Protein AF-A0A9E6AS45-F1 (afdb_monomer)

Structure (mmCIF, N/CA/C/O backbone):
data_AF-A0A9E6AS45-F1
#
_entry.id   AF-A0A9E6AS45-F1
#
loop_
_atom_site.group_PDB
_atom_site.id
_atom_site.type_symbol
_atom_site.label_atom_id
_atom_site.label_alt_id
_atom_site.label_comp_id
_atom_site.label_asym_id
_atom_site.label_entity_id
_atom_site.label_seq_id
_atom_site.pdbx_PDB_ins_code
_atom_site.Cartn_x
_atom_site.Cartn_y
_atom_site.Cartn_z
_atom_site.occupancy
_atom_site.B_iso_or_equiv
_atom_site.auth_seq_id
_atom_site.auth_comp_id
_atom_site.auth_asym_id
_atom_site.auth_atom_id
_atom_site.pdbx_PDB_model_num
ATOM 1 N N . MET A 1 1 ? -19.851 13.109 9.789 1.00 48.72 1 MET A N 1
ATOM 2 C CA . MET A 1 1 ? -19.069 13.085 8.533 1.00 48.72 1 MET A CA 1
ATOM 3 C C . MET A 1 1 ? -19.059 11.638 8.075 1.00 48.72 1 MET A C 1
ATOM 5 O O . MET A 1 1 ? -18.846 10.791 8.933 1.00 48.72 1 MET A O 1
ATOM 9 N N . LYS A 1 2 ? -19.376 11.349 6.810 1.00 77.31 2 LYS A N 1
ATOM 10 C CA . LYS A 1 2 ? -19.410 9.970 6.305 1.00 77.31 2 LYS A CA 1
ATOM 11 C C . LYS A 1 2 ? -17.983 9.406 6.263 1.00 77.31 2 LYS A C 1
ATOM 13 O O . LYS A 1 2 ? -17.058 10.110 5.844 1.00 77.31 2 LYS A O 1
ATOM 18 N N . ASP A 1 3 ? -17.799 8.195 6.778 1.00 92.94 3 ASP A N 1
ATOM 19 C CA . ASP A 1 3 ? -16.496 7.527 6.809 1.00 92.94 3 ASP A CA 1
ATOM 20 C C . ASP A 1 3 ? -16.103 7.032 5.410 1.00 92.94 3 ASP A C 1
ATOM 22 O O . ASP A 1 3 ? -16.958 6.721 4.581 1.00 92.94 3 ASP A O 1
ATOM 26 N N . VAL A 1 4 ? -14.796 6.957 5.152 1.00 98.06 4 VAL A N 1
ATOM 27 C CA . VAL A 1 4 ? -14.238 6.366 3.929 1.00 98.06 4 VAL A CA 1
ATOM 28 C C . VAL A 1 4 ? -13.688 4.988 4.275 1.00 98.06 4 VAL A C 1
ATOM 30 O O . VAL A 1 4 ? -12.819 4.863 5.141 1.00 98.06 4 VAL A O 1
ATOM 33 N N . ALA A 1 5 ? -14.207 3.965 3.608 1.00 98.50 5 ALA A N 1
ATOM 34 C CA . ALA A 1 5 ? -13.779 2.585 3.737 1.00 98.50 5 ALA A CA 1
ATOM 35 C C . ALA A 1 5 ? -12.612 2.296 2.789 1.00 98.50 5 ALA A C 1
ATOM 37 O O . ALA A 1 5 ? -12.636 2.677 1.618 1.00 98.50 5 ALA A O 1
ATOM 38 N N . ILE A 1 6 ? -11.612 1.578 3.294 1.00 98.88 6 ILE A N 1
ATOM 39 C CA . ILE A 1 6 ? -10.616 0.903 2.466 1.00 98.88 6 ILE A CA 1
ATOM 40 C C . ILE A 1 6 ? -11.159 -0.496 2.200 1.00 98.88 6 ILE A C 1
ATOM 42 O O . ILE A 1 6 ? -11.261 -1.302 3.128 1.00 98.88 6 ILE A O 1
ATOM 46 N N . VAL A 1 7 ? -11.542 -0.765 0.955 1.00 98.44 7 VAL A N 1
ATOM 47 C CA . VAL A 1 7 ? -12.254 -1.996 0.589 1.00 98.44 7 VAL A CA 1
ATOM 48 C C . VAL A 1 7 ? -11.358 -3.051 -0.044 1.00 98.44 7 VAL A C 1
ATOM 50 O O . VAL A 1 7 ? -11.648 -4.233 0.055 1.00 98.44 7 VAL A O 1
ATOM 53 N N . GLY A 1 8 ? -10.231 -2.659 -0.634 1.00 98.38 8 GLY A N 1
ATOM 54 C CA . GLY A 1 8 ? -9.257 -3.592 -1.197 1.00 98.38 8 GLY A CA 1
ATOM 55 C C . GLY A 1 8 ? -7.836 -3.089 -1.046 1.00 98.38 8 GLY A C 1
ATOM 56 O O . GLY A 1 8 ? -7.609 -1.886 -0.902 1.00 98.38 8 GLY A O 1
ATOM 57 N N . MET A 1 9 ? -6.882 -4.013 -1.085 1.00 98.69 9 MET A N 1
ATOM 58 C CA . MET A 1 9 ? -5.457 -3.710 -1.115 1.00 98.69 9 MET A CA 1
ATOM 59 C C . MET A 1 9 ? -4.669 -4.752 -1.910 1.00 98.69 9 MET A C 1
ATOM 61 O O . MET A 1 9 ? -5.003 -5.937 -1.905 1.00 98.69 9 MET A O 1
ATOM 65 N N . ALA A 1 10 ? -3.569 -4.315 -2.507 1.00 98.69 10 ALA A N 1
ATOM 66 C CA . ALA A 1 10 ? -2.517 -5.170 -3.035 1.00 98.69 10 ALA A CA 1
ATOM 67 C C . ALA A 1 10 ? -1.155 -4.519 -2.806 1.00 98.69 10 ALA A C 1
ATOM 69 O O . ALA A 1 10 ? -1.044 -3.298 -2.655 1.00 98.69 10 ALA A O 1
ATOM 70 N N . CYS A 1 11 ? -0.113 -5.342 -2.769 1.00 97.94 11 CYS A N 1
ATOM 71 C CA . CYS A 1 11 ? 1.249 -4.854 -2.675 1.00 97.94 11 CYS A CA 1
ATOM 72 C C . CYS A 1 11 ? 2.241 -5.821 -3.302 1.00 97.94 11 CYS A C 1
ATOM 74 O O . CYS A 1 11 ? 2.100 -7.029 -3.150 1.00 97.94 11 CYS A O 1
ATOM 76 N N . ARG A 1 12 ? 3.284 -5.253 -3.901 1.00 97.62 12 ARG A N 1
ATOM 77 C CA . ARG A 1 12 ? 4.494 -5.935 -4.350 1.00 97.62 12 ARG A CA 1
ATOM 78 C C . ARG A 1 12 ? 5.680 -5.196 -3.748 1.00 97.62 12 ARG A C 1
ATOM 80 O O . ARG A 1 12 ? 6.003 -4.092 -4.177 1.00 97.62 12 ARG A O 1
ATOM 87 N N . PHE A 1 13 ? 6.257 -5.771 -2.706 1.00 97.75 13 PHE A N 1
ATOM 88 C CA . PHE A 1 13 ? 7.390 -5.259 -1.942 1.00 97.75 13 PHE A CA 1
ATOM 89 C C . PHE A 1 13 ? 8.548 -6.270 -2.001 1.00 97.75 13 PHE A C 1
ATOM 91 O O . PHE A 1 13 ? 8.343 -7.417 -2.405 1.00 97.75 13 PHE A O 1
ATOM 98 N N . PRO A 1 14 ? 9.768 -5.889 -1.596 1.00 96.69 14 PRO A N 1
ATOM 99 C CA . PRO A 1 14 ? 10.891 -6.815 -1.573 1.00 96.69 14 PRO A CA 1
ATOM 100 C C . PRO A 1 14 ? 10.586 -8.014 -0.678 1.00 96.69 14 PRO A C 1
ATOM 102 O O . PRO A 1 14 ? 10.074 -7.850 0.434 1.00 96.69 14 PRO A O 1
ATOM 105 N N . GLY A 1 15 ? 10.862 -9.217 -1.184 1.00 94.69 15 GLY A N 1
ATOM 106 C CA . GLY A 1 15 ? 10.562 -10.480 -0.503 1.00 94.69 15 GLY A CA 1
ATOM 107 C C . GLY A 1 15 ? 9.071 -10.769 -0.281 1.00 94.69 15 GLY A C 1
ATOM 108 O O . GLY A 1 15 ? 8.746 -11.693 0.463 1.00 94.69 15 GLY A O 1
ATOM 109 N N . ALA A 1 16 ? 8.159 -9.985 -0.868 1.00 95.50 16 ALA A N 1
ATOM 110 C CA . ALA A 1 16 ? 6.720 -10.152 -0.691 1.00 95.50 16 ALA A CA 1
ATOM 111 C C . ALA A 1 16 ? 5.906 -9.591 -1.867 1.00 95.50 16 ALA A C 1
ATOM 113 O O . ALA A 1 16 ? 5.661 -8.390 -1.971 1.00 95.50 16 ALA A O 1
ATOM 114 N N . THR A 1 17 ? 5.388 -10.472 -2.713 1.00 94.19 17 THR A N 1
ATOM 115 C CA . THR A 1 17 ? 4.548 -10.126 -3.870 1.00 94.19 17 THR A CA 1
ATOM 116 C C . THR A 1 17 ? 3.059 -10.017 -3.540 1.00 94.19 17 THR A C 1
ATOM 118 O O . THR A 1 17 ? 2.271 -9.626 -4.397 1.00 94.19 17 THR A O 1
ATOM 121 N N . THR A 1 18 ? 2.660 -10.354 -2.307 1.00 96.38 18 THR A N 1
ATOM 122 C CA . THR A 1 18 ? 1.270 -10.262 -1.835 1.00 96.38 18 THR A CA 1
ATOM 123 C C . THR A 1 18 ? 1.171 -9.719 -0.402 1.00 96.38 18 THR A C 1
ATOM 125 O O . THR A 1 18 ? 2.123 -9.840 0.377 1.00 96.38 18 THR A O 1
ATOM 128 N N . PRO A 1 19 ? 0.001 -9.196 0.030 1.00 97.94 19 PRO A N 1
ATOM 129 C CA . PRO A 1 19 ? -0.198 -8.775 1.420 1.00 97.94 19 PRO A CA 1
ATOM 130 C C . PRO A 1 19 ? 0.016 -9.896 2.451 1.00 97.94 19 PRO A C 1
ATOM 132 O O . PRO A 1 19 ? 0.450 -9.630 3.571 1.00 97.94 19 PRO A O 1
ATOM 135 N N . SER A 1 20 ? -0.272 -11.149 2.087 1.00 96.75 20 SER A N 1
ATOM 136 C CA . SER A 1 20 ? -0.054 -12.313 2.957 1.00 96.75 20 SER A CA 1
ATOM 137 C C . SER A 1 20 ? 1.434 -12.614 3.145 1.00 96.75 20 SER A C 1
ATOM 139 O O . SER A 1 20 ? 1.873 -12.830 4.273 1.00 96.75 20 SER A O 1
ATOM 141 N N . GLU A 1 21 ? 2.221 -12.577 2.068 1.00 97.56 21 GLU A N 1
ATOM 142 C CA . GLU A 1 21 ? 3.683 -12.723 2.134 1.00 97.56 21 GLU A CA 1
ATOM 143 C C . GLU A 1 21 ? 4.315 -11.573 2.918 1.00 97.56 21 GLU A C 1
ATOM 145 O O . GLU A 1 21 ? 5.156 -11.802 3.786 1.00 97.56 21 GLU A O 1
ATOM 150 N N . TYR A 1 22 ? 3.836 -10.344 2.705 1.00 98.31 22 TYR A N 1
ATOM 151 C CA . TYR A 1 22 ? 4.312 -9.181 3.448 1.00 98.31 22 TYR A CA 1
ATOM 152 C C . TYR A 1 22 ? 4.015 -9.310 4.944 1.00 98.31 22 TYR A C 1
ATOM 154 O O . TYR A 1 22 ? 4.867 -9.005 5.778 1.00 98.31 22 TYR A O 1
ATOM 162 N N . TRP A 1 23 ? 2.839 -9.828 5.311 1.00 98.25 23 TRP A N 1
ATOM 163 C CA . TRP A 1 23 ? 2.538 -10.146 6.705 1.00 98.25 23 TRP A CA 1
ATOM 164 C C . TRP A 1 23 ? 3.494 -11.193 7.288 1.00 98.25 23 TRP A C 1
ATOM 166 O O . TRP A 1 23 ? 3.965 -11.016 8.414 1.00 98.25 23 TRP A O 1
ATOM 176 N N . SER A 1 24 ? 3.788 -12.267 6.548 1.00 97.44 24 SER A N 1
ATOM 177 C CA . SER A 1 24 ? 4.745 -13.292 6.981 1.00 97.44 24 SER A CA 1
ATOM 178 C C . SER A 1 24 ? 6.139 -12.700 7.202 1.00 97.44 24 SER A C 1
ATOM 180 O O . SER A 1 24 ? 6.721 -12.933 8.264 1.00 97.44 24 SER A O 1
ATOM 182 N N . LEU A 1 25 ? 6.624 -11.864 6.275 1.00 97.31 25 LEU A N 1
ATOM 183 C CA . LEU A 1 25 ? 7.891 -11.141 6.418 1.00 97.31 25 LEU A CA 1
ATOM 184 C C . LEU A 1 25 ? 7.885 -10.271 7.681 1.00 97.31 25 LEU A C 1
ATOM 186 O O . LEU A 1 25 ? 8.735 -10.436 8.551 1.00 97.31 25 LEU A O 1
ATOM 190 N N . LEU A 1 26 ? 6.881 -9.410 7.857 1.00 97.31 26 LEU A N 1
ATOM 191 C CA . LEU A 1 26 ? 6.775 -8.550 9.040 1.00 97.31 26 LEU A CA 1
ATOM 192 C C . LEU A 1 26 ? 6.736 -9.353 10.349 1.00 97.31 26 LEU A C 1
ATOM 194 O O . LEU A 1 26 ? 7.348 -8.966 11.344 1.00 97.31 26 LEU A O 1
ATOM 198 N N . ASN A 1 27 ? 5.988 -10.458 10.378 1.00 94.19 27 ASN A N 1
ATOM 199 C CA . ASN A 1 27 ? 5.803 -11.255 11.585 1.00 94.19 27 ASN A CA 1
ATOM 200 C C . ASN A 1 27 ? 7.036 -12.097 11.952 1.00 94.19 27 ASN A C 1
ATOM 202 O O . ASN A 1 27 ? 7.198 -12.406 13.135 1.00 94.19 27 ASN A O 1
ATOM 206 N N . SER A 1 28 ? 7.884 -12.445 10.978 1.00 92.94 28 SER A N 1
ATOM 207 C CA . SER A 1 28 ? 9.179 -13.095 11.226 1.00 92.94 28 SER A CA 1
ATOM 208 C C . SER A 1 28 ? 10.160 -12.170 11.959 1.00 92.94 28 SER A C 1
ATOM 210 O O . SER A 1 28 ? 10.922 -12.625 12.808 1.00 92.94 28 SER A O 1
ATOM 212 N N . GLY A 1 29 ? 10.068 -10.857 11.711 1.00 89.06 29 GLY A N 1
ATOM 213 C CA . GLY A 1 29 ? 11.045 -9.870 12.175 1.00 89.06 29 GLY A CA 1
ATOM 214 C C . GLY A 1 29 ? 12.266 -9.735 11.258 1.00 89.06 29 GLY A C 1
ATOM 215 O O . GLY A 1 29 ? 13.163 -8.955 11.582 1.00 89.06 29 GLY A O 1
ATOM 216 N N . ASP A 1 30 ? 12.282 -10.453 10.132 1.00 91.12 30 ASP A N 1
ATOM 217 C CA . ASP A 1 30 ? 13.333 -10.389 9.123 1.00 91.12 30 ASP A CA 1
ATOM 218 C C . ASP A 1 30 ? 13.206 -9.142 8.228 1.00 91.12 30 ASP A C 1
ATOM 220 O O . ASP A 1 30 ? 12.278 -8.324 8.335 1.00 91.12 30 ASP A O 1
ATOM 224 N N . ASN A 1 31 ? 14.187 -8.991 7.339 1.00 94.81 31 ASN A N 1
ATOM 225 C CA . ASN A 1 31 ? 14.217 -7.969 6.304 1.00 94.81 31 ASN A CA 1
ATOM 226 C C . ASN A 1 31 ? 14.499 -8.585 4.931 1.00 94.81 31 ASN A C 1
ATOM 228 O O . ASN A 1 31 ? 15.067 -9.668 4.832 1.00 94.81 31 ASN A O 1
ATOM 232 N N . ALA A 1 32 ? 14.103 -7.866 3.887 1.00 95.75 32 ALA A N 1
ATOM 233 C CA . ALA A 1 32 ? 14.267 -8.265 2.494 1.00 95.75 32 ALA A CA 1
ATOM 234 C C . ALA A 1 32 ? 15.389 -7.471 1.797 1.00 95.75 32 ALA A C 1
ATOM 236 O O . ALA A 1 32 ? 15.272 -7.111 0.626 1.00 95.75 32 ALA A O 1
ATOM 237 N N . PHE A 1 33 ? 16.459 -7.138 2.529 1.00 94.94 33 PHE A N 1
ATOM 238 C CA . PHE A 1 33 ? 17.606 -6.417 1.975 1.00 94.94 33 PHE A CA 1
ATOM 239 C C . PHE A 1 33 ? 18.602 -7.395 1.373 1.00 94.94 33 PHE A C 1
ATOM 241 O O . PHE A 1 33 ? 19.160 -8.243 2.073 1.00 94.94 33 PHE A O 1
ATOM 248 N N . ILE A 1 34 ? 18.862 -7.229 0.084 1.00 92.94 34 ILE A N 1
ATOM 249 C CA . ILE A 1 34 ? 19.828 -8.030 -0.661 1.00 92.94 34 ILE A CA 1
ATOM 250 C C . ILE A 1 34 ? 20.890 -7.122 -1.267 1.00 92.94 34 ILE A C 1
ATOM 252 O O . ILE A 1 34 ? 20.682 -5.912 -1.404 1.00 92.94 34 ILE A O 1
ATOM 256 N N . ASP A 1 35 ? 22.031 -7.705 -1.620 1.00 89.75 35 ASP A N 1
ATOM 257 C CA . ASP A 1 35 ? 23.026 -7.001 -2.422 1.00 89.75 35 ASP A CA 1
ATOM 258 C C . ASP A 1 35 ? 22.431 -6.665 -3.795 1.00 89.75 35 ASP A C 1
ATOM 260 O O . ASP A 1 35 ? 21.562 -7.388 -4.292 1.00 89.75 35 ASP A O 1
ATOM 264 N N . VAL A 1 36 ? 22.877 -5.566 -4.409 1.00 86.25 36 VAL A N 1
ATOM 265 C CA . VAL A 1 36 ? 22.360 -5.172 -5.728 1.00 86.25 36 VAL A CA 1
ATOM 266 C C . VAL A 1 36 ? 22.527 -6.315 -6.736 1.00 86.25 36 VAL A C 1
ATOM 268 O O . VAL A 1 36 ? 23.652 -6.772 -6.963 1.00 86.25 36 VAL A O 1
ATOM 271 N N . PRO A 1 37 ? 21.434 -6.765 -7.375 1.00 84.56 37 PRO A N 1
ATOM 272 C CA . PRO A 1 37 ? 21.512 -7.818 -8.372 1.00 84.56 37 PRO A CA 1
ATOM 273 C C . PRO A 1 37 ? 22.337 -7.391 -9.593 1.00 84.56 37 PRO A C 1
ATOM 275 O O . PRO A 1 37 ? 22.183 -6.280 -10.102 1.00 84.56 37 PRO A O 1
ATOM 278 N N . LYS A 1 38 ? 23.155 -8.308 -10.128 1.00 80.62 38 LYS A N 1
ATOM 279 C CA . LYS A 1 38 ? 24.006 -8.056 -11.310 1.00 80.62 38 LYS A CA 1
ATOM 280 C C . LYS A 1 38 ? 23.226 -7.605 -12.548 1.00 80.62 38 LYS A C 1
ATOM 282 O O . LYS A 1 38 ? 23.760 -6.875 -13.371 1.00 80.62 38 LYS A O 1
ATOM 287 N N . ASN A 1 39 ? 21.969 -8.032 -12.684 1.00 78.56 39 ASN A N 1
ATOM 288 C CA . ASN A 1 39 ? 21.098 -7.627 -13.788 1.00 78.56 39 ASN A CA 1
ATOM 289 C C . ASN A 1 39 ? 20.532 -6.200 -13.636 1.00 78.56 39 ASN A C 1
ATOM 291 O O . ASN A 1 39 ? 19.827 -5.743 -14.532 1.00 78.56 39 ASN A O 1
ATOM 295 N N . ARG A 1 40 ? 20.810 -5.487 -12.532 1.00 81.75 40 ARG A N 1
ATOM 296 C CA . ARG A 1 40 ? 20.481 -4.059 -12.383 1.00 81.75 40 ARG A CA 1
ATOM 297 C C . ARG A 1 40 ? 21.643 -3.181 -12.828 1.00 81.75 40 ARG A C 1
ATOM 299 O O . ARG A 1 40 ? 21.471 -2.357 -13.724 1.00 81.75 40 ARG A O 1
ATOM 306 N N . TRP A 1 41 ? 22.800 -3.371 -12.204 1.00 77.50 41 TRP A N 1
ATOM 307 C CA . TRP A 1 41 ? 24.086 -2.810 -12.612 1.00 77.50 41 TRP A CA 1
ATOM 308 C C . TRP A 1 41 ? 25.223 -3.581 -11.933 1.00 77.50 41 TRP A C 1
ATOM 310 O O . TRP A 1 41 ? 25.047 -4.108 -10.832 1.00 77.50 41 TRP A O 1
ATOM 320 N N . ASP A 1 42 ? 26.393 -3.639 -12.574 1.00 73.19 42 ASP A N 1
ATOM 321 C CA . ASP A 1 42 ? 27.585 -4.220 -11.959 1.00 73.19 42 ASP A CA 1
ATOM 322 C C . ASP A 1 42 ? 28.345 -3.143 -11.181 1.00 73.19 42 ASP A C 1
ATOM 324 O O . ASP A 1 42 ? 28.875 -2.186 -11.746 1.00 73.19 42 ASP A O 1
ATOM 328 N N . TRP A 1 43 ? 28.424 -3.309 -9.860 1.00 66.31 43 TRP A N 1
ATOM 329 C CA . TRP A 1 43 ? 29.223 -2.435 -9.007 1.00 66.31 43 TRP A CA 1
ATOM 330 C C . TRP A 1 43 ? 30.688 -2.364 -9.447 1.00 66.31 43 TRP A C 1
ATOM 332 O O . TRP A 1 43 ? 31.289 -1.294 -9.350 1.00 66.31 43 TRP A O 1
ATOM 342 N N . ASN A 1 44 ? 31.257 -3.459 -9.964 1.00 63.06 44 ASN A N 1
ATOM 343 C CA . ASN A 1 44 ? 32.659 -3.508 -10.381 1.00 63.06 44 ASN A CA 1
ATOM 344 C C . ASN A 1 44 ? 32.953 -2.537 -11.532 1.00 63.06 44 ASN A C 1
ATOM 346 O O . ASN A 1 44 ? 34.031 -1.952 -11.563 1.00 63.06 44 ASN A O 1
ATOM 350 N N . GLU A 1 45 ? 32.002 -2.300 -12.437 1.00 59.81 45 GLU A N 1
ATOM 351 C CA . GLU A 1 45 ? 32.183 -1.368 -13.560 1.00 59.81 45 GLU A CA 1
ATOM 352 C C . GLU A 1 45 ? 32.345 0.083 -13.085 1.00 59.81 45 GLU A C 1
ATOM 354 O O . GLU A 1 45 ? 33.119 0.846 -13.665 1.00 59.81 45 GLU A O 1
ATOM 359 N N . PHE A 1 46 ? 31.707 0.449 -11.970 1.00 56.31 46 PHE A N 1
ATOM 360 C CA . PHE A 1 46 ? 31.889 1.761 -11.350 1.00 56.31 46 PHE A CA 1
ATOM 361 C C . PHE A 1 46 ? 33.227 1.870 -10.611 1.00 56.31 46 PHE A C 1
ATOM 363 O O . PHE A 1 46 ? 33.811 2.950 -10.591 1.00 56.31 46 PHE A O 1
ATOM 370 N N . PHE A 1 47 ? 33.762 0.768 -10.064 1.00 49.38 47 PHE A N 1
ATOM 371 C CA . PHE A 1 47 ? 35.061 0.738 -9.372 1.00 49.38 47 PHE A CA 1
ATOM 372 C C . PHE A 1 47 ? 36.270 1.044 -10.272 1.00 49.38 47 PHE A C 1
ATOM 374 O O . PHE A 1 47 ? 37.288 1.505 -9.752 1.00 49.38 47 PHE A O 1
ATOM 381 N N . PHE A 1 48 ? 36.179 0.845 -11.594 1.00 43.59 48 PHE A N 1
ATOM 382 C CA . PHE A 1 48 ? 37.335 0.933 -12.503 1.00 43.59 48 PHE A CA 1
ATOM 383 C C . PHE A 1 48 ? 37.382 2.166 -13.431 1.00 43.59 48 PHE A C 1
ATOM 385 O O . PHE A 1 48 ? 38.368 2.337 -14.147 1.00 43.59 48 PHE A O 1
ATOM 392 N N . GLY A 1 49 ? 36.391 3.067 -13.409 1.00 41.81 49 GLY A N 1
ATOM 393 C CA . GLY A 1 49 ? 36.315 4.211 -14.333 1.00 41.81 49 GLY A CA 1
ATOM 394 C C . GLY A 1 49 ? 36.411 5.586 -13.665 1.00 41.81 49 GLY A C 1
ATOM 395 O O . GLY A 1 49 ? 35.383 6.193 -13.413 1.00 41.81 49 GLY A O 1
ATOM 396 N N . HIS A 1 50 ? 37.624 6.101 -13.417 1.00 44.38 50 HIS A N 1
ATOM 397 C CA . HIS A 1 50 ? 37.999 7.505 -13.090 1.00 44.38 50 HIS A CA 1
ATOM 398 C C . HIS A 1 50 ? 37.249 8.301 -11.985 1.00 44.38 50 HIS A C 1
ATOM 400 O O . HIS A 1 50 ? 37.722 9.366 -11.590 1.00 44.38 50 HIS A O 1
ATOM 406 N N . LEU A 1 51 ? 36.158 7.797 -11.418 1.00 47.06 51 LEU A N 1
ATOM 407 C CA . LEU A 1 51 ? 35.536 8.232 -10.172 1.00 47.06 51 LEU A CA 1
ATOM 408 C C . LEU A 1 51 ? 35.912 7.166 -9.151 1.00 47.06 51 LEU A C 1
ATOM 410 O O . LEU A 1 51 ? 35.485 6.040 -9.316 1.00 47.06 51 LEU A O 1
ATOM 414 N N . ASN A 1 52 ? 36.745 7.455 -8.151 1.00 42.88 52 ASN A N 1
ATOM 415 C CA . ASN A 1 52 ? 37.127 6.457 -7.144 1.00 42.88 52 ASN A CA 1
ATOM 416 C C . ASN A 1 52 ? 35.926 6.168 -6.209 1.00 42.88 52 ASN A C 1
ATOM 418 O O . ASN A 1 52 ? 35.702 6.961 -5.289 1.00 42.88 52 ASN A O 1
ATOM 422 N N . PRO A 1 53 ? 35.140 5.083 -6.386 1.00 48.22 53 PRO A N 1
ATOM 423 C CA . PRO A 1 53 ? 33.891 4.888 -5.651 1.00 48.22 53 PRO A CA 1
ATOM 424 C C . PRO A 1 53 ? 34.116 4.196 -4.312 1.00 48.22 53 PRO A C 1
ATOM 426 O O . PRO A 1 53 ? 33.214 4.206 -3.480 1.00 48.22 53 PRO A O 1
ATOM 429 N N . ALA A 1 54 ? 35.326 3.680 -4.057 1.00 44.34 54 ALA A N 1
ATOM 430 C CA . ALA A 1 54 ? 35.715 3.133 -2.759 1.00 44.34 54 ALA A CA 1
ATOM 431 C C . ALA A 1 54 ? 35.584 4.167 -1.623 1.00 44.34 54 ALA A C 1
ATOM 433 O O . ALA A 1 54 ? 35.502 3.787 -0.461 1.00 44.34 54 ALA A O 1
ATOM 434 N N . ASN A 1 55 ? 35.525 5.462 -1.964 1.00 46.75 55 ASN A N 1
ATOM 435 C CA . ASN A 1 55 ? 35.268 6.558 -1.031 1.00 46.75 55 ASN A CA 1
ATOM 436 C C . ASN A 1 55 ? 33.871 7.197 -1.175 1.00 46.75 55 ASN A C 1
ATOM 438 O O . ASN A 1 55 ? 33.568 8.111 -0.412 1.00 46.75 55 ASN A O 1
ATOM 442 N N . ILE A 1 56 ? 33.044 6.782 -2.148 1.00 52.66 56 ILE A N 1
ATOM 443 C CA . ILE A 1 56 ? 31.764 7.445 -2.472 1.00 52.66 56 ILE A CA 1
ATOM 444 C C . ILE A 1 56 ? 30.551 6.550 -2.186 1.00 52.66 56 ILE A C 1
ATOM 446 O O . ILE A 1 56 ? 29.498 7.106 -1.919 1.00 52.66 56 ILE A O 1
ATOM 450 N N . LEU A 1 57 ? 30.658 5.213 -2.223 1.00 57.88 57 LEU A N 1
ATOM 451 C CA . LEU A 1 57 ? 29.492 4.314 -2.159 1.00 57.88 57 LEU A CA 1
ATOM 452 C C . LEU A 1 57 ? 29.680 3.227 -1.090 1.00 57.88 57 LEU A C 1
ATOM 454 O O . LEU A 1 57 ? 30.179 2.143 -1.385 1.00 57.88 57 LEU A O 1
ATOM 458 N N . ASN A 1 58 ? 29.273 3.505 0.156 1.00 58.91 58 ASN A N 1
ATOM 459 C CA . ASN A 1 58 ? 29.262 2.507 1.236 1.00 58.91 58 ASN A CA 1
ATOM 460 C C . ASN A 1 58 ? 27.966 1.678 1.287 1.00 58.91 58 ASN A C 1
ATOM 462 O O . ASN A 1 58 ? 27.858 0.765 2.106 1.00 58.91 58 ASN A O 1
ATOM 466 N N . PHE A 1 59 ? 26.979 1.948 0.427 1.00 66.38 59 PHE A N 1
ATOM 467 C CA . PHE A 1 59 ? 25.749 1.160 0.360 1.00 66.38 59 PHE A CA 1
ATOM 468 C C . PHE A 1 59 ? 25.862 0.056 -0.706 1.00 66.38 59 PHE A C 1
ATOM 470 O O . PHE A 1 59 ? 26.021 0.318 -1.893 1.00 66.38 59 PHE A O 1
ATOM 477 N N . GLN A 1 60 ? 25.763 -1.207 -0.287 1.00 73.00 60 GLN A N 1
ATOM 478 C CA . GLN A 1 60 ? 25.731 -2.364 -1.203 1.00 73.00 60 GLN A CA 1
ATOM 479 C C . GLN A 1 60 ? 24.363 -3.048 -1.246 1.00 73.00 60 GLN A C 1
ATOM 481 O O . GLN A 1 60 ? 24.097 -3.835 -2.154 1.00 73.00 60 GLN A O 1
ATOM 486 N N . LYS A 1 61 ? 23.484 -2.718 -0.290 1.00 88.94 61 LYS A N 1
ATOM 487 C CA . LYS A 1 61 ? 22.187 -3.366 -0.100 1.00 88.94 61 LYS A CA 1
ATOM 488 C C . LYS A 1 61 ? 21.024 -2.439 -0.399 1.00 88.94 61 LYS A C 1
ATOM 490 O O . LYS A 1 61 ? 21.037 -1.270 -0.014 1.00 88.94 61 LYS A O 1
ATOM 495 N N . ALA A 1 62 ? 19.998 -3.001 -1.020 1.00 93.19 62 ALA A N 1
ATOM 496 C CA . ALA A 1 62 ? 18.705 -2.370 -1.238 1.00 93.19 62 ALA A CA 1
ATOM 497 C C . ALA A 1 62 ? 17.584 -3.416 -1.148 1.00 93.19 62 ALA A C 1
ATOM 499 O O . ALA A 1 62 ? 17.825 -4.624 -1.143 1.00 93.19 62 ALA A O 1
ATOM 500 N N . GLY A 1 63 ? 16.347 -2.946 -1.015 1.00 95.38 63 GLY A N 1
ATOM 501 C CA . GLY A 1 63 ? 15.169 -3.790 -1.172 1.00 95.38 63 GLY A CA 1
ATOM 502 C C . GLY A 1 63 ? 14.771 -3.842 -2.643 1.00 95.38 63 GLY A C 1
ATOM 503 O O . GLY A 1 63 ? 14.284 -2.847 -3.169 1.00 95.38 63 GLY A O 1
ATOM 504 N N . PHE A 1 64 ? 14.965 -4.977 -3.308 1.00 94.44 64 PHE A N 1
ATOM 505 C CA . PHE A 1 64 ? 14.566 -5.150 -4.707 1.00 94.44 64 PHE A CA 1
ATOM 506 C C . PHE A 1 64 ? 13.322 -6.019 -4.822 1.00 94.44 64 PHE A C 1
ATOM 508 O O . PHE A 1 64 ? 13.131 -6.957 -4.047 1.00 94.44 64 PHE A O 1
ATOM 515 N N . ILE A 1 65 ? 12.481 -5.710 -5.806 1.00 92.62 65 ILE A N 1
ATOM 516 C CA . ILE A 1 65 ? 11.436 -6.630 -6.241 1.00 92.62 65 ILE A CA 1
ATOM 517 C C . ILE A 1 65 ? 12.080 -7.653 -7.178 1.00 92.62 65 ILE A C 1
ATOM 519 O O . ILE A 1 65 ? 12.777 -7.292 -8.136 1.00 92.62 65 ILE A O 1
ATOM 523 N N . ASP A 1 66 ? 11.823 -8.929 -6.904 1.00 84.44 66 ASP A N 1
ATOM 524 C CA . ASP A 1 66 ? 12.204 -10.016 -7.796 1.00 84.44 66 ASP A CA 1
ATOM 525 C C . ASP A 1 66 ? 11.461 -9.881 -9.127 1.00 84.44 66 ASP A C 1
ATOM 527 O O . ASP A 1 66 ? 10.262 -9.602 -9.149 1.00 84.44 66 ASP A O 1
ATOM 531 N N . GLN A 1 67 ? 12.171 -10.108 -10.236 1.00 80.81 67 GLN A N 1
ATOM 532 C CA . GLN A 1 67 ? 11.570 -10.174 -11.574 1.00 80.81 67 GLN A CA 1
ATOM 533 C C . GLN A 1 67 ? 10.789 -8.899 -11.965 1.00 80.81 67 GLN A C 1
ATOM 535 O O . GLN A 1 67 ? 9.708 -8.965 -12.544 1.00 80.81 67 GLN A O 1
ATOM 540 N N . LEU A 1 68 ? 11.335 -7.718 -11.640 1.00 84.75 68 LEU A N 1
ATOM 541 C CA . LEU A 1 68 ? 10.733 -6.404 -11.932 1.00 84.75 68 LEU A CA 1
ATOM 542 C C . LEU A 1 68 ? 10.363 -6.197 -13.418 1.00 84.75 68 LEU A C 1
ATOM 544 O O . LEU A 1 68 ? 9.481 -5.403 -13.744 1.00 84.75 68 LEU A O 1
ATOM 548 N N . ASP A 1 69 ? 11.059 -6.882 -14.317 1.00 80.19 69 ASP A N 1
ATOM 549 C CA . ASP A 1 69 ? 10.871 -6.857 -15.763 1.00 80.19 69 ASP A CA 1
ATOM 550 C C . ASP A 1 69 ? 9.670 -7.685 -16.253 1.00 80.19 69 ASP A C 1
ATOM 552 O O . ASP A 1 69 ? 9.138 -7.388 -17.330 1.00 80.19 69 ASP A O 1
ATOM 556 N N . GLN A 1 70 ? 9.199 -8.659 -15.464 1.00 84.56 70 GLN A N 1
ATOM 557 C CA . GLN A 1 70 ? 8.105 -9.552 -15.845 1.00 84.56 70 GLN A CA 1
ATOM 558 C C . GLN A 1 70 ? 6.740 -8.860 -15.855 1.00 84.56 70 GLN A C 1
ATOM 560 O O . GLN A 1 70 ? 6.356 -8.146 -14.925 1.00 84.56 70 GLN A O 1
ATOM 565 N N . PHE A 1 71 ? 5.977 -9.112 -16.921 1.00 90.38 71 PHE A N 1
ATOM 566 C CA . PHE A 1 71 ? 4.654 -8.534 -17.121 1.00 90.38 71 PHE A CA 1
ATOM 567 C C . PHE A 1 71 ? 3.837 -9.330 -18.140 1.00 90.38 71 PHE A C 1
ATOM 569 O O . PHE A 1 71 ? 4.304 -9.601 -19.244 1.00 90.38 71 PHE A O 1
ATOM 576 N N . ASP A 1 72 ? 2.594 -9.655 -17.789 1.00 89.38 72 ASP A N 1
ATOM 577 C CA . ASP A 1 72 ? 1.650 -10.324 -18.688 1.00 89.38 72 ASP A CA 1
ATOM 578 C C . ASP A 1 72 ? 1.020 -9.304 -19.653 1.00 89.38 72 ASP A C 1
ATOM 580 O O . ASP A 1 72 ? -0.085 -8.792 -19.452 1.00 89.38 72 ASP A O 1
ATOM 584 N N . HIS A 1 73 ? 1.766 -8.946 -20.698 1.00 89.69 73 HIS A N 1
ATOM 585 C CA . HIS A 1 73 ? 1.339 -7.938 -21.668 1.00 89.69 73 HIS A CA 1
ATOM 586 C C . HIS A 1 73 ? 0.030 -8.322 -22.378 1.00 89.69 73 HIS A C 1
ATOM 588 O O . HIS A 1 73 ? -0.835 -7.463 -22.575 1.00 89.69 73 HIS A O 1
ATOM 594 N N . ALA A 1 74 ? -0.166 -9.608 -22.690 1.00 85.94 74 ALA A N 1
ATOM 595 C CA . ALA A 1 74 ? -1.382 -10.118 -23.316 1.00 85.94 74 ALA A CA 1
ATOM 596 C C . ALA A 1 74 ? -2.599 -9.948 -22.392 1.00 85.94 74 ALA A C 1
ATOM 598 O O . ALA A 1 74 ? -3.683 -9.553 -22.839 1.00 85.94 74 ALA A O 1
ATOM 599 N N . PHE A 1 75 ? -2.430 -10.156 -21.083 1.00 87.31 75 PHE A N 1
ATOM 600 C CA . PHE A 1 75 ? -3.478 -9.869 -20.111 1.00 87.31 75 PHE A CA 1
ATOM 601 C C . PHE A 1 75 ? -3.867 -8.391 -20.087 1.00 87.31 75 PHE A C 1
ATOM 603 O O . PHE A 1 75 ? -5.059 -8.076 -20.026 1.00 87.31 75 PHE A O 1
ATOM 610 N N . PHE A 1 76 ? -2.907 -7.481 -20.209 1.00 91.00 76 PHE A N 1
ATOM 611 C CA . PHE A 1 76 ? -3.178 -6.042 -20.244 1.00 91.00 76 PHE A CA 1
ATOM 612 C C . PHE A 1 76 ? -3.470 -5.492 -21.650 1.00 91.00 76 PHE A C 1
ATOM 614 O O . PHE A 1 76 ? -3.499 -4.276 -21.835 1.00 91.00 76 PHE A O 1
ATOM 621 N N . ASN A 1 77 ? -3.754 -6.371 -22.623 1.00 89.06 77 ASN A N 1
ATOM 622 C CA . ASN A 1 77 ? -4.042 -6.028 -24.020 1.00 89.06 77 ASN A CA 1
ATOM 623 C C . ASN A 1 77 ? -2.971 -5.097 -24.626 1.00 89.06 77 ASN A C 1
ATOM 625 O O . ASN A 1 77 ? -3.293 -4.102 -25.278 1.00 89.06 77 ASN A O 1
ATOM 629 N N . MET A 1 78 ? -1.700 -5.403 -24.366 1.00 88.00 78 MET A N 1
ATOM 630 C CA . MET A 1 78 ? -0.549 -4.616 -24.794 1.00 88.00 78 MET A CA 1
ATOM 631 C C . MET A 1 78 ? 0.331 -5.422 -25.749 1.00 88.00 78 MET A C 1
ATOM 633 O O . MET A 1 78 ? 0.605 -6.600 -25.514 1.00 88.00 78 MET A O 1
ATOM 637 N N . ASP A 1 79 ? 0.782 -4.766 -26.818 1.00 88.06 79 ASP A N 1
ATOM 638 C CA . ASP A 1 79 ? 1.770 -5.323 -27.741 1.00 88.06 79 ASP A CA 1
ATOM 639 C C . ASP A 1 79 ? 3.082 -5.626 -27.003 1.00 88.06 79 ASP A C 1
ATOM 641 O O . ASP A 1 79 ? 3.519 -4.839 -26.158 1.00 88.06 79 ASP A O 1
ATOM 645 N N . HIS A 1 80 ? 3.715 -6.755 -27.330 1.00 85.44 80 HIS A N 1
ATOM 646 C CA . HIS A 1 80 ? 4.946 -7.199 -26.676 1.00 85.44 80 HIS A CA 1
ATOM 647 C C . HIS A 1 80 ? 6.057 -6.137 -26.746 1.00 85.44 80 HIS A C 1
ATOM 649 O O . HIS A 1 80 ? 6.668 -5.807 -25.731 1.00 85.44 80 HIS A O 1
ATOM 655 N N . LYS A 1 81 ? 6.266 -5.508 -27.913 1.00 84.12 81 LYS A N 1
ATOM 656 C CA . LYS A 1 81 ? 7.345 -4.524 -28.129 1.00 84.12 81 LYS A CA 1
ATOM 657 C C . LYS A 1 81 ? 7.096 -3.197 -27.419 1.00 84.12 81 LYS A C 1
ATOM 659 O O . LYS A 1 81 ? 8.046 -2.452 -27.152 1.00 84.12 81 LYS A O 1
ATOM 664 N N . ASP A 1 82 ? 5.832 -2.861 -27.176 1.00 85.25 82 ASP A N 1
ATOM 665 C CA . ASP A 1 82 ? 5.463 -1.713 -26.347 1.00 85.25 82 ASP A CA 1
ATOM 666 C C . ASP A 1 82 ? 5.645 -2.058 -24.856 1.00 85.25 82 ASP A C 1
ATOM 668 O O . ASP A 1 82 ? 6.180 -1.251 -24.096 1.00 85.25 82 ASP A O 1
ATOM 672 N N . ALA A 1 83 ? 5.286 -3.278 -24.440 1.00 88.31 83 ALA A N 1
ATOM 673 C CA . ALA A 1 83 ? 5.445 -3.745 -23.064 1.00 88.31 83 ALA A CA 1
ATOM 674 C C . ALA A 1 83 ? 6.915 -3.873 -22.631 1.00 88.31 83 ALA A C 1
ATOM 676 O O . ALA A 1 83 ? 7.251 -3.505 -21.505 1.00 88.31 83 ALA A O 1
ATOM 677 N N . GLU A 1 84 ? 7.812 -4.337 -23.503 1.00 86.62 84 GLU A N 1
ATOM 678 C CA . GLU A 1 84 ? 9.258 -4.397 -23.232 1.00 86.62 84 GLU A CA 1
ATOM 679 C C . GLU A 1 84 ? 9.838 -3.026 -22.878 1.00 86.62 84 GLU A C 1
ATOM 681 O O . GLU A 1 84 ? 10.669 -2.906 -21.980 1.00 86.62 84 GLU A O 1
ATOM 686 N N . ARG A 1 85 ? 9.357 -1.980 -23.553 1.00 86.62 85 ARG A N 1
ATOM 687 C CA . ARG A 1 85 ? 9.823 -0.603 -23.373 1.00 86.62 85 ARG A CA 1
ATOM 688 C C . ARG A 1 85 ? 9.093 0.141 -22.272 1.00 86.62 85 ARG A C 1
ATOM 690 O O . ARG A 1 85 ? 9.380 1.313 -22.072 1.00 86.62 85 ARG A O 1
ATOM 697 N N . LEU A 1 86 ? 8.116 -0.467 -21.613 1.00 90.50 86 LEU A N 1
ATOM 698 C CA . LEU A 1 86 ? 7.318 0.225 -20.617 1.00 90.50 86 LEU A CA 1
ATOM 699 C C . LEU A 1 86 ? 8.099 0.384 -19.312 1.00 90.50 86 LEU A C 1
ATOM 701 O O . LEU A 1 86 ? 8.673 -0.589 -18.821 1.00 90.50 86 LEU A O 1
ATOM 705 N N . ASP A 1 87 ? 8.041 1.577 -18.710 1.00 92.94 87 ASP A N 1
ATOM 706 C CA . ASP A 1 87 ? 8.558 1.802 -17.359 1.00 92.94 87 ASP A CA 1
ATOM 707 C C . ASP A 1 87 ? 7.996 0.725 -16.408 1.00 92.94 87 ASP A C 1
ATOM 709 O O . ASP A 1 87 ? 6.767 0.606 -16.281 1.00 92.94 87 ASP A O 1
ATOM 713 N N . PRO A 1 88 ? 8.856 -0.056 -15.723 1.00 94.06 88 PRO A N 1
ATOM 714 C CA . PRO A 1 88 ? 8.418 -1.069 -14.771 1.00 94.06 88 PRO A CA 1
ATOM 715 C C . PRO A 1 88 ? 7.466 -0.555 -13.689 1.00 94.06 88 PRO A C 1
ATOM 717 O O . PRO A 1 88 ? 6.614 -1.304 -13.211 1.00 94.06 88 PRO A O 1
ATOM 720 N N . GLN A 1 89 ? 7.525 0.733 -13.346 1.00 96.62 89 GLN A N 1
ATOM 721 C CA . GLN A 1 89 ? 6.573 1.354 -12.427 1.00 96.62 89 GLN A CA 1
ATOM 722 C C . GLN A 1 89 ? 5.129 1.303 -12.956 1.00 96.62 89 GLN A C 1
ATOM 724 O O . GLN A 1 89 ? 4.197 1.061 -12.188 1.00 96.62 89 GLN A O 1
ATOM 729 N N . GLN A 1 90 ? 4.927 1.472 -14.268 1.00 96.94 90 GLN A N 1
ATOM 730 C CA . GLN A 1 90 ? 3.606 1.352 -14.894 1.00 96.94 90 GLN A CA 1
ATOM 731 C C . GLN A 1 90 ? 3.121 -0.106 -14.894 1.00 96.94 90 GLN A C 1
ATOM 733 O O . GLN A 1 90 ? 1.948 -0.358 -14.614 1.00 96.94 90 GLN A O 1
ATOM 738 N N . LYS A 1 91 ? 4.023 -1.067 -15.149 1.00 95.88 91 LYS A N 1
ATOM 739 C CA . LYS A 1 91 ? 3.731 -2.514 -15.097 1.00 95.88 91 LYS A CA 1
ATOM 740 C C . LYS A 1 91 ? 3.256 -2.928 -13.703 1.00 95.88 91 LYS A C 1
ATOM 742 O O . LYS A 1 91 ? 2.186 -3.519 -13.556 1.00 95.88 91 LYS A O 1
ATOM 747 N N . LEU A 1 92 ? 4.023 -2.558 -12.674 1.00 96.75 92 LEU A N 1
ATOM 748 C CA . LEU A 1 92 ? 3.700 -2.837 -11.274 1.00 96.75 92 LEU A CA 1
ATOM 749 C C . LEU A 1 92 ? 2.357 -2.229 -10.862 1.00 96.75 92 LEU A C 1
ATOM 751 O O . LEU A 1 92 ? 1.552 -2.909 -10.229 1.00 96.75 92 LEU A O 1
ATOM 755 N N . ALA A 1 93 ? 2.104 -0.972 -11.234 1.00 98.12 93 ALA A N 1
ATOM 756 C CA . ALA A 1 93 ? 0.865 -0.283 -10.892 1.00 98.12 93 ALA A CA 1
ATOM 757 C C . ALA A 1 93 ? -0.369 -0.940 -11.532 1.00 98.12 93 ALA A C 1
ATOM 759 O O . ALA A 1 93 ? -1.393 -1.084 -10.862 1.00 98.12 93 ALA A O 1
ATOM 760 N N . LEU A 1 94 ? -0.274 -1.390 -12.790 1.00 97.75 94 LEU A N 1
ATOM 761 C CA . LEU A 1 94 ? -1.341 -2.138 -13.465 1.00 97.75 94 LEU A CA 1
ATOM 762 C C . LEU A 1 94 ? -1.645 -3.465 -12.760 1.00 97.75 94 LEU A C 1
ATOM 764 O O . LEU A 1 94 ? -2.804 -3.733 -12.437 1.00 97.75 94 LEU A O 1
ATOM 768 N N . MET A 1 95 ? -0.610 -4.261 -12.472 1.00 96.81 95 MET A N 1
ATOM 769 C CA . MET A 1 95 ? -0.759 -5.548 -11.781 1.00 96.81 95 MET A CA 1
ATOM 770 C C . MET A 1 95 ? -1.347 -5.372 -10.378 1.00 96.81 95 MET A C 1
ATOM 772 O O . MET A 1 95 ? -2.369 -5.978 -10.058 1.00 96.81 95 MET A O 1
ATOM 776 N N . ALA A 1 96 ? -0.770 -4.477 -9.572 1.00 98.12 96 ALA A N 1
ATOM 777 C CA . ALA A 1 96 ? -1.244 -4.214 -8.216 1.00 98.12 96 ALA A CA 1
ATOM 778 C C . ALA A 1 96 ? -2.671 -3.643 -8.205 1.00 98.12 96 ALA A C 1
ATOM 780 O O . ALA A 1 96 ? -3.454 -3.951 -7.311 1.00 98.12 96 ALA A O 1
ATOM 781 N N . THR A 1 97 ? -3.053 -2.844 -9.204 1.00 98.69 97 THR A N 1
ATOM 782 C CA . THR A 1 97 ? -4.433 -2.354 -9.312 1.00 98.69 97 THR A CA 1
ATOM 783 C C . THR A 1 97 ? -5.416 -3.486 -9.569 1.00 98.69 97 THR A C 1
ATOM 785 O O . THR A 1 97 ? -6.445 -3.558 -8.896 1.00 98.69 97 THR A O 1
ATOM 788 N N . TRP A 1 98 ? -5.104 -4.382 -10.509 1.00 97.88 98 TRP A N 1
ATOM 789 C CA . TRP A 1 98 ? -5.955 -5.537 -10.782 1.00 97.88 98 TRP A CA 1
ATOM 790 C C . TRP A 1 98 ? -6.136 -6.400 -9.526 1.00 97.88 98 TRP A C 1
ATOM 792 O O . TRP A 1 98 ? -7.259 -6.700 -9.122 1.00 97.88 98 TRP A O 1
ATOM 802 N N . GLU A 1 99 ? -5.031 -6.714 -8.851 1.00 97.75 99 GLU A N 1
ATOM 803 C CA . GLU A 1 99 ? -5.018 -7.485 -7.605 1.00 97.75 99 GLU A CA 1
ATOM 804 C C . GLU A 1 99 ? -5.810 -6.793 -6.482 1.00 97.75 99 GLU A C 1
ATOM 806 O O . GLU A 1 99 ? -6.534 -7.455 -5.735 1.00 97.75 99 GLU A O 1
ATOM 811 N N . ALA A 1 100 ? -5.724 -5.463 -6.366 1.00 98.62 100 ALA A N 1
ATOM 812 C CA . ALA A 1 100 ? -6.448 -4.700 -5.351 1.00 98.62 100 ALA A CA 1
ATOM 813 C C . ALA A 1 100 ? -7.964 -4.697 -5.603 1.00 98.62 100 ALA A C 1
ATOM 815 O O . ALA A 1 100 ? -8.740 -4.779 -4.649 1.00 98.62 100 ALA A O 1
ATOM 816 N N . LEU A 1 101 ? -8.396 -4.650 -6.868 1.00 98.31 101 LEU A N 1
ATOM 817 C CA . LEU A 1 101 ? -9.808 -4.769 -7.249 1.00 98.31 101 LEU A CA 1
ATOM 818 C C . LEU A 1 101 ? -10.351 -6.175 -6.966 1.00 98.31 101 LEU A C 1
ATOM 820 O O . LEU A 1 101 ? -11.428 -6.315 -6.380 1.00 98.31 101 LEU A O 1
ATOM 824 N N . GLU A 1 102 ? -9.585 -7.221 -7.284 1.00 95.75 102 GLU A N 1
ATOM 825 C CA . GLU A 1 102 ? -9.949 -8.590 -6.909 1.00 95.75 102 GLU A CA 1
ATOM 826 C C . GLU A 1 102 ? -10.020 -8.765 -5.387 1.00 95.75 102 GLU A C 1
ATOM 828 O O . GLU A 1 102 ? -10.941 -9.413 -4.872 1.00 95.75 102 GLU A O 1
ATOM 833 N N . ASN A 1 103 ? -9.084 -8.163 -4.649 1.00 96.19 103 ASN A N 1
ATOM 834 C CA . ASN A 1 103 ? -9.100 -8.146 -3.191 1.00 96.19 103 ASN A CA 1
ATOM 835 C C . ASN A 1 103 ? -10.336 -7.418 -2.633 1.00 96.19 103 ASN A C 1
ATOM 837 O O . ASN A 1 103 ? -10.926 -7.901 -1.669 1.00 96.19 103 ASN A O 1
ATOM 841 N N . ALA A 1 104 ? -10.778 -6.336 -3.284 1.00 95.88 104 ALA A N 1
ATOM 842 C CA . ALA A 1 104 ? -12.013 -5.617 -2.958 1.00 95.88 104 ALA A CA 1
ATOM 843 C C . ALA A 1 104 ? -13.301 -6.382 -3.307 1.00 95.88 104 ALA A C 1
ATOM 845 O O . ALA A 1 104 ? -14.404 -5.910 -3.017 1.00 95.88 104 ALA A O 1
ATOM 846 N N . GLY A 1 105 ? -13.195 -7.527 -3.990 1.00 93.44 105 GLY A N 1
ATOM 847 C CA . GLY A 1 105 ? -14.359 -8.206 -4.551 1.00 93.44 105 GLY A CA 1
ATOM 848 C C . GLY A 1 105 ? -15.094 -7.340 -5.581 1.00 93.44 105 GLY A C 1
ATOM 849 O O . GLY A 1 105 ? -16.312 -7.438 -5.721 1.00 93.44 105 GLY A O 1
ATOM 850 N N . ILE A 1 106 ? -14.380 -6.460 -6.281 1.00 94.88 106 ILE A N 1
ATOM 851 C CA . ILE A 1 106 ? -14.937 -5.642 -7.354 1.00 94.88 106 ILE A CA 1
ATOM 852 C C . ILE A 1 106 ? -14.536 -6.302 -8.665 1.00 94.88 106 ILE A C 1
ATOM 854 O O . ILE A 1 106 ? -13.354 -6.416 -8.974 1.00 94.88 106 ILE A O 1
ATOM 858 N N . ASN A 1 107 ? -15.524 -6.738 -9.448 1.00 91.56 107 ASN A N 1
ATOM 859 C CA . ASN A 1 107 ? -15.269 -7.175 -10.817 1.00 91.56 107 ASN A CA 1
ATOM 860 C C . ASN A 1 107 ? -14.815 -5.947 -11.630 1.00 91.56 107 ASN A C 1
ATOM 862 O O . ASN A 1 107 ? -15.632 -5.036 -11.797 1.00 91.56 107 ASN A O 1
ATOM 866 N N . PRO A 1 108 ? -13.578 -5.912 -12.166 1.00 89.94 108 PRO A N 1
ATOM 867 C CA . PRO A 1 108 ? -13.062 -4.742 -12.876 1.00 89.94 108 PRO A CA 1
ATOM 868 C C . PRO A 1 108 ? -13.940 -4.298 -14.054 1.00 89.94 108 PRO A C 1
ATOM 870 O O . PRO A 1 108 ? -14.037 -3.108 -14.332 1.00 89.94 108 PRO A O 1
ATOM 873 N N . HIS A 1 109 ? -14.666 -5.222 -14.697 1.00 87.12 109 HIS A N 1
ATOM 874 C CA . HIS A 1 109 ? -15.587 -4.887 -15.788 1.00 87.12 109 HIS A CA 1
ATOM 875 C C . HIS A 1 109 ? -16.800 -4.056 -15.347 1.00 87.12 109 HIS A C 1
ATOM 877 O O . HIS A 1 109 ? -17.398 -3.388 -16.185 1.00 87.12 109 HIS A O 1
ATOM 883 N N . LYS A 1 110 ? -17.163 -4.066 -14.056 1.00 91.00 110 LYS A N 1
ATOM 884 C CA . LYS A 1 110 ? -18.240 -3.217 -13.520 1.00 91.00 110 LYS A CA 1
ATOM 885 C C . LYS A 1 110 ? -17.832 -1.750 -13.372 1.00 91.00 110 LYS A C 1
ATOM 887 O O . LYS A 1 110 ? -18.711 -0.907 -13.271 1.00 91.00 110 LYS A O 1
ATOM 892 N N . LEU A 1 111 ? -16.531 -1.453 -13.375 1.00 95.19 111 LEU A N 1
ATOM 893 C CA . LEU A 1 111 ? -16.012 -0.080 -13.352 1.00 95.19 111 LEU A CA 1
ATOM 894 C C . LEU A 1 111 ? -15.910 0.535 -14.756 1.00 95.19 111 LEU A C 1
ATOM 896 O O . LEU A 1 111 ? -15.510 1.682 -14.922 1.00 95.19 111 LEU A O 1
ATOM 900 N N . ASN A 1 112 ? -16.248 -0.228 -15.794 1.00 96.12 112 ASN A N 1
ATOM 901 C CA . ASN A 1 112 ? -16.180 0.256 -17.162 1.00 96.12 112 ASN A CA 1
ATOM 902 C C . ASN A 1 112 ? -17.097 1.478 -17.343 1.00 96.12 112 ASN A C 1
ATOM 904 O O . ASN A 1 112 ? -18.313 1.376 -17.196 1.00 96.12 112 ASN A O 1
ATOM 908 N N . GLY A 1 113 ? -16.505 2.625 -17.677 1.00 96.81 113 GLY A N 1
ATOM 909 C CA . GLY A 1 113 ? -17.219 3.878 -17.902 1.00 96.81 113 GLY A CA 1
ATOM 910 C C . GLY A 1 113 ? -17.578 4.658 -16.634 1.00 96.81 113 GLY A C 1
ATOM 911 O O . GLY A 1 113 ? -18.184 5.718 -16.760 1.00 96.81 113 GLY A O 1
ATOM 912 N N . THR A 1 114 ? -17.215 4.187 -15.437 1.00 97.31 114 THR A N 1
ATOM 913 C CA . THR A 1 114 ? -17.571 4.859 -14.177 1.00 97.31 114 THR A CA 1
ATOM 914 C C . THR A 1 114 ? -16.637 6.024 -13.852 1.00 97.31 114 THR A C 1
ATOM 916 O O . THR A 1 114 ? -15.486 6.080 -14.298 1.00 97.31 114 THR A O 1
ATOM 919 N N . GLU A 1 115 ? -17.100 6.940 -12.998 1.00 95.69 115 GLU A N 1
ATOM 920 C CA . GLU A 1 115 ? -16.318 8.061 -12.451 1.00 95.69 115 GLU A CA 1
ATOM 921 C C . GLU A 1 115 ? -15.364 7.603 -11.330 1.00 95.69 115 GLU A C 1
ATOM 923 O O . GLU A 1 115 ? -15.309 8.153 -10.231 1.00 95.69 115 GLU A O 1
ATOM 928 N N . THR A 1 116 ? -14.603 6.540 -11.589 1.00 98.56 116 THR A N 1
ATOM 929 C CA . THR A 1 116 ? -13.581 6.041 -10.668 1.00 98.56 116 THR A CA 1
ATOM 930 C C . THR A 1 116 ? -12.293 6.834 -10.842 1.00 98.56 116 THR A C 1
ATOM 932 O O . THR A 1 116 ? -11.757 6.900 -11.949 1.00 98.56 116 THR A O 1
ATOM 935 N N . ALA A 1 117 ? -11.779 7.418 -9.757 1.00 98.81 117 ALA A N 1
ATOM 936 C CA . ALA A 1 117 ? -10.493 8.109 -9.790 1.00 98.81 117 ALA A CA 1
ATOM 937 C C . ALA A 1 117 ? -9.314 7.132 -9.736 1.00 98.81 117 ALA A C 1
ATOM 939 O O . ALA A 1 117 ? -9.385 6.103 -9.061 1.00 98.81 117 ALA A O 1
ATOM 940 N N . VAL A 1 118 ? -8.200 7.517 -10.357 1.00 98.94 118 VAL A N 1
ATOM 941 C CA . VAL A 1 118 ? -6.900 6.852 -10.226 1.00 98.94 118 VAL A CA 1
ATOM 942 C C . VAL A 1 118 ? -5.847 7.878 -9.826 1.00 98.94 118 VAL A C 1
ATOM 944 O O . VAL A 1 118 ? -5.542 8.800 -10.581 1.00 98.94 118 VAL A O 1
ATOM 947 N N . ILE A 1 119 ? -5.269 7.716 -8.635 1.00 98.88 119 ILE A N 1
ATOM 948 C CA . ILE A 1 119 ? -4.280 8.657 -8.101 1.00 98.88 119 ILE A CA 1
ATOM 949 C C . ILE 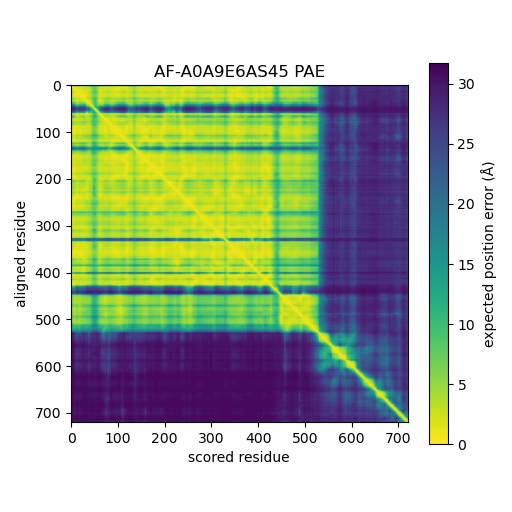A 1 119 ? -3.047 7.896 -7.618 1.00 98.88 119 ILE A C 1
ATOM 951 O O . ILE A 1 119 ? -3.104 7.156 -6.634 1.00 98.88 119 ILE A O 1
ATOM 955 N N . MET A 1 120 ? -1.915 8.096 -8.296 1.00 98.81 120 MET A N 1
ATOM 956 C CA . MET A 1 120 ? -0.679 7.352 -8.026 1.00 98.81 120 MET A CA 1
ATOM 957 C C . MET A 1 120 ? 0.452 8.272 -7.560 1.00 98.81 120 MET A C 1
ATOM 959 O O . MET A 1 120 ? 0.802 9.245 -8.224 1.00 98.81 120 MET A O 1
ATOM 963 N N . GLY A 1 121 ? 1.055 7.953 -6.416 1.00 98.62 121 GLY A N 1
ATOM 964 C CA . GLY A 1 121 ? 2.290 8.587 -5.965 1.00 98.62 121 GLY A CA 1
ATOM 965 C C . GLY A 1 121 ? 3.501 8.063 -6.738 1.00 98.62 121 GLY A C 1
ATOM 966 O O . GLY A 1 121 ? 3.747 6.857 -6.723 1.00 98.62 121 GLY A O 1
ATOM 967 N N . VAL A 1 122 ? 4.267 8.958 -7.363 1.00 97.56 122 VAL A N 1
ATOM 968 C CA . VAL A 1 122 ? 5.491 8.647 -8.124 1.00 97.56 122 VAL A CA 1
ATOM 969 C C . VAL A 1 122 ? 6.516 9.741 -7.831 1.00 97.56 122 VAL A C 1
ATOM 971 O O . VAL A 1 122 ? 6.147 10.912 -7.779 1.00 97.56 122 VAL A O 1
ATOM 974 N N . ALA A 1 123 ? 7.774 9.374 -7.577 1.00 90.81 123 ALA A N 1
ATOM 975 C CA . ALA A 1 123 ? 8.817 10.341 -7.212 1.00 90.81 123 ALA A CA 1
ATOM 976 C C . ALA A 1 123 ? 9.988 10.419 -8.201 1.00 90.81 123 ALA A C 1
ATOM 978 O O . ALA A 1 123 ? 10.638 11.463 -8.257 1.00 90.81 123 ALA A O 1
ATOM 979 N N . HIS A 1 124 ? 10.248 9.346 -8.954 1.00 87.00 124 HIS A N 1
ATOM 980 C CA . HIS A 1 124 ? 11.432 9.215 -9.798 1.00 87.00 124 HIS A CA 1
ATOM 981 C C . HIS A 1 124 ? 11.065 8.802 -11.226 1.00 87.00 124 HIS A C 1
ATOM 983 O O . HIS A 1 124 ? 10.180 7.971 -11.450 1.00 87.00 124 HIS A O 1
ATOM 989 N N . SER A 1 125 ? 11.817 9.342 -12.187 1.00 86.81 125 SER A N 1
ATOM 990 C CA . SER A 1 125 ? 11.643 9.125 -13.626 1.00 86.81 125 SER A CA 1
ATOM 991 C C . SER A 1 125 ? 12.902 8.531 -14.276 1.00 86.81 125 SER A C 1
ATOM 993 O O . SER A 1 125 ? 13.288 8.920 -15.385 1.00 86.81 125 SER A O 1
ATOM 995 N N . ASP A 1 126 ? 13.582 7.616 -13.579 1.00 86.25 126 ASP A N 1
ATOM 996 C CA . ASP A 1 126 ? 14.838 6.991 -14.023 1.00 86.25 126 ASP A CA 1
ATOM 997 C C . ASP A 1 126 ? 14.721 6.376 -15.421 1.00 86.25 126 ASP A C 1
ATOM 999 O O . ASP A 1 126 ? 15.623 6.499 -16.253 1.00 86.25 126 ASP A O 1
ATOM 1003 N N . HIS A 1 127 ? 13.582 5.741 -15.691 1.00 87.19 127 HIS A N 1
ATOM 1004 C CA . HIS A 1 127 ? 13.303 5.089 -16.961 1.00 87.19 127 HIS A CA 1
ATOM 1005 C C . HIS A 1 127 ? 13.319 6.079 -18.136 1.00 87.19 127 HIS A C 1
ATOM 1007 O O . HIS A 1 127 ? 13.973 5.842 -19.152 1.00 87.19 127 HIS A O 1
ATOM 1013 N N . ALA A 1 128 ? 12.670 7.239 -17.973 1.00 85.19 128 ALA A N 1
ATOM 1014 C CA . ALA A 1 128 ? 12.655 8.300 -18.980 1.00 85.19 128 ALA A CA 1
ATOM 1015 C C . ALA A 1 128 ? 14.063 8.819 -19.281 1.00 85.19 128 ALA A C 1
ATOM 1017 O O . ALA A 1 128 ? 14.385 9.142 -20.424 1.00 85.19 128 ALA A O 1
ATOM 1018 N N . ARG A 1 129 ? 14.914 8.894 -18.254 1.00 81.25 129 ARG A N 1
ATOM 1019 C CA . ARG A 1 129 ? 16.306 9.318 -18.397 1.00 81.25 129 ARG A CA 1
ATOM 1020 C C . ARG A 1 129 ? 17.125 8.293 -19.180 1.00 81.25 129 ARG A C 1
ATOM 1022 O O . ARG A 1 129 ? 17.841 8.690 -20.094 1.00 81.25 129 ARG A O 1
ATOM 1029 N N . LYS A 1 130 ? 16.966 6.998 -18.882 1.00 79.75 130 LYS A N 1
ATOM 1030 C CA . LYS A 1 130 ? 17.617 5.910 -19.631 1.00 79.75 130 LYS A CA 1
ATOM 1031 C C . LYS A 1 130 ? 17.225 5.912 -21.109 1.00 79.75 130 LYS A C 1
ATOM 1033 O O . LYS A 1 130 ? 18.107 5.932 -21.960 1.00 79.75 130 LYS A O 1
ATOM 1038 N N . LEU A 1 131 ? 15.926 5.982 -21.417 1.00 76.75 131 LEU A N 1
ATOM 1039 C CA . LEU A 1 131 ? 15.447 5.984 -22.807 1.00 76.75 131 LEU A CA 1
ATOM 1040 C C . LEU A 1 131 ? 15.918 7.202 -23.615 1.00 76.75 131 LEU A C 1
ATOM 1042 O O . LEU A 1 131 ? 16.104 7.107 -24.822 1.00 76.75 131 LEU A O 1
ATOM 1046 N N . LYS A 1 132 ? 16.119 8.363 -22.980 1.00 73.50 132 LYS A N 1
ATOM 1047 C CA . LYS A 1 132 ? 16.584 9.572 -23.683 1.00 73.50 132 LYS A CA 1
ATOM 1048 C C . LYS A 1 132 ? 18.053 9.514 -24.100 1.00 73.50 132 LYS A C 1
ATOM 1050 O O . LYS A 1 132 ? 18.425 10.231 -25.023 1.00 73.50 132 LYS A O 1
ATOM 1055 N N . ILE A 1 133 ? 18.869 8.718 -23.410 1.00 70.31 133 ILE A N 1
ATOM 1056 C CA . ILE A 1 133 ? 20.302 8.566 -23.702 1.00 70.31 133 ILE A CA 1
ATOM 1057 C C . ILE A 1 133 ? 20.514 7.570 -24.856 1.00 70.31 133 ILE A C 1
ATOM 1059 O O . ILE A 1 133 ? 21.463 7.711 -25.625 1.00 70.31 133 ILE A O 1
ATOM 1063 N N . ASP A 1 134 ? 19.593 6.623 -25.036 1.00 68.06 134 ASP A N 1
ATOM 1064 C CA . ASP A 1 134 ? 19.625 5.617 -26.097 1.00 68.06 134 ASP A CA 1
ATOM 1065 C C . ASP A 1 134 ? 18.836 6.074 -27.344 1.00 68.06 134 ASP A C 1
ATOM 1067 O O . ASP A 1 134 ? 17.731 5.624 -27.631 1.00 68.06 134 ASP A O 1
ATOM 1071 N N . TYR A 1 135 ? 19.396 7.024 -28.103 1.00 60.84 135 TYR A N 1
ATOM 1072 C CA . TYR A 1 135 ? 18.760 7.564 -29.319 1.00 60.84 135 TYR A CA 1
ATOM 1073 C C . TYR A 1 135 ? 18.279 6.504 -30.339 1.00 60.84 135 TYR A C 1
ATOM 1075 O O . TYR A 1 135 ? 17.209 6.699 -30.920 1.00 60.84 135 TYR A O 1
ATOM 1083 N N . PRO A 1 136 ? 18.994 5.384 -30.568 1.00 60.22 136 PRO A N 1
ATOM 1084 C CA . PRO A 1 136 ? 18.529 4.306 -31.444 1.00 60.22 136 PRO A CA 1
ATOM 1085 C C . PRO A 1 136 ? 17.221 3.618 -31.021 1.00 60.22 136 PRO A C 1
ATOM 1087 O O . PRO A 1 136 ? 16.557 3.037 -31.878 1.00 60.22 136 PRO A O 1
ATOM 1090 N N . SER A 1 137 ? 16.807 3.684 -29.748 1.00 58.88 137 SER A N 1
ATOM 1091 C CA . SER A 1 137 ? 15.549 3.079 -29.279 1.00 58.88 137 SER A CA 1
ATOM 1092 C C . SER A 1 137 ? 14.334 4.019 -29.345 1.00 58.88 137 SER A C 1
ATOM 1094 O O . SER A 1 137 ? 13.228 3.643 -28.936 1.00 58.88 137 SER A O 1
ATOM 1096 N N . TYR A 1 138 ? 14.486 5.206 -29.951 1.00 67.44 138 TYR A N 1
ATOM 1097 C CA . TYR A 1 138 ? 13.374 6.111 -30.247 1.00 67.44 138 TYR A CA 1
ATOM 1098 C C . TYR A 1 138 ? 12.390 5.489 -31.243 1.00 67.44 138 TYR A C 1
ATOM 1100 O O . TYR A 1 138 ? 12.685 5.288 -32.416 1.00 67.44 138 TYR A O 1
ATOM 1108 N N . ASN A 1 139 ? 11.162 5.267 -30.781 1.00 71.38 139 ASN A N 1
ATOM 1109 C CA . ASN A 1 139 ? 10.051 4.748 -31.583 1.00 71.38 139 ASN A CA 1
ATOM 1110 C C . ASN A 1 139 ? 8.862 5.724 -31.669 1.00 71.38 139 ASN A C 1
ATOM 1112 O O . ASN A 1 139 ? 7.753 5.324 -32.010 1.00 71.38 139 ASN A O 1
ATOM 1116 N N . GLY A 1 140 ? 9.065 6.989 -31.287 1.00 79.19 140 GLY A N 1
ATOM 1117 C CA . GLY A 1 140 ? 8.006 8.004 -31.221 1.00 79.19 140 GLY A CA 1
ATOM 1118 C C . GLY A 1 140 ? 7.058 7.886 -30.017 1.00 79.19 140 GLY A C 1
ATOM 1119 O O . GLY A 1 140 ? 6.276 8.802 -29.793 1.00 79.19 140 GLY A O 1
ATOM 1120 N N . LYS A 1 141 ? 7.161 6.825 -29.199 1.00 82.06 141 LYS A N 1
ATOM 1121 C CA . LYS A 1 141 ? 6.280 6.548 -28.044 1.00 82.06 141 LYS A CA 1
ATOM 1122 C C . LYS A 1 141 ? 6.955 6.697 -26.673 1.00 82.06 141 LYS A C 1
ATOM 1124 O O . LYS A 1 141 ? 6.383 6.329 -25.653 1.00 82.06 141 LYS A O 1
ATOM 1129 N N . ILE A 1 142 ? 8.166 7.259 -26.600 1.00 82.38 142 ILE A N 1
ATOM 1130 C CA . ILE A 1 142 ? 8.922 7.395 -25.333 1.00 82.38 142 ILE A CA 1
ATOM 1131 C C . ILE A 1 142 ? 8.110 8.092 -24.232 1.00 82.38 142 ILE A C 1
ATOM 1133 O O . ILE A 1 142 ? 8.210 7.714 -23.064 1.00 82.38 142 ILE A O 1
ATOM 1137 N N . GLY A 1 143 ? 7.295 9.088 -24.593 1.00 84.69 143 GLY A N 1
ATOM 1138 C CA . GLY A 1 143 ? 6.404 9.754 -23.643 1.00 84.69 143 GLY A CA 1
ATOM 1139 C C . GLY A 1 143 ? 5.455 8.767 -22.959 1.00 84.69 143 GLY A C 1
ATOM 1140 O O . GLY A 1 143 ? 5.434 8.682 -21.735 1.00 84.69 143 GLY A O 1
ATOM 1141 N N . GLU A 1 144 ? 4.749 7.951 -23.742 1.00 87.38 144 GLU A N 1
ATOM 1142 C CA . GLU A 1 144 ? 3.833 6.915 -23.241 1.00 87.38 144 GLU A CA 1
ATOM 1143 C C . GLU A 1 144 ? 4.560 5.866 -22.393 1.00 87.38 144 GLU A C 1
ATOM 1145 O O . GLU A 1 144 ? 4.044 5.376 -21.385 1.00 87.38 144 GLU A O 1
ATOM 1150 N N . HIS A 1 145 ? 5.784 5.536 -22.795 1.00 88.56 145 HIS A N 1
ATOM 1151 C CA . HIS A 1 145 ? 6.592 4.505 -22.162 1.00 88.56 145 HIS A CA 1
ATOM 1152 C C . HIS A 1 145 ? 7.242 4.936 -20.848 1.00 88.56 145 HIS A C 1
ATOM 1154 O O . HIS A 1 145 ? 7.607 4.075 -20.055 1.00 88.56 145 HIS A O 1
ATOM 1160 N N . SER A 1 146 ? 7.397 6.237 -20.588 1.00 87.31 146 SER A N 1
ATOM 1161 C CA . SER A 1 146 ? 8.233 6.698 -19.473 1.00 87.31 146 SER A CA 1
ATOM 1162 C C . SER A 1 146 ? 7.710 7.867 -18.650 1.00 87.31 146 SER A C 1
ATOM 1164 O O . SER A 1 146 ? 8.253 8.125 -17.578 1.00 87.31 146 SER A O 1
ATOM 1166 N N . TYR A 1 147 ? 6.701 8.606 -19.113 1.00 91.94 147 TYR A N 1
ATOM 1167 C CA . TYR A 1 147 ? 6.211 9.746 -18.344 1.00 91.94 147 TYR A CA 1
ATOM 1168 C C . TYR A 1 147 ? 5.382 9.267 -17.158 1.00 91.94 147 TYR A C 1
ATOM 1170 O O . TYR A 1 147 ? 4.504 8.416 -17.295 1.00 91.94 147 TYR A O 1
ATOM 1178 N N . GLU A 1 148 ? 5.633 9.871 -15.998 1.00 94.06 148 GLU A N 1
ATOM 1179 C CA . GLU A 1 148 ? 5.021 9.481 -14.726 1.00 94.06 148 GLU A CA 1
ATOM 1180 C C . GLU A 1 148 ? 3.491 9.473 -14.801 1.00 94.06 148 GLU A C 1
ATOM 1182 O O . GLU A 1 148 ? 2.857 8.569 -14.268 1.00 94.06 148 GLU A O 1
ATOM 1187 N N . CYS A 1 149 ? 2.883 10.418 -15.530 1.00 95.38 149 CYS A N 1
ATOM 1188 C CA . CYS A 1 149 ? 1.428 10.504 -15.676 1.00 95.38 149 CYS A CA 1
ATOM 1189 C C . CYS A 1 149 ? 0.787 9.212 -16.218 1.00 95.38 149 CYS A C 1
ATOM 1191 O O . CYS A 1 149 ? -0.358 8.907 -15.876 1.00 95.38 149 CYS A O 1
ATOM 1193 N N . PHE A 1 150 ? 1.517 8.416 -17.008 1.00 96.69 150 PHE A N 1
ATOM 1194 C CA . PHE A 1 150 ? 1.017 7.146 -17.528 1.00 96.69 150 PHE A CA 1
ATOM 1195 C C . PHE A 1 150 ? 0.910 6.051 -16.465 1.00 96.69 150 PHE A C 1
ATOM 1197 O O . PHE A 1 150 ? 0.144 5.116 -16.673 1.00 96.69 150 PHE A O 1
ATOM 1204 N N . VAL A 1 151 ? 1.552 6.187 -15.299 1.00 98.06 151 VAL A N 1
ATOM 1205 C CA . VAL A 1 151 ? 1.341 5.265 -14.169 1.00 98.06 151 VAL A CA 1
ATOM 1206 C C . VAL A 1 151 ? -0.133 5.255 -13.747 1.00 98.06 151 VAL A C 1
ATOM 1208 O O . VAL A 1 151 ? -0.692 4.185 -13.530 1.00 98.06 151 VAL A O 1
ATOM 1211 N N . ALA A 1 152 ? -0.786 6.422 -13.689 1.00 98.56 152 ALA A N 1
ATOM 1212 C CA . ALA A 1 152 ? -2.222 6.521 -13.416 1.00 98.56 152 ALA A CA 1
ATOM 1213 C C . ALA A 1 152 ? -3.062 6.371 -14.696 1.00 98.56 152 ALA A C 1
ATOM 1215 O O . ALA A 1 152 ? -4.001 5.579 -14.748 1.00 98.56 152 ALA A O 1
ATOM 1216 N N . ASN A 1 153 ? -2.705 7.090 -15.765 1.00 98.38 153 ASN A N 1
ATOM 1217 C CA . ASN A 1 153 ? -3.546 7.168 -16.963 1.00 98.38 153 ASN A CA 1
ATOM 1218 C C . ASN A 1 153 ? -3.677 5.838 -17.700 1.00 98.38 153 ASN A C 1
ATOM 1220 O O . ASN A 1 153 ? -4.714 5.584 -18.309 1.00 98.38 153 ASN A O 1
ATOM 1224 N N . ARG A 1 154 ? -2.667 4.964 -17.630 1.00 97.50 154 ARG A N 1
ATOM 1225 C CA . ARG A 1 154 ? -2.737 3.646 -18.262 1.00 97.50 154 ARG A CA 1
ATOM 1226 C C . ARG A 1 154 ? -3.704 2.710 -17.539 1.00 97.50 154 ARG A C 1
ATOM 1228 O O . ARG A 1 154 ? -4.374 1.929 -18.206 1.00 97.50 154 ARG A O 1
ATOM 1235 N N . ILE A 1 155 ? -3.837 2.830 -16.215 1.00 98.44 155 ILE A N 1
ATOM 1236 C CA . ILE A 1 155 ? -4.872 2.126 -15.440 1.00 98.44 155 ILE A CA 1
ATOM 1237 C C . ILE A 1 155 ? -6.255 2.599 -15.892 1.00 98.44 155 ILE A C 1
ATOM 1239 O O . ILE A 1 155 ? -7.100 1.779 -16.248 1.00 98.44 155 ILE A O 1
ATOM 1243 N N . SER A 1 156 ? -6.465 3.918 -15.928 1.00 98.62 156 SER A N 1
ATOM 1244 C CA . SER A 1 156 ? -7.731 4.519 -16.360 1.00 98.62 156 SER A CA 1
ATOM 1245 C C . SER A 1 156 ? -8.091 4.115 -17.787 1.00 98.62 156 SER A C 1
ATOM 1247 O O . SER A 1 156 ? -9.231 3.748 -18.053 1.00 98.62 156 SER A O 1
ATOM 1249 N N . TYR A 1 157 ? -7.112 4.107 -18.693 1.00 97.88 157 TYR A N 1
ATOM 1250 C CA . TYR A 1 157 ? -7.288 3.649 -20.067 1.00 97.88 157 TYR A CA 1
ATOM 1251 C C . TYR A 1 157 ? -7.678 2.168 -20.129 1.00 97.88 157 TYR A C 1
ATOM 1253 O O . TYR A 1 157 ? -8.687 1.827 -20.741 1.00 97.88 157 TYR A O 1
ATOM 1261 N N . PHE A 1 158 ? -6.918 1.294 -19.463 1.00 97.19 158 PHE A N 1
ATOM 1262 C CA . PHE A 1 158 ? -7.136 -0.153 -19.505 1.00 97.19 158 PHE A CA 1
ATOM 1263 C C . PHE A 1 158 ? -8.505 -0.563 -18.942 1.00 97.19 158 PHE A C 1
ATOM 1265 O O . PHE A 1 158 ? -9.174 -1.428 -19.504 1.00 97.19 158 PHE A O 1
ATOM 1272 N N . LEU A 1 159 ? -8.938 0.079 -17.855 1.00 97.06 159 LEU A N 1
ATOM 1273 C CA . LEU A 1 159 ? -10.224 -0.183 -17.203 1.00 97.06 159 LEU A CA 1
ATOM 1274 C C . LEU A 1 159 ? -11.379 0.674 -17.761 1.00 97.06 159 LEU A C 1
ATOM 1276 O O . LEU A 1 159 ? -12.518 0.524 -17.323 1.00 97.06 159 LEU A O 1
ATOM 1280 N N . ASN A 1 160 ? -11.101 1.555 -18.730 1.00 97.88 160 ASN A N 1
ATOM 1281 C CA . ASN A 1 160 ? -12.027 2.547 -19.287 1.00 97.88 160 ASN A CA 1
ATOM 1282 C C . ASN A 1 160 ? -12.713 3.433 -18.224 1.00 97.88 160 ASN A C 1
ATOM 1284 O O . ASN A 1 160 ? -13.916 3.692 -18.292 1.00 97.88 160 ASN A O 1
ATOM 1288 N N . LEU A 1 161 ? -11.949 3.912 -17.243 1.00 98.50 161 LEU A N 1
ATOM 1289 C CA . LEU A 1 161 ? -12.434 4.791 -16.176 1.00 98.50 161 LEU A CA 1
ATOM 1290 C C . LEU A 1 161 ? -12.543 6.235 -16.674 1.00 98.50 161 LEU A C 1
ATOM 1292 O O . LEU A 1 161 ? -11.725 6.692 -17.476 1.00 98.50 161 LEU A O 1
ATOM 1296 N N . LYS A 1 162 ? -13.557 6.957 -16.194 1.00 97.88 162 LYS A N 1
ATOM 1297 C CA . LYS A 1 162 ? -13.866 8.340 -16.598 1.00 97.88 162 LYS A CA 1
ATOM 1298 C C . LYS A 1 162 ? -13.641 9.372 -15.493 1.00 97.88 162 LYS A C 1
ATOM 1300 O O . LYS A 1 162 ? -13.805 10.561 -15.746 1.00 97.88 162 LYS A O 1
ATOM 1305 N N . GLY A 1 163 ? -13.247 8.933 -14.297 1.00 98.12 163 GLY A N 1
ATOM 1306 C CA . GLY A 1 163 ? -12.926 9.824 -13.185 1.00 98.12 163 GLY A CA 1
ATOM 1307 C C . GLY A 1 163 ? -11.544 10.491 -13.303 1.00 98.12 163 GLY A C 1
ATOM 1308 O O . GLY A 1 163 ? -10.786 10.219 -14.240 1.00 98.12 163 GLY A O 1
ATOM 1309 N N . PRO A 1 164 ? -11.184 11.357 -12.336 1.00 98.50 164 PRO A N 1
ATOM 1310 C CA . PRO A 1 164 ? -9.879 12.013 -12.280 1.00 98.50 164 PRO A CA 1
ATOM 1311 C C . PRO A 1 164 ? -8.712 11.016 -12.297 1.00 98.50 164 PRO A C 1
ATOM 1313 O O . PRO A 1 164 ? -8.686 10.071 -11.512 1.00 98.50 164 PRO A O 1
ATOM 1316 N N . SER A 1 165 ? -7.718 11.255 -13.153 1.00 98.75 165 SER A N 1
ATOM 1317 C CA . SER A 1 165 ? -6.565 10.365 -13.334 1.00 98.75 165 SER A CA 1
ATOM 1318 C C . SER A 1 165 ? -5.271 11.167 -13.398 1.00 98.75 165 SER A C 1
ATOM 1320 O O . SER A 1 165 ? -5.067 11.933 -14.340 1.00 98.75 165 SER A O 1
ATOM 1322 N N . PHE A 1 166 ? -4.411 11.041 -12.385 1.00 98.69 166 PHE A N 1
ATOM 1323 C CA . PHE A 1 166 ? -3.161 11.802 -12.315 1.00 98.69 166 PHE A CA 1
ATOM 1324 C C . PHE A 1 166 ? -2.150 11.202 -11.333 1.00 98.69 166 PHE A C 1
ATOM 1326 O O . PHE A 1 166 ? -2.472 10.367 -10.485 1.00 98.69 166 PHE A O 1
ATOM 1333 N N . THR A 1 167 ? -0.903 11.658 -11.440 1.00 98.56 167 THR A N 1
ATOM 1334 C CA . THR A 1 167 ? 0.163 11.340 -10.491 1.00 98.56 167 THR A CA 1
ATOM 1335 C C . THR A 1 167 ? 0.471 12.498 -9.554 1.00 98.56 167 THR A C 1
ATOM 1337 O O . THR A 1 167 ? 0.207 13.660 -9.862 1.00 98.56 167 THR A O 1
ATOM 1340 N N . ILE A 1 168 ? 1.031 12.176 -8.388 1.00 97.94 168 ILE A N 1
ATOM 1341 C CA . ILE A 1 168 ? 1.486 13.151 -7.394 1.00 97.94 168 ILE A CA 1
ATOM 1342 C C . ILE A 1 168 ? 2.940 12.873 -7.053 1.00 97.94 168 ILE A C 1
ATOM 1344 O O . ILE A 1 168 ? 3.287 11.735 -6.738 1.00 97.94 168 ILE A O 1
ATOM 1348 N N . ASN A 1 169 ? 3.741 13.937 -7.019 1.00 97.31 169 ASN A N 1
ATOM 1349 C CA . ASN A 1 169 ? 5.102 13.904 -6.511 1.00 97.31 169 ASN A CA 1
ATOM 1350 C C . ASN A 1 169 ? 5.257 14.901 -5.352 1.00 97.31 169 ASN A C 1
ATOM 1352 O O . ASN A 1 169 ? 5.364 16.110 -5.542 1.00 97.31 169 ASN A O 1
ATOM 1356 N N . SER A 1 170 ? 5.263 14.375 -4.132 1.00 96.81 170 SER A N 1
ATOM 1357 C CA . SER A 1 170 ? 5.713 15.061 -2.916 1.00 96.81 170 SER A CA 1
ATOM 1358 C C . SER A 1 170 ? 6.899 14.311 -2.289 1.00 96.81 170 SER A C 1
ATOM 1360 O O . SER A 1 170 ? 7.073 14.286 -1.064 1.00 96.81 170 SER A O 1
ATOM 1362 N N . ALA A 1 171 ? 7.697 13.653 -3.139 1.00 95.94 171 ALA A N 1
ATOM 1363 C CA . ALA A 1 171 ? 8.726 12.676 -2.798 1.00 95.94 171 ALA A CA 1
ATOM 1364 C C . ALA A 1 171 ? 8.196 11.542 -1.898 1.00 95.94 171 ALA A C 1
ATOM 1366 O O . ALA A 1 171 ? 7.231 10.860 -2.250 1.00 95.94 171 ALA A O 1
ATOM 1367 N N . CYS A 1 172 ? 8.787 11.322 -0.722 1.00 96.50 172 CYS A N 1
ATOM 1368 C CA . CYS A 1 172 ? 8.498 10.157 0.117 1.00 96.50 172 CYS A CA 1
ATOM 1369 C C . CYS A 1 172 ? 7.033 10.064 0.577 1.00 96.50 172 CYS A C 1
ATOM 1371 O O . CYS A 1 172 ? 6.565 8.978 0.910 1.00 96.50 172 CYS A O 1
ATOM 1373 N N . SER A 1 173 ? 6.311 11.189 0.647 1.00 97.75 173 SER A N 1
ATOM 1374 C CA . SER A 1 173 ? 4.921 11.267 1.126 1.00 97.75 173 SER A CA 1
ATOM 1375 C C . SER A 1 173 ? 3.866 11.221 0.016 1.00 97.75 173 SER A C 1
ATOM 1377 O O . SER A 1 173 ? 2.679 11.391 0.312 1.00 97.75 173 SER A O 1
ATOM 1379 N N . SER A 1 174 ? 4.277 10.968 -1.233 1.00 98.56 174 SER A N 1
ATOM 1380 C CA . SER A 1 174 ? 3.419 11.053 -2.425 1.00 98.56 174 SER A CA 1
ATOM 1381 C C . SER A 1 174 ? 2.160 10.196 -2.324 1.00 98.56 174 SER A C 1
ATOM 1383 O O . SER A 1 174 ? 1.055 10.685 -2.549 1.00 98.56 174 SER A O 1
ATOM 1385 N N . SER A 1 175 ? 2.291 8.936 -1.901 1.00 98.56 175 SER A N 1
ATOM 1386 C CA . SER A 1 175 ? 1.140 8.033 -1.762 1.00 98.56 175 SER A CA 1
ATOM 1387 C C . SER A 1 175 ? 0.121 8.472 -0.705 1.00 98.56 175 SER A C 1
ATOM 1389 O O . SER A 1 175 ? -1.076 8.263 -0.889 1.00 98.56 175 SER A O 1
ATOM 1391 N N . LEU A 1 176 ? 0.543 9.119 0.387 1.00 98.69 176 LEU A N 1
ATOM 1392 C CA . LEU A 1 176 ? -0.408 9.658 1.369 1.00 98.69 176 LEU A CA 1
ATOM 1393 C C . LEU A 1 176 ? -1.010 10.998 0.931 1.00 98.69 176 LEU A C 1
ATOM 1395 O O . LEU A 1 176 ? -2.147 11.291 1.295 1.00 98.69 176 LEU A O 1
ATOM 1399 N N . HIS A 1 177 ? -0.310 11.787 0.112 1.00 98.75 177 HIS A N 1
ATOM 1400 C CA . HIS A 1 177 ? -0.930 12.935 -0.558 1.00 98.75 177 HIS A CA 1
ATOM 1401 C C . HIS A 1 177 ? -2.028 12.471 -1.522 1.00 98.75 177 HIS A C 1
ATOM 1403 O O . HIS A 1 177 ? -3.123 13.031 -1.506 1.00 98.75 177 HIS A O 1
ATOM 1409 N N . ALA A 1 178 ? -1.787 11.390 -2.272 1.00 98.81 178 ALA A N 1
ATOM 1410 C CA . ALA A 1 178 ? -2.800 10.759 -3.118 1.00 98.81 178 ALA A CA 1
ATOM 1411 C C . ALA A 1 178 ? -4.011 10.290 -2.298 1.00 98.81 178 ALA A C 1
ATOM 1413 O O . ALA A 1 178 ? -5.155 10.596 -2.640 1.00 98.81 178 ALA A O 1
ATOM 1414 N N . LEU A 1 179 ? -3.760 9.649 -1.152 1.00 98.69 179 LEU A N 1
ATOM 1415 C CA . LEU A 1 179 ? -4.806 9.203 -0.230 1.00 98.69 179 LEU A CA 1
ATOM 1416 C C . LEU A 1 179 ? -5.632 10.365 0.342 1.00 98.69 179 LEU A C 1
ATOM 1418 O O . LEU A 1 179 ? -6.849 10.246 0.479 1.00 98.69 179 LEU A O 1
ATOM 1422 N N . TYR A 1 180 ? -4.993 11.498 0.647 1.00 98.69 180 TYR A N 1
ATOM 1423 C CA . TYR A 1 180 ? -5.683 12.695 1.126 1.00 98.69 180 TYR A CA 1
ATOM 1424 C C . TYR A 1 180 ? -6.661 13.234 0.084 1.00 98.69 180 TYR A C 1
ATOM 1426 O O . TYR A 1 180 ? -7.818 13.489 0.425 1.00 98.69 180 TYR A O 1
ATOM 1434 N N . ILE A 1 181 ? -6.208 13.388 -1.166 1.00 98.62 181 ILE A N 1
ATOM 1435 C CA . ILE A 1 181 ? -7.033 13.936 -2.248 1.00 98.62 181 ILE A CA 1
ATOM 1436 C C . ILE A 1 181 ? -8.210 13.006 -2.547 1.00 98.62 181 ILE A C 1
ATOM 1438 O O . ILE A 1 181 ? -9.346 13.474 -2.589 1.00 98.62 181 ILE A O 1
ATOM 1442 N N . ALA A 1 182 ? -7.971 11.695 -2.631 1.00 98.62 182 ALA A N 1
ATOM 1443 C CA . ALA A 1 182 ? -9.038 10.716 -2.821 1.00 98.62 182 ALA A CA 1
ATOM 1444 C C . ALA A 1 182 ? -10.087 10.762 -1.699 1.00 98.62 182 ALA A C 1
ATOM 1446 O O . ALA A 1 182 ? -11.286 10.720 -1.971 1.00 98.62 182 ALA A O 1
ATOM 1447 N N . GLN A 1 183 ? -9.660 10.905 -0.434 1.00 98.19 183 GLN A N 1
ATOM 1448 C CA . GLN A 1 183 ? -10.599 11.058 0.680 1.00 98.19 183 GLN A CA 1
ATOM 1449 C C . GLN A 1 183 ? -11.461 12.319 0.522 1.00 98.19 183 GLN A C 1
ATOM 1451 O O . GLN A 1 183 ? -12.645 12.276 0.850 1.00 98.19 183 GLN A O 1
ATOM 1456 N N . GLN A 1 184 ? -10.885 13.433 0.049 1.00 97.81 184 GLN A N 1
ATOM 1457 C CA . GLN A 1 184 ? -11.655 14.659 -0.167 1.00 97.81 184 GLN A CA 1
ATOM 1458 C C . GLN A 1 184 ? -12.688 14.468 -1.279 1.00 97.81 184 GLN A C 1
ATOM 1460 O O . GLN A 1 184 ? -13.856 14.732 -1.024 1.00 97.81 184 GLN A O 1
ATOM 1465 N N . MET A 1 185 ? -12.284 13.932 -2.437 1.00 98.12 185 MET A N 1
ATOM 1466 C CA . MET A 1 185 ? -13.172 13.693 -3.586 1.00 98.12 185 MET A CA 1
ATOM 1467 C C . MET A 1 185 ? -14.331 12.741 -3.246 1.00 98.12 185 MET A C 1
ATOM 1469 O O . MET A 1 185 ? -15.476 12.981 -3.617 1.00 98.12 185 MET A O 1
ATOM 1473 N N . LEU A 1 186 ? -14.067 11.679 -2.473 1.00 97.88 186 LEU A N 1
ATOM 1474 C CA . LEU A 1 186 ? -15.120 10.772 -1.999 1.00 97.88 186 LEU A CA 1
ATOM 1475 C C . LEU A 1 186 ? -16.094 11.476 -1.048 1.00 97.88 186 LEU A C 1
ATOM 1477 O O . LEU A 1 186 ? -17.301 11.264 -1.128 1.00 97.88 186 LEU A O 1
ATOM 1481 N N . LYS A 1 187 ? -15.581 12.313 -0.135 1.00 95.88 187 LYS A N 1
ATOM 1482 C CA . LYS A 1 187 ? -16.402 13.051 0.839 1.00 95.88 187 LYS A CA 1
ATOM 1483 C C . LYS A 1 187 ? -17.207 14.184 0.204 1.00 95.88 187 LYS A C 1
ATOM 1485 O O . LYS A 1 187 ? -18.268 14.509 0.733 1.00 95.88 187 LYS A O 1
ATOM 1490 N N . SER A 1 188 ? -16.716 14.784 -0.879 1.00 95.81 188 SER A N 1
ATOM 1491 C CA . SER A 1 188 ? -17.446 15.780 -1.668 1.00 95.81 188 SER A CA 1
ATOM 1492 C C . SER A 1 188 ? -18.412 15.159 -2.678 1.00 95.81 188 SER A C 1
ATOM 1494 O O . SER A 1 188 ? -19.140 15.908 -3.320 1.00 95.81 188 SER A O 1
ATOM 1496 N N . HIS A 1 189 ? -18.470 13.822 -2.775 1.00 95.56 189 HIS A N 1
ATOM 1497 C CA . HIS A 1 189 ? -19.255 13.096 -3.779 1.00 95.56 189 HIS A CA 1
ATOM 1498 C C . HIS A 1 189 ? -18.861 13.448 -5.230 1.00 95.56 189 HIS A C 1
ATOM 1500 O O . HIS A 1 189 ? -19.680 13.339 -6.133 1.00 95.56 189 HIS A O 1
ATOM 1506 N N . GLU A 1 190 ? -17.607 13.856 -5.462 1.00 96.19 190 GLU A N 1
ATOM 1507 C CA . GLU A 1 190 ? -17.053 14.034 -6.816 1.00 96.19 190 GLU A CA 1
ATOM 1508 C C . GLU A 1 190 ? -16.753 12.695 -7.500 1.00 96.19 190 GLU A C 1
ATOM 1510 O O . GLU A 1 190 ? -16.664 12.635 -8.720 1.00 96.19 190 GLU A O 1
ATOM 1515 N N . ILE A 1 191 ? -16.550 11.639 -6.706 1.00 97.44 191 ILE A N 1
ATOM 1516 C CA . ILE A 1 191 ? -16.311 10.265 -7.156 1.00 97.44 191 ILE A CA 1
ATOM 1517 C C . ILE A 1 191 ? -16.952 9.275 -6.181 1.00 97.44 191 ILE A C 1
ATOM 1519 O O . ILE A 1 191 ? -17.114 9.580 -4.996 1.00 97.44 191 ILE A O 1
ATOM 1523 N N . ASP A 1 192 ? -17.210 8.055 -6.651 1.00 95.25 192 ASP A N 1
ATOM 1524 C CA . ASP A 1 192 ? -17.771 6.958 -5.837 1.00 95.25 192 ASP A CA 1
ATOM 1525 C C . ASP A 1 192 ? -16.752 5.873 -5.490 1.00 95.25 192 ASP A C 1
ATOM 1527 O O . ASP A 1 192 ? -16.926 5.079 -4.563 1.00 95.25 192 ASP A O 1
ATOM 1531 N N . THR A 1 193 ? -15.665 5.811 -6.252 1.00 98.31 193 THR A N 1
ATOM 1532 C CA . THR A 1 193 ? -14.572 4.864 -6.040 1.00 98.31 193 THR A CA 1
ATOM 1533 C C . THR A 1 193 ? -13.257 5.547 -6.374 1.00 98.31 193 THR A C 1
ATOM 1535 O O . THR A 1 193 ? -13.161 6.273 -7.363 1.00 98.31 193 THR A O 1
ATOM 1538 N N . ALA A 1 194 ? -12.230 5.293 -5.568 1.00 98.81 194 ALA A N 1
ATOM 1539 C CA . ALA A 1 194 ? -10.875 5.738 -5.857 1.00 98.81 194 ALA A CA 1
ATOM 1540 C C . ALA A 1 194 ? -9.900 4.564 -5.792 1.00 98.81 194 ALA A C 1
ATOM 1542 O O . ALA A 1 194 ? -9.863 3.831 -4.804 1.00 98.81 194 ALA A O 1
ATOM 1543 N N . ILE A 1 195 ? -9.082 4.426 -6.828 1.00 98.94 195 ILE A N 1
ATOM 1544 C CA . ILE A 1 195 ? -7.898 3.573 -6.854 1.00 98.94 195 ILE A CA 1
ATOM 1545 C C . ILE A 1 195 ? -6.718 4.472 -6.501 1.00 98.94 195 ILE A C 1
ATOM 1547 O O . ILE A 1 195 ? -6.424 5.441 -7.203 1.00 98.94 195 ILE A O 1
ATOM 1551 N N . VAL A 1 196 ? -6.064 4.186 -5.380 1.00 98.94 196 VAL A N 1
ATOM 1552 C CA . VAL A 1 196 ? -5.006 5.040 -4.839 1.00 98.94 196 VAL A CA 1
ATOM 1553 C C . VAL A 1 196 ? -3.783 4.204 -4.541 1.00 98.94 196 VAL A C 1
ATOM 1555 O O . VAL A 1 196 ? -3.885 3.173 -3.884 1.00 98.94 196 VAL A O 1
ATOM 1558 N N . GLY A 1 197 ? -2.609 4.662 -4.953 1.00 98.69 197 GLY A N 1
ATOM 1559 C CA . GLY A 1 197 ? -1.390 3.913 -4.699 1.00 98.69 197 GLY A CA 1
ATOM 1560 C C . GLY A 1 197 ? -0.128 4.749 -4.695 1.00 98.69 197 GLY A C 1
ATOM 1561 O O . GLY A 1 197 ? -0.142 5.979 -4.749 1.00 98.69 197 GLY A O 1
ATOM 1562 N N . GLY A 1 198 ? 0.991 4.047 -4.617 1.00 98.69 198 GLY A N 1
ATOM 1563 C CA . GLY A 1 198 ? 2.315 4.591 -4.861 1.00 98.69 198 GLY A CA 1
ATOM 1564 C C . GLY A 1 198 ? 3.219 3.507 -5.412 1.00 98.69 198 GLY A C 1
ATOM 1565 O O . GLY A 1 198 ? 3.056 2.332 -5.070 1.00 98.69 198 GLY A O 1
ATOM 1566 N N . VAL A 1 199 ? 4.157 3.903 -6.263 1.00 98.62 199 VAL A N 1
ATOM 1567 C CA . VAL A 1 199 ? 5.128 2.997 -6.871 1.00 98.62 199 VAL A CA 1
ATOM 1568 C C . VAL A 1 199 ? 6.520 3.612 -6.846 1.00 98.62 199 VAL A C 1
ATOM 1570 O O . VAL A 1 199 ? 6.669 4.830 -6.927 1.00 98.62 199 VAL A O 1
ATOM 1573 N N . ASN A 1 200 ? 7.519 2.754 -6.679 1.00 97.62 200 ASN A N 1
ATOM 1574 C CA . ASN A 1 200 ? 8.923 3.093 -6.753 1.00 97.62 200 ASN A CA 1
ATOM 1575 C C . ASN A 1 200 ? 9.717 1.944 -7.376 1.00 97.62 200 ASN A C 1
ATOM 1577 O O . ASN A 1 200 ? 9.523 0.786 -6.997 1.00 97.62 200 ASN A O 1
ATOM 1581 N N . ALA A 1 201 ? 10.634 2.266 -8.281 1.00 94.75 201 ALA A N 1
ATOM 1582 C CA . ALA A 1 201 ? 11.584 1.320 -8.854 1.00 94.75 201 ALA A CA 1
ATOM 1583 C C . ALA A 1 201 ? 12.976 1.954 -8.897 1.00 94.75 201 ALA A C 1
ATOM 1585 O O . ALA A 1 201 ? 13.108 3.122 -9.257 1.00 94.75 201 ALA A O 1
ATOM 1586 N N . ILE A 1 202 ? 14.010 1.183 -8.561 1.00 92.31 202 ILE A N 1
ATOM 1587 C CA . ILE A 1 202 ? 15.394 1.651 -8.573 1.00 92.31 202 ILE A CA 1
ATOM 1588 C C . ILE A 1 202 ? 16.003 1.167 -9.881 1.00 92.31 202 ILE A C 1
ATOM 1590 O O . ILE A 1 202 ? 16.504 0.045 -9.999 1.00 92.31 202 ILE A O 1
ATOM 1594 N N . LEU A 1 203 ? 15.910 2.014 -10.901 1.00 88.00 203 LEU A N 1
ATOM 1595 C CA . LEU A 1 203 ? 16.353 1.653 -12.242 1.00 88.00 203 LEU A CA 1
ATOM 1596 C C . LEU A 1 203 ? 17.760 2.175 -12.511 1.00 88.00 203 LEU A C 1
ATOM 1598 O O . LEU A 1 203 ? 18.431 1.643 -13.387 1.00 88.00 203 LEU A O 1
ATOM 1602 N N . SER A 1 204 ? 18.230 3.183 -11.780 1.00 83.31 204 SER A N 1
ATOM 1603 C CA . SER A 1 204 ? 19.528 3.813 -11.998 1.00 83.31 204 SER A CA 1
ATOM 1604 C C . SER A 1 204 ? 20.366 3.934 -10.724 1.00 83.31 204 SER A C 1
ATOM 1606 O O . SER A 1 204 ? 19.844 4.157 -9.633 1.00 83.31 204 SER A O 1
ATOM 1608 N N . VAL A 1 205 ? 21.694 3.898 -10.883 1.00 82.81 205 VAL A N 1
ATOM 1609 C CA . VAL A 1 205 ? 22.639 4.127 -9.780 1.00 82.81 205 VAL A CA 1
ATOM 1610 C C . VAL A 1 205 ? 22.678 5.597 -9.338 1.00 82.81 205 VAL A C 1
ATOM 1612 O O . VAL A 1 205 ? 22.822 5.859 -8.151 1.00 82.81 205 VAL A O 1
ATOM 1615 N N . ASP A 1 206 ? 22.492 6.555 -10.253 1.00 82.50 206 ASP A N 1
ATOM 1616 C CA . ASP A 1 206 ? 22.681 7.999 -10.018 1.00 82.50 206 ASP A CA 1
ATOM 1617 C C . ASP A 1 206 ? 21.930 8.552 -8.797 1.00 82.50 206 ASP A C 1
ATOM 1619 O O . ASP A 1 206 ? 22.526 9.230 -7.962 1.00 82.50 206 ASP A O 1
ATOM 1623 N N . GLU A 1 207 ? 20.645 8.225 -8.640 1.00 83.56 207 GLU A N 1
ATOM 1624 C CA . GLU A 1 207 ? 19.847 8.655 -7.480 1.00 83.56 207 GLU A CA 1
ATOM 1625 C C . GLU A 1 207 ? 20.351 8.036 -6.172 1.00 83.56 207 GLU A C 1
ATOM 1627 O O . GLU A 1 207 ? 20.260 8.629 -5.094 1.00 83.56 207 GLU A O 1
ATOM 1632 N N . SER A 1 208 ? 20.914 6.834 -6.257 1.00 85.19 208 SER A N 1
ATOM 1633 C CA . SER A 1 208 ? 21.512 6.160 -5.111 1.00 85.19 208 SER A CA 1
ATOM 1634 C C . SER A 1 208 ? 22.856 6.801 -4.738 1.00 85.19 208 SER A C 1
ATOM 1636 O O . SER A 1 208 ? 23.095 7.039 -3.557 1.00 85.19 208 SER A O 1
ATOM 1638 N N . ILE A 1 209 ? 23.674 7.204 -5.723 1.00 84.50 209 ILE A N 1
ATOM 1639 C CA . ILE A 1 209 ? 24.884 8.022 -5.505 1.00 84.50 209 ILE A CA 1
ATOM 1640 C C . ILE A 1 209 ? 24.507 9.349 -4.841 1.00 84.50 209 ILE A C 1
ATOM 1642 O O . ILE A 1 209 ? 25.111 9.733 -3.843 1.00 84.50 209 ILE A O 1
ATOM 1646 N N . SER A 1 210 ? 23.484 10.040 -5.352 1.00 86.12 210 SER A N 1
ATOM 1647 C CA . SER A 1 210 ? 23.025 11.309 -4.778 1.00 86.12 210 SER A CA 1
ATOM 1648 C C . SER A 1 210 ? 22.572 11.149 -3.322 1.00 86.12 210 SER A C 1
ATOM 1650 O O . SER A 1 210 ? 22.967 11.935 -2.460 1.00 86.12 210 SER A O 1
ATOM 1652 N N . SER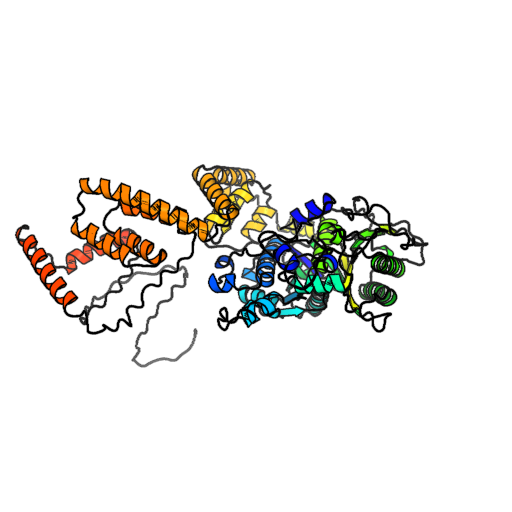 A 1 211 ? 21.813 10.090 -3.027 1.00 88.56 211 SER A N 1
ATOM 1653 C CA . SER A 1 211 ? 21.334 9.784 -1.672 1.00 88.56 211 SER A CA 1
ATOM 1654 C C . SER A 1 211 ? 22.478 9.473 -0.698 1.00 88.56 211 SER A C 1
ATOM 1656 O O . SER A 1 211 ? 22.442 9.890 0.460 1.00 88.56 211 SER A O 1
ATOM 1658 N N . GLU A 1 212 ? 23.505 8.764 -1.162 1.00 86.19 212 GLU A N 1
ATOM 1659 C CA . GLU A 1 212 ? 24.711 8.472 -0.384 1.00 86.19 212 GLU A CA 1
ATOM 1660 C C . GLU A 1 212 ? 25.527 9.738 -0.110 1.00 86.19 212 GLU A C 1
ATOM 1662 O O . GLU A 1 212 ? 25.881 10.010 1.035 1.00 86.19 212 GLU A O 1
ATOM 1667 N N . MET A 1 213 ? 25.748 10.577 -1.129 1.00 85.19 213 MET A N 1
ATOM 1668 C CA . MET A 1 213 ? 26.438 11.865 -0.969 1.00 85.19 213 MET A CA 1
ATOM 1669 C C . MET A 1 213 ? 25.677 12.822 -0.041 1.00 85.19 213 MET A C 1
ATOM 1671 O O . MET A 1 213 ? 26.290 13.640 0.645 1.00 85.19 213 MET A O 1
ATOM 1675 N N . ALA A 1 214 ? 24.347 12.709 0.015 1.00 87.06 214 ALA A N 1
ATOM 1676 C CA . ALA A 1 214 ? 23.505 13.436 0.960 1.00 87.06 214 ALA A CA 1
ATOM 1677 C C . ALA A 1 214 ? 23.544 12.859 2.392 1.00 87.06 214 ALA A C 1
ATOM 1679 O O . ALA A 1 214 ? 22.997 13.473 3.313 1.00 87.06 214 ALA A O 1
ATOM 1680 N N . GLY A 1 215 ? 24.184 11.702 2.597 1.00 88.56 215 GLY A N 1
ATOM 1681 C CA . GLY A 1 215 ? 24.295 11.024 3.888 1.00 88.56 215 GLY A CA 1
ATOM 1682 C C . GLY A 1 215 ? 22.979 10.414 4.372 1.00 88.56 215 GLY A C 1
ATOM 1683 O O . GLY A 1 215 ? 22.723 10.383 5.576 1.00 88.56 215 GLY A O 1
ATOM 1684 N N . TRP A 1 216 ? 22.100 10.005 3.453 1.00 91.19 216 TRP A N 1
ATOM 1685 C CA . TRP A 1 216 ? 20.783 9.454 3.792 1.00 91.19 216 TRP A CA 1
ATOM 1686 C C . TRP A 1 216 ? 20.779 7.934 3.952 1.00 91.19 216 TRP A C 1
ATOM 1688 O O . TRP A 1 216 ? 19.909 7.392 4.644 1.00 91.19 216 TRP A O 1
ATOM 1698 N N . LEU A 1 217 ? 21.724 7.248 3.310 1.00 92.56 217 LEU A N 1
ATOM 1699 C CA . LEU A 1 217 ? 21.747 5.794 3.264 1.00 92.56 217 LEU A CA 1
ATOM 1700 C C . LEU A 1 217 ? 22.522 5.201 4.441 1.00 92.56 217 LEU A C 1
ATOM 1702 O O . LEU A 1 217 ? 23.496 5.770 4.926 1.00 92.56 217 LEU A O 1
ATOM 1706 N N . SER A 1 218 ? 22.070 4.039 4.911 1.00 93.12 218 SER A N 1
ATOM 1707 C CA . SER A 1 218 ? 22.774 3.293 5.953 1.00 93.12 218 SER A CA 1
ATOM 1708 C C . SER A 1 218 ? 24.007 2.601 5.374 1.00 93.12 218 SER A C 1
ATOM 1710 O O . SER A 1 218 ? 23.883 1.702 4.538 1.00 93.12 218 SER A O 1
ATOM 1712 N N . ALA A 1 219 ? 25.185 2.923 5.911 1.00 88.38 219 ALA A N 1
ATOM 1713 C CA . ALA A 1 219 ? 26.436 2.238 5.578 1.00 88.38 219 ALA A CA 1
ATOM 1714 C C . ALA A 1 219 ? 26.432 0.757 6.006 1.00 88.38 219 ALA A C 1
ATOM 1716 O O . ALA A 1 219 ? 27.175 -0.061 5.471 1.00 88.38 219 ALA A O 1
ATOM 1717 N N . ARG A 1 220 ? 25.581 0.381 6.970 1.00 89.62 220 ARG A N 1
ATOM 1718 C CA . ARG A 1 220 ? 25.411 -1.017 7.405 1.00 89.62 220 ARG A CA 1
ATOM 1719 C C . ARG A 1 220 ? 24.482 -1.824 6.497 1.00 89.62 220 ARG A C 1
ATOM 1721 O O . ARG A 1 220 ? 24.344 -3.030 6.703 1.00 89.62 220 ARG A O 1
ATOM 1728 N N . GLY A 1 221 ? 23.806 -1.181 5.542 1.00 90.81 221 GLY A N 1
ATOM 1729 C CA . GLY A 1 221 ? 22.841 -1.840 4.665 1.00 90.81 221 GLY A CA 1
ATOM 1730 C C . GLY A 1 221 ? 21.596 -2.350 5.398 1.00 90.81 221 GLY A C 1
ATOM 1731 O O . GLY A 1 221 ? 20.991 -3.327 4.962 1.00 90.81 221 GLY A O 1
ATOM 1732 N N . VAL A 1 222 ? 21.218 -1.717 6.517 1.00 94.06 222 VAL A N 1
ATOM 1733 C CA . VAL A 1 222 ? 19.985 -2.019 7.261 1.00 94.06 222 VAL A CA 1
ATOM 1734 C C . VAL A 1 222 ? 19.301 -0.737 7.723 1.00 94.06 222 VAL A C 1
ATOM 1736 O O . VAL A 1 222 ? 19.944 0.180 8.219 1.00 94.06 222 VAL A O 1
ATOM 1739 N N . THR A 1 223 ? 17.972 -0.680 7.640 1.00 96.25 223 THR A N 1
ATOM 1740 C CA . THR A 1 223 ? 17.215 0.407 8.278 1.00 96.25 223 THR A CA 1
ATOM 1741 C C . THR A 1 223 ? 16.955 0.041 9.740 1.00 96.25 223 THR A C 1
ATOM 1743 O O . THR A 1 223 ? 16.190 -0.883 10.028 1.00 96.25 223 THR A O 1
ATOM 1746 N N . ALA A 1 224 ? 17.588 0.750 10.677 1.00 96.19 224 ALA A N 1
ATOM 1747 C CA . ALA A 1 224 ? 17.469 0.498 12.117 1.00 96.19 224 ALA A CA 1
ATOM 1748 C C . ALA A 1 224 ? 16.610 1.566 12.813 1.00 96.19 224 ALA A C 1
ATOM 1750 O O . ALA A 1 224 ? 17.100 2.362 13.615 1.00 96.19 224 ALA A O 1
ATOM 1751 N N . SER A 1 225 ? 15.315 1.598 12.484 1.00 96.88 225 SER A N 1
ATOM 1752 C CA . SER A 1 225 ? 14.357 2.558 13.047 1.00 96.88 225 SER A CA 1
ATOM 1753 C C . SER A 1 225 ? 14.372 2.539 14.580 1.00 96.88 225 SER A C 1
ATOM 1755 O O . SER A 1 225 ? 14.216 1.492 15.206 1.00 96.88 225 SER A O 1
ATOM 1757 N N . PHE A 1 226 ? 14.519 3.714 15.187 1.00 97.44 226 PHE A N 1
ATOM 1758 C CA . PHE A 1 226 ? 14.549 3.970 16.631 1.00 97.44 226 PHE A CA 1
ATOM 1759 C C . PHE A 1 226 ? 15.747 3.369 17.381 1.00 97.44 226 PHE A C 1
ATOM 1761 O O . PHE A 1 226 ? 15.775 3.420 18.616 1.00 97.44 226 PHE A O 1
ATOM 1768 N N . ALA A 1 227 ? 16.732 2.817 16.672 1.00 96.69 227 ALA A N 1
ATOM 1769 C CA . ALA A 1 227 ? 17.965 2.333 17.272 1.00 96.69 227 ALA A CA 1
ATOM 1770 C C . ALA A 1 227 ? 18.920 3.494 17.597 1.00 96.69 227 ALA A C 1
ATOM 1772 O O . ALA A 1 227 ? 18.899 4.546 16.960 1.00 96.69 227 ALA A O 1
ATOM 1773 N N . ASP A 1 228 ? 19.755 3.311 18.619 1.00 95.81 228 ASP A N 1
ATOM 1774 C CA . ASP A 1 228 ? 20.762 4.304 19.024 1.00 95.81 228 ASP A CA 1
ATOM 1775 C C . ASP A 1 228 ? 21.905 4.436 18.004 1.00 95.81 228 ASP A C 1
ATOM 1777 O O . ASP A 1 228 ? 22.511 5.498 17.877 1.00 95.81 228 ASP A O 1
ATOM 1781 N N . ASP A 1 229 ? 22.158 3.362 17.254 1.00 93.94 229 ASP A N 1
ATOM 1782 C CA . ASP A 1 229 ? 23.118 3.259 16.154 1.00 93.94 229 ASP A CA 1
ATOM 1783 C C . ASP A 1 229 ? 22.453 3.406 14.771 1.00 93.94 229 ASP A C 1
ATOM 1785 O O . ASP A 1 229 ? 22.956 2.877 13.782 1.00 93.94 229 ASP A O 1
ATOM 1789 N N . GLY A 1 230 ? 21.308 4.095 14.695 1.00 94.19 230 GLY A N 1
ATOM 1790 C CA . GLY A 1 230 ? 20.636 4.409 13.435 1.00 94.19 230 GLY A CA 1
ATOM 1791 C C . GLY A 1 230 ? 21.432 5.406 12.582 1.00 94.19 230 GLY A C 1
ATOM 1792 O O . GLY A 1 230 ? 21.614 6.563 12.965 1.00 94.19 230 GLY A O 1
ATOM 1793 N N . ASP A 1 231 ? 21.877 4.966 11.408 1.00 93.75 231 ASP A N 1
ATOM 1794 C CA . ASP A 1 231 ? 22.795 5.682 10.518 1.00 93.75 231 ASP A CA 1
ATOM 1795 C C . ASP A 1 231 ? 22.191 6.061 9.156 1.00 93.75 231 ASP A C 1
ATOM 1797 O O . ASP A 1 231 ? 22.892 6.630 8.330 1.00 93.75 231 ASP A O 1
ATOM 1801 N N . GLY A 1 232 ? 20.906 5.785 8.921 1.00 94.69 232 GLY A N 1
ATOM 1802 C CA . GLY A 1 232 ? 20.257 6.016 7.629 1.00 94.69 232 GLY A CA 1
ATOM 1803 C C . GLY A 1 232 ? 19.241 4.934 7.282 1.00 94.69 232 GLY A C 1
ATOM 1804 O O . GLY A 1 232 ? 18.950 4.047 8.091 1.00 94.69 232 GLY A O 1
ATOM 1805 N N . PHE A 1 233 ? 18.714 4.998 6.061 1.00 95.44 233 PHE A N 1
ATOM 1806 C CA . PHE A 1 233 ? 17.801 3.988 5.526 1.00 95.44 233 PHE A CA 1
ATOM 1807 C C . PHE A 1 233 ? 18.427 3.180 4.389 1.00 95.44 233 PHE A C 1
ATOM 1809 O O . PHE A 1 233 ? 19.398 3.578 3.756 1.00 95.44 233 PHE A O 1
ATOM 1816 N N . VAL A 1 234 ? 17.824 2.034 4.101 1.00 95.44 234 VAL A N 1
ATOM 1817 C CA . VAL A 1 234 ? 18.081 1.242 2.894 1.00 95.44 234 VAL A CA 1
ATOM 1818 C C . VAL A 1 234 ? 17.074 1.648 1.822 1.00 95.44 234 VAL A C 1
ATOM 1820 O O . VAL A 1 234 ? 15.874 1.628 2.100 1.00 95.44 234 VAL A O 1
ATOM 1823 N N . LYS A 1 235 ? 17.525 2.024 0.616 1.00 95.12 235 LYS A N 1
ATOM 1824 C CA . LYS A 1 235 ? 16.617 2.299 -0.517 1.00 95.12 235 LYS A CA 1
ATOM 1825 C C . LYS A 1 235 ? 15.855 1.043 -0.913 1.00 95.12 235 LYS A C 1
ATOM 1827 O O . LYS A 1 235 ? 16.360 -0.067 -0.748 1.00 95.12 235 LYS A O 1
ATOM 1832 N N . SER A 1 236 ? 14.643 1.214 -1.429 1.00 96.31 236 SER A N 1
ATOM 1833 C CA . SER A 1 236 ? 13.807 0.071 -1.765 1.00 96.31 236 SER A CA 1
ATOM 1834 C C . SER A 1 236 ? 12.804 0.330 -2.886 1.00 96.31 236 SER A C 1
ATOM 1836 O O . SER A 1 236 ? 12.292 1.436 -3.049 1.00 96.31 236 SER A O 1
ATOM 1838 N N . GLU A 1 237 ? 12.510 -0.717 -3.643 1.00 97.00 237 GLU A N 1
ATOM 1839 C CA . GLU A 1 237 ? 11.465 -0.789 -4.657 1.00 97.00 237 GLU A CA 1
ATOM 1840 C C . GLU A 1 237 ? 10.129 -1.193 -4.034 1.00 97.00 237 GLU A C 1
ATOM 1842 O O . GLU A 1 237 ? 10.073 -1.850 -2.997 1.00 97.00 237 GLU A O 1
ATOM 1847 N N . GLY A 1 238 ? 9.020 -0.836 -4.670 1.00 97.81 238 GLY A N 1
ATOM 1848 C CA . GLY A 1 238 ? 7.725 -1.295 -4.196 1.00 97.81 238 GLY A CA 1
ATOM 1849 C C . GLY A 1 238 ? 6.547 -0.673 -4.908 1.00 97.81 238 GLY A C 1
ATOM 1850 O O . GLY A 1 238 ? 6.599 0.477 -5.329 1.00 97.81 238 GLY A O 1
ATOM 1851 N N . CYS A 1 239 ? 5.442 -1.406 -4.965 1.00 98.62 239 CYS A N 1
ATOM 1852 C CA . CYS A 1 239 ? 4.142 -0.873 -5.337 1.00 98.62 239 CYS A CA 1
ATOM 1853 C C . CYS A 1 239 ? 3.099 -1.282 -4.302 1.00 98.62 239 CYS A C 1
ATOM 1855 O O . CYS A 1 239 ? 3.044 -2.438 -3.889 1.00 98.62 239 CYS A O 1
ATOM 1857 N N . GLY A 1 240 ? 2.264 -0.337 -3.883 1.00 98.69 240 GLY A N 1
ATOM 1858 C CA . GLY A 1 240 ? 1.083 -0.622 -3.078 1.00 98.69 240 GLY A CA 1
ATOM 1859 C C . GLY A 1 240 ? -0.113 0.148 -3.612 1.00 98.69 240 GLY A C 1
ATOM 1860 O O . GLY A 1 240 ? 0.017 1.325 -3.954 1.00 98.69 240 GLY A O 1
ATOM 1861 N N . VAL A 1 241 ? -1.262 -0.519 -3.680 1.00 98.94 241 VAL A N 1
ATOM 1862 C CA . VAL A 1 241 ? -2.527 0.047 -4.160 1.00 98.94 241 VAL A CA 1
ATOM 1863 C C . VAL A 1 241 ? -3.635 -0.311 -3.179 1.00 98.94 241 VAL A C 1
ATOM 1865 O O . VAL A 1 241 ? -3.698 -1.434 -2.681 1.00 98.94 241 VAL A O 1
ATOM 1868 N N . VAL A 1 242 ? -4.516 0.646 -2.906 1.00 98.94 242 VAL A N 1
ATOM 1869 C CA . VAL A 1 242 ? -5.749 0.469 -2.143 1.00 98.94 242 VAL A CA 1
ATOM 1870 C C . VAL A 1 242 ? -6.946 0.970 -2.940 1.00 98.94 242 VAL A C 1
ATOM 1872 O O . VAL A 1 242 ? -6.834 1.894 -3.748 1.00 98.94 242 VAL A O 1
ATOM 1875 N N . VAL A 1 243 ? -8.106 0.373 -2.684 1.00 98.88 243 VAL A N 1
ATOM 1876 C CA . VAL A 1 243 ? -9.388 0.802 -3.251 1.00 98.88 243 VAL A CA 1
ATOM 1877 C C . VAL A 1 243 ? -10.219 1.432 -2.144 1.00 98.88 243 VAL A C 1
ATOM 1879 O O . VAL A 1 243 ? -10.378 0.841 -1.073 1.00 98.88 243 VAL A O 1
ATOM 1882 N N . LEU A 1 244 ? -10.733 2.632 -2.394 1.00 98.81 244 LEU A N 1
ATOM 1883 C CA . LEU A 1 244 ? -11.512 3.414 -1.443 1.00 98.81 244 LEU A CA 1
ATOM 1884 C C . LEU A 1 244 ? -12.937 3.621 -1.936 1.00 98.81 244 LEU A C 1
ATOM 1886 O O . LEU A 1 244 ? -13.151 3.893 -3.118 1.00 98.81 244 LEU A O 1
ATOM 1890 N N . ARG A 1 245 ? -13.885 3.587 -1.002 1.00 98.19 245 ARG A N 1
ATOM 1891 C CA . ARG A 1 245 ? -15.285 3.975 -1.210 1.00 98.19 245 ARG A CA 1
ATOM 1892 C C . ARG A 1 245 ? -15.812 4.703 0.014 1.00 98.19 245 ARG A C 1
ATOM 1894 O O . ARG A 1 245 ? -15.210 4.630 1.089 1.00 98.19 245 ARG A O 1
ATOM 1901 N N . ARG A 1 246 ? -16.947 5.388 -0.105 1.00 97.88 246 ARG A N 1
ATOM 1902 C CA . ARG A 1 246 ? -17.688 5.787 1.098 1.00 97.88 246 ARG A CA 1
ATOM 1903 C C . ARG A 1 246 ? -18.160 4.520 1.815 1.00 97.88 246 ARG A C 1
ATOM 1905 O O . ARG A 1 246 ? -18.459 3.516 1.175 1.00 97.88 246 ARG A O 1
ATOM 1912 N N . LEU A 1 247 ? -18.176 4.548 3.147 1.00 96.44 247 LEU A N 1
ATOM 1913 C CA . LEU A 1 247 ? -18.528 3.373 3.949 1.00 96.44 247 LEU A CA 1
ATOM 1914 C C . LEU A 1 247 ? -19.948 2.875 3.648 1.00 96.44 247 LEU A C 1
ATOM 1916 O O . LEU A 1 247 ? -20.160 1.672 3.586 1.00 96.44 247 LEU A O 1
ATOM 1920 N N . GLU A 1 248 ? -20.892 3.790 3.434 1.00 94.12 248 GLU A N 1
ATOM 1921 C CA . GLU A 1 248 ? -22.276 3.451 3.083 1.00 94.12 248 GLU A CA 1
ATOM 1922 C C . GLU A 1 248 ? -22.350 2.662 1.766 1.00 94.12 248 GLU A C 1
ATOM 1924 O O . GLU A 1 248 ? -22.876 1.554 1.773 1.00 94.12 248 GLU A O 1
ATOM 1929 N N . ASP A 1 249 ? -21.710 3.145 0.694 1.00 94.44 249 ASP A N 1
ATOM 1930 C CA . ASP A 1 249 ? -21.671 2.445 -0.596 1.00 94.44 249 ASP A CA 1
ATOM 1931 C C . ASP A 1 249 ? -20.977 1.082 -0.475 1.00 94.44 249 ASP A C 1
ATOM 1933 O O . ASP A 1 249 ? -21.378 0.105 -1.102 1.00 94.44 249 ASP A O 1
ATOM 1937 N N . ALA A 1 250 ? -19.911 1.005 0.330 1.00 93.94 250 ALA A N 1
ATOM 1938 C CA . ALA A 1 250 ? -19.190 -0.241 0.553 1.00 93.94 250 ALA A CA 1
ATOM 1939 C C . ALA A 1 250 ? -20.074 -1.288 1.246 1.00 93.94 250 ALA A C 1
ATOM 1941 O O . ALA A 1 250 ? -20.027 -2.460 0.878 1.00 93.94 250 ALA A O 1
ATOM 1942 N N . ILE A 1 251 ? -20.878 -0.876 2.230 1.00 91.88 251 ILE A N 1
ATOM 1943 C CA . ILE A 1 251 ? -21.828 -1.755 2.921 1.00 91.88 251 ILE A CA 1
ATOM 1944 C C . ILE A 1 251 ? -22.957 -2.161 1.969 1.00 91.88 251 ILE A C 1
ATOM 1946 O O . ILE A 1 251 ? -23.245 -3.351 1.852 1.00 91.88 251 ILE A O 1
ATOM 1950 N N . GLU A 1 252 ? -23.549 -1.199 1.256 1.00 89.88 252 GLU A N 1
ATOM 1951 C CA . GLU A 1 252 ? -24.645 -1.429 0.308 1.00 89.88 252 GLU A CA 1
ATOM 1952 C C . GLU A 1 252 ? -24.247 -2.416 -0.797 1.00 89.88 252 GLU A C 1
ATOM 1954 O O . GLU A 1 252 ? -24.988 -3.346 -1.114 1.00 89.88 252 GLU A O 1
ATOM 1959 N N . GLU A 1 253 ? -23.034 -2.288 -1.335 1.00 87.94 253 GLU A N 1
ATOM 1960 C CA . GLU A 1 253 ? -22.531 -3.192 -2.368 1.00 87.94 253 GLU A CA 1
ATOM 1961 C C . GLU A 1 253 ? -21.907 -4.485 -1.823 1.00 87.94 253 GLU A C 1
ATOM 1963 O O . GLU A 1 253 ? -21.427 -5.327 -2.598 1.00 87.94 253 GLU A O 1
ATOM 1968 N N . GLY A 1 254 ? -21.910 -4.679 -0.501 1.00 87.06 254 GLY A N 1
ATOM 1969 C CA . GLY A 1 254 ? -21.325 -5.843 0.161 1.00 87.06 254 GLY A CA 1
ATOM 1970 C C . GLY A 1 254 ? -19.823 -5.984 -0.098 1.00 87.06 254 GLY A C 1
ATOM 1971 O O . GLY A 1 254 ? -19.322 -7.101 -0.247 1.00 87.06 254 GLY A O 1
ATOM 1972 N N . ASN A 1 255 ? -19.107 -4.865 -0.227 1.00 90.62 255 ASN A N 1
ATOM 1973 C CA . ASN A 1 255 ? -17.653 -4.861 -0.293 1.00 90.62 255 ASN A CA 1
ATOM 1974 C C . ASN A 1 255 ? -17.062 -5.234 1.081 1.00 90.62 255 ASN A C 1
ATOM 1976 O O . ASN A 1 255 ? -17.591 -4.831 2.120 1.00 90.62 255 ASN A O 1
ATOM 1980 N N . PRO A 1 256 ? -15.932 -5.963 1.123 1.00 91.69 256 PRO A N 1
ATOM 1981 C CA . PRO A 1 256 ? -15.193 -6.120 2.363 1.00 91.69 256 PRO A CA 1
ATOM 1982 C C . PRO A 1 256 ? -14.692 -4.751 2.832 1.00 91.69 256 PRO A C 1
ATOM 1984 O O . PRO A 1 256 ? -14.295 -3.920 2.022 1.00 91.69 256 PRO A O 1
ATOM 1987 N N . VAL A 1 257 ? -14.670 -4.522 4.144 1.00 96.69 257 VAL A N 1
ATOM 1988 C CA . VAL A 1 257 ? -14.090 -3.309 4.735 1.00 96.69 257 VAL A CA 1
ATOM 1989 C C . VAL A 1 257 ? -12.851 -3.713 5.526 1.00 96.69 257 VAL A C 1
ATOM 1991 O O . VAL A 1 257 ? -12.941 -4.301 6.603 1.00 96.69 257 VAL A O 1
ATOM 1994 N N . LEU A 1 258 ? -11.675 -3.417 4.972 1.00 97.88 258 LEU A N 1
ATOM 1995 C CA . LEU A 1 258 ? -10.380 -3.754 5.573 1.00 97.88 258 LEU A CA 1
ATOM 1996 C C . LEU A 1 258 ? -10.023 -2.815 6.736 1.00 97.88 258 LEU A C 1
ATOM 1998 O O . LEU A 1 258 ? -9.278 -3.191 7.640 1.00 97.88 258 LEU A O 1
ATOM 2002 N N . GLY A 1 259 ? -10.549 -1.592 6.699 1.00 98.25 259 GLY A N 1
ATOM 2003 C CA . GLY A 1 259 ? -10.377 -0.554 7.709 1.00 98.25 259 GLY A CA 1
ATOM 2004 C C . GLY A 1 259 ? -11.009 0.763 7.262 1.00 98.25 259 GLY A C 1
ATOM 2005 O O . GLY A 1 259 ? -11.404 0.917 6.105 1.00 98.25 259 GLY A O 1
ATOM 2006 N N . LEU A 1 260 ? -11.099 1.721 8.181 1.00 98.50 260 LEU A N 1
ATOM 2007 C CA . LEU A 1 260 ? -11.690 3.037 7.939 1.00 98.50 260 LEU A CA 1
ATOM 2008 C C . LEU A 1 260 ? -10.612 4.120 7.939 1.00 98.50 260 LEU A C 1
ATOM 2010 O O . LEU A 1 260 ? -9.864 4.256 8.906 1.00 98.50 260 LEU A O 1
ATOM 2014 N N . LEU A 1 261 ? -10.569 4.946 6.895 1.00 98.50 261 LEU A N 1
ATOM 2015 C CA . LEU A 1 261 ? -9.747 6.154 6.847 1.00 98.50 261 LEU A CA 1
ATOM 2016 C C . LEU A 1 261 ? -10.488 7.294 7.563 1.00 98.50 261 LEU A C 1
ATOM 2018 O O . LEU A 1 261 ? -11.176 8.104 6.934 1.00 98.50 261 LEU A O 1
ATOM 2022 N N . LYS A 1 262 ? -10.358 7.354 8.894 1.00 97.50 262 LYS A N 1
ATOM 2023 C CA . LYS A 1 262 ? -11.085 8.309 9.754 1.00 97.50 262 LYS A CA 1
ATOM 2024 C C . LYS A 1 262 ? -10.682 9.756 9.505 1.00 97.50 262 LYS A C 1
ATOM 2026 O O . LYS A 1 262 ? -11.518 10.657 9.530 1.00 97.50 262 LYS A O 1
ATOM 2031 N N . GLY A 1 263 ? -9.407 9.981 9.213 1.00 96.69 263 GLY A N 1
ATOM 2032 C CA . GLY A 1 263 ? -8.878 11.311 8.958 1.00 96.69 263 GLY A CA 1
ATOM 2033 C C . GLY A 1 263 ? -7.496 11.251 8.347 1.00 96.69 263 GLY A C 1
ATOM 2034 O O . GLY A 1 263 ? -6.695 10.398 8.705 1.00 96.69 263 GLY A O 1
ATOM 2035 N N . ILE A 1 264 ? -7.205 12.169 7.438 1.00 98.50 264 ILE A N 1
ATOM 2036 C CA . ILE A 1 264 ? -5.865 12.376 6.900 1.00 98.50 264 ILE A CA 1
ATOM 2037 C C . ILE A 1 264 ? -5.652 13.870 6.700 1.00 98.50 264 ILE A C 1
ATOM 2039 O O . ILE A 1 264 ? -6.594 14.624 6.449 1.00 98.50 264 ILE A O 1
ATOM 2043 N N . GLY A 1 265 ? -4.416 14.317 6.865 1.00 98.31 265 GLY A N 1
ATOM 2044 C CA . GLY A 1 265 ? -4.052 15.704 6.650 1.00 98.31 265 GLY A CA 1
ATOM 2045 C C . GLY A 1 265 ? -2.645 15.843 6.110 1.00 98.31 265 GLY A C 1
ATOM 2046 O O . GLY A 1 265 ? -1.802 14.962 6.287 1.00 98.31 265 GLY A O 1
ATOM 2047 N N . LEU A 1 266 ? -2.418 17.003 5.504 1.00 98.50 266 LEU A N 1
ATOM 2048 C CA . LEU A 1 266 ? -1.149 17.414 4.927 1.00 98.50 266 LEU A CA 1
ATOM 2049 C C . LEU A 1 266 ? -0.634 18.673 5.638 1.00 98.50 266 LEU A C 1
ATOM 2051 O O . LEU A 1 266 ? -1.424 19.519 6.087 1.00 98.50 266 LEU A O 1
ATOM 2055 N N . SER A 1 267 ? 0.685 18.810 5.733 1.00 97.38 267 SER A N 1
ATOM 2056 C CA . SER A 1 267 ? 1.357 20.041 6.164 1.00 97.38 267 SER A CA 1
ATOM 2057 C C . SER A 1 267 ? 2.694 20.217 5.448 1.00 97.38 267 SER A C 1
ATOM 2059 O O . SER A 1 267 ? 3.146 19.334 4.723 1.00 97.38 267 SER A O 1
ATOM 2061 N N . HIS A 1 268 ? 3.335 21.365 5.657 1.00 97.38 268 HIS A N 1
ATOM 2062 C CA . HIS A 1 268 ? 4.711 21.600 5.241 1.00 97.38 268 HIS A CA 1
ATOM 2063 C C . HIS A 1 268 ? 5.548 22.035 6.447 1.00 97.38 268 HIS A C 1
ATOM 2065 O O . HIS A 1 268 ? 5.025 22.704 7.341 1.00 97.38 268 HIS A O 1
ATOM 2071 N N . ASN A 1 269 ? 6.840 21.696 6.472 1.00 95.44 269 ASN A N 1
ATOM 2072 C CA . ASN A 1 269 ? 7.751 22.119 7.546 1.00 95.44 269 ASN A CA 1
ATOM 2073 C C . ASN A 1 269 ? 7.883 23.649 7.655 1.00 95.44 269 ASN A C 1
ATOM 2075 O O . ASN A 1 269 ? 8.144 24.161 8.743 1.00 95.44 269 ASN A O 1
ATOM 2079 N N . GLY A 1 270 ? 7.674 24.364 6.545 1.00 94.75 270 GLY A N 1
ATOM 2080 C CA . GLY A 1 270 ? 7.885 25.809 6.450 1.00 94.75 270 GLY A CA 1
ATOM 2081 C C . GLY A 1 270 ? 9.370 26.158 6.551 1.00 94.75 270 GLY A C 1
ATOM 2082 O O . GLY A 1 270 ? 10.218 25.388 6.110 1.00 94.75 270 GLY A O 1
ATOM 2083 N N . LEU A 1 271 ? 9.683 27.316 7.133 1.00 93.12 271 LEU A N 1
ATOM 2084 C CA . LEU A 1 271 ? 11.063 27.675 7.454 1.00 93.12 271 LEU A CA 1
ATOM 2085 C C . LEU A 1 271 ? 11.549 26.846 8.658 1.00 93.12 271 LEU A C 1
ATOM 2087 O O . LEU A 1 271 ? 11.057 27.012 9.774 1.00 93.12 271 LEU A O 1
ATOM 2091 N N . SER A 1 272 ? 12.519 25.963 8.423 1.00 88.06 272 SER A N 1
ATOM 2092 C CA . SER A 1 272 ? 13.178 25.103 9.420 1.00 88.06 272 SER A CA 1
ATOM 2093 C C . SER A 1 272 ? 14.702 25.285 9.389 1.00 88.06 272 SER A C 1
ATOM 2095 O O . SER A 1 272 ? 15.219 26.127 8.659 1.00 88.06 272 SER A O 1
ATOM 2097 N N . ASN A 1 273 ? 15.449 24.477 10.152 1.00 87.75 273 ASN A N 1
ATOM 2098 C CA . ASN A 1 273 ? 16.924 24.504 10.229 1.00 87.75 273 ASN A CA 1
ATOM 2099 C C . ASN A 1 273 ? 17.640 24.026 8.940 1.00 87.75 273 ASN A C 1
ATOM 2101 O O . ASN A 1 273 ? 18.750 23.505 8.997 1.00 87.75 273 ASN A O 1
ATOM 2105 N N . GLY A 1 274 ? 16.984 24.138 7.788 1.00 89.81 274 GLY A N 1
ATOM 2106 C CA . GLY A 1 274 ? 17.397 23.589 6.503 1.00 89.81 274 GLY A CA 1
ATOM 2107 C C . GLY A 1 274 ? 16.191 23.056 5.737 1.00 89.81 274 GLY A C 1
ATOM 2108 O O . GLY A 1 274 ? 15.210 22.626 6.349 1.00 89.81 274 GLY A O 1
ATOM 2109 N N . ILE A 1 275 ? 16.276 23.072 4.405 1.00 89.50 275 ILE A N 1
ATOM 2110 C CA . ILE A 1 275 ? 15.201 22.604 3.516 1.00 89.50 275 ILE A CA 1
ATOM 2111 C C . ILE A 1 275 ? 14.867 21.122 3.739 1.00 89.50 275 ILE A C 1
ATOM 2113 O O . ILE A 1 275 ? 13.709 20.738 3.641 1.00 89.50 275 ILE A O 1
ATOM 2117 N N . THR A 1 276 ? 15.868 20.320 4.119 1.00 90.19 276 THR A N 1
ATOM 2118 C CA . THR A 1 276 ? 15.726 18.887 4.408 1.00 90.19 276 THR A CA 1
ATOM 2119 C C . THR A 1 276 ? 15.558 18.556 5.889 1.00 90.19 276 THR A C 1
ATOM 2121 O O . THR A 1 276 ? 15.419 17.391 6.263 1.00 90.19 276 THR A O 1
ATOM 2124 N N . ALA A 1 277 ? 15.580 19.566 6.764 1.00 89.12 277 ALA A N 1
ATOM 2125 C CA . ALA A 1 277 ? 15.495 19.350 8.200 1.00 89.12 277 ALA A CA 1
ATOM 2126 C C . ALA A 1 277 ? 14.040 19.072 8.628 1.00 89.12 277 ALA A C 1
ATOM 2128 O O . ALA A 1 277 ? 13.128 19.796 8.217 1.00 89.12 277 ALA A O 1
ATOM 2129 N N . PRO A 1 278 ? 13.791 18.074 9.498 1.00 88.62 278 PRO A N 1
ATOM 2130 C CA . PRO A 1 278 ? 12.450 17.810 10.009 1.00 88.62 278 PRO A CA 1
ATOM 2131 C C . PRO A 1 278 ? 11.972 18.935 10.939 1.00 88.62 278 PRO A C 1
ATOM 2133 O O . PRO A 1 278 ? 12.764 19.564 11.645 1.00 88.62 278 PRO A O 1
ATOM 2136 N N . SER A 1 279 ? 10.653 19.145 11.008 1.00 92.50 279 SER A N 1
ATOM 2137 C CA . SER A 1 279 ? 10.028 20.099 11.932 1.00 92.50 279 SER A CA 1
ATOM 2138 C C . SER A 1 279 ? 9.103 19.392 12.920 1.00 92.50 279 SER A C 1
ATOM 2140 O O . SER A 1 279 ? 7.979 19.012 12.589 1.00 92.50 279 SER A O 1
ATOM 2142 N N . ARG A 1 280 ? 9.558 19.265 14.174 1.00 92.94 280 ARG A N 1
ATOM 2143 C CA . ARG A 1 280 ? 8.758 18.692 15.272 1.00 92.94 280 ARG A CA 1
ATOM 2144 C C . ARG A 1 280 ? 7.415 19.409 15.423 1.00 92.94 280 ARG A C 1
ATOM 2146 O O . ARG A 1 280 ? 6.382 18.761 15.535 1.00 92.94 280 ARG A O 1
ATOM 2153 N N . LYS A 1 281 ? 7.432 20.746 15.408 1.00 94.12 281 LYS A N 1
ATOM 2154 C CA . LYS A 1 281 ? 6.225 21.567 15.559 1.00 94.12 281 LYS A CA 1
ATOM 2155 C C . LYS A 1 281 ? 5.230 21.305 14.425 1.00 94.12 281 LYS A C 1
ATOM 2157 O O . LYS A 1 281 ? 4.060 21.078 14.702 1.00 94.12 281 LYS A O 1
ATOM 2162 N N . ALA A 1 282 ? 5.694 21.265 13.173 1.00 95.56 282 ALA A N 1
ATOM 2163 C CA . ALA A 1 282 ? 4.819 21.009 12.027 1.00 95.56 282 ALA A CA 1
ATOM 2164 C C . ALA A 1 282 ? 4.171 19.614 12.079 1.00 95.56 282 ALA A C 1
ATOM 2166 O O . ALA A 1 282 ? 3.017 19.461 11.679 1.00 95.56 282 ALA A O 1
ATOM 2167 N N . GLN A 1 283 ? 4.894 18.612 12.589 1.00 96.38 283 GLN A N 1
ATOM 2168 C CA . GLN A 1 283 ? 4.364 17.263 12.806 1.00 96.38 283 GLN A CA 1
ATOM 2169 C C . GLN A 1 283 ? 3.334 17.234 13.946 1.00 96.38 283 GLN A C 1
ATOM 2171 O O . GLN A 1 283 ? 2.245 16.691 13.769 1.00 96.38 283 GLN A O 1
ATOM 2176 N N . GLU A 1 284 ? 3.634 17.859 15.091 1.00 97.06 284 GLU A N 1
ATOM 2177 C CA . GLU A 1 284 ? 2.699 17.947 16.221 1.00 97.06 284 GLU A CA 1
ATOM 2178 C C . GLU A 1 284 ? 1.397 18.659 15.833 1.00 97.06 284 GLU A C 1
ATOM 2180 O O . GLU A 1 284 ? 0.302 18.142 16.076 1.00 97.06 284 GLU A O 1
ATOM 2185 N N . ASP A 1 285 ? 1.518 19.823 15.194 1.00 97.44 285 ASP A N 1
ATOM 2186 C CA . ASP A 1 285 ? 0.387 20.638 14.759 1.00 97.44 285 ASP A CA 1
ATOM 2187 C C . ASP A 1 285 ? -0.462 19.888 13.723 1.00 97.44 285 ASP A C 1
ATOM 2189 O O . ASP A 1 285 ? -1.693 19.937 13.785 1.00 97.44 285 ASP A O 1
ATOM 2193 N N . LEU A 1 286 ? 0.168 19.138 12.808 1.00 98.31 286 LEU A N 1
ATOM 2194 C CA . LEU A 1 286 ? -0.538 18.300 11.840 1.00 98.31 286 LEU A CA 1
ATOM 2195 C C . LEU A 1 286 ? -1.379 17.222 12.535 1.00 98.31 286 LEU A C 1
ATOM 2197 O O . LEU A 1 286 ? -2.578 17.123 12.267 1.00 98.31 286 LEU A O 1
ATOM 2201 N N . ILE A 1 287 ? -0.783 16.449 13.448 1.00 98.38 287 ILE A N 1
ATOM 2202 C CA . ILE A 1 287 ? -1.487 15.374 14.163 1.00 98.38 287 ILE A CA 1
ATOM 2203 C C . ILE A 1 287 ? -2.673 15.951 14.948 1.00 98.38 287 ILE A C 1
ATOM 2205 O O . ILE A 1 287 ? -3.798 15.463 14.817 1.00 98.38 287 ILE A O 1
ATOM 2209 N N . ARG A 1 288 ? -2.461 17.035 15.711 1.00 97.81 288 ARG A N 1
ATOM 2210 C CA . ARG A 1 288 ? -3.532 17.701 16.477 1.00 97.81 288 ARG A CA 1
ATOM 2211 C C . ARG A 1 288 ? -4.643 18.232 15.578 1.00 97.81 288 ARG A C 1
ATOM 2213 O O . ARG A 1 288 ? -5.818 18.053 15.884 1.00 97.81 288 ARG A O 1
ATOM 2220 N N . LYS A 1 289 ? -4.290 18.850 14.449 1.00 97.62 289 LYS A N 1
ATOM 2221 C CA . LYS A 1 289 ? -5.256 19.367 13.472 1.00 97.62 289 LYS A CA 1
ATOM 2222 C C . LYS A 1 289 ? -6.157 18.258 12.933 1.00 97.62 289 LYS A C 1
ATOM 2224 O O . LYS A 1 289 ? -7.358 18.482 12.789 1.00 97.62 289 LYS A O 1
ATOM 2229 N N . ILE A 1 290 ? -5.606 17.079 12.642 1.00 97.88 290 ILE A N 1
ATOM 2230 C CA . ILE A 1 290 ? -6.392 15.945 12.142 1.00 97.88 290 ILE A CA 1
ATOM 2231 C C . ILE A 1 290 ? -7.274 15.366 13.252 1.00 97.88 290 ILE A C 1
ATOM 2233 O O . ILE A 1 290 ? -8.445 15.103 12.981 1.00 97.88 290 ILE A O 1
ATOM 2237 N N . LEU A 1 291 ? -6.760 15.224 14.483 1.00 96.94 291 LEU A N 1
ATOM 2238 C CA . LEU A 1 291 ? -7.557 14.792 15.640 1.00 96.94 291 LEU A CA 1
ATOM 2239 C C . LEU A 1 291 ? -8.796 15.679 15.811 1.00 96.94 291 LEU A C 1
ATOM 2241 O O . LEU A 1 291 ? -9.916 15.174 15.810 1.00 96.94 291 LEU A O 1
ATOM 2245 N N . THR A 1 292 ? -8.604 17.003 15.838 1.00 96.25 292 THR A N 1
ATOM 2246 C CA . THR A 1 292 ? -9.701 17.974 15.957 1.00 96.25 292 THR 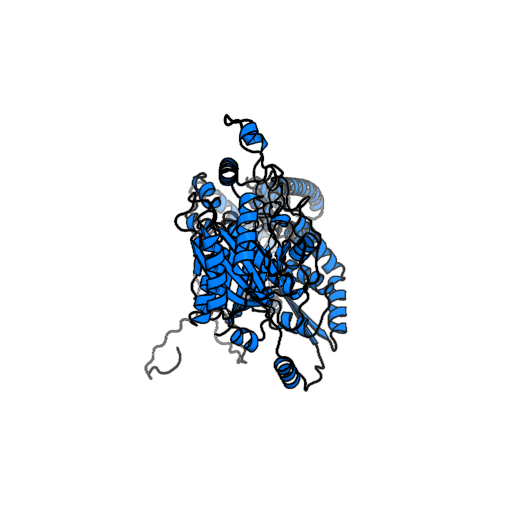A CA 1
ATOM 2247 C C . THR A 1 292 ? -10.681 17.875 14.787 1.00 96.25 292 THR A C 1
ATOM 2249 O O . THR A 1 292 ? -11.885 17.776 15.002 1.00 96.25 292 THR A O 1
ATOM 2252 N N . ARG A 1 293 ? -10.192 17.865 13.537 1.00 95.25 293 ARG A N 1
ATOM 2253 C CA . ARG A 1 293 ? -11.052 17.814 12.336 1.00 95.25 293 ARG A CA 1
ATOM 2254 C C . ARG A 1 293 ? -11.839 16.512 12.200 1.00 95.25 293 ARG A C 1
ATOM 2256 O O . ARG A 1 293 ? -12.917 16.519 11.615 1.00 95.25 293 ARG A O 1
ATOM 2263 N N . SER A 1 294 ? -11.293 15.416 12.716 1.00 95.00 294 SER A N 1
ATOM 2264 C CA . SER A 1 294 ? -11.892 14.080 12.626 1.00 95.00 294 SER A CA 1
ATOM 2265 C C . SER A 1 294 ? -12.677 13.708 13.887 1.00 95.00 294 SER A C 1
ATOM 2267 O O . SER A 1 294 ? -13.181 12.595 13.974 1.00 95.00 294 SER A O 1
ATOM 2269 N N . ASN A 1 295 ? -12.776 14.625 14.860 1.00 94.50 295 ASN A N 1
ATOM 2270 C CA . ASN A 1 295 ? -13.388 14.400 16.170 1.00 94.50 295 ASN A CA 1
ATOM 2271 C C . ASN A 1 295 ? -12.841 13.148 16.892 1.00 94.50 295 ASN A C 1
ATOM 2273 O O . ASN A 1 295 ? -13.581 12.399 17.528 1.00 94.50 295 ASN A O 1
ATOM 2277 N N . LEU A 1 296 ? -11.533 12.907 16.770 1.00 93.88 296 LEU A N 1
ATOM 2278 C CA . LEU A 1 296 ? -10.833 11.790 17.403 1.00 93.88 296 LEU A CA 1
ATOM 2279 C C . LEU A 1 296 ? -10.132 12.262 18.676 1.00 93.88 296 LEU A C 1
ATOM 2281 O O . LEU A 1 296 ? -9.623 13.382 18.742 1.00 93.88 296 LEU A O 1
ATOM 2285 N N . GLN A 1 297 ? -10.055 11.385 19.675 1.00 92.50 297 GLN A N 1
ATOM 2286 C CA . GLN A 1 297 ? -9.310 11.656 20.901 1.00 92.50 297 GLN A CA 1
ATOM 2287 C C . GLN A 1 297 ? -7.901 11.066 20.807 1.00 92.50 297 GLN A C 1
ATOM 2289 O O . GLN A 1 297 ? -7.711 9.933 20.362 1.00 92.50 297 GLN A O 1
ATOM 2294 N N . ALA A 1 298 ? -6.903 11.818 21.272 1.00 92.88 298 ALA A N 1
ATOM 2295 C CA . ALA A 1 298 ? -5.505 11.386 21.277 1.00 92.88 298 ALA A CA 1
ATOM 2296 C C . ALA A 1 298 ? -5.301 10.051 22.020 1.00 92.88 298 ALA A C 1
ATOM 2298 O O . ALA A 1 298 ? -4.466 9.228 21.635 1.00 92.88 298 ALA A O 1
ATOM 2299 N N . GLU A 1 299 ? -6.080 9.819 23.080 1.00 89.62 299 GLU A N 1
ATOM 2300 C CA . GLU A 1 299 ? -5.952 8.633 23.931 1.00 89.62 299 GLU A CA 1
ATOM 2301 C C . GLU A 1 299 ? -6.497 7.354 23.280 1.00 89.62 299 GLU A C 1
ATOM 2303 O O . GLU A 1 299 ? -6.153 6.257 23.728 1.00 89.62 299 GLU A O 1
ATOM 2308 N N . ASP A 1 300 ? -7.308 7.486 22.227 1.00 91.38 300 ASP A N 1
ATOM 2309 C CA . ASP A 1 300 ? -7.876 6.354 21.489 1.00 91.38 300 ASP A CA 1
ATOM 2310 C C . ASP A 1 300 ? -6.860 5.744 20.513 1.00 91.38 300 ASP A C 1
ATOM 2312 O O . ASP A 1 300 ? -6.939 4.563 20.177 1.00 91.38 300 ASP A O 1
ATOM 2316 N N . VAL A 1 301 ? -5.852 6.521 20.105 1.00 95.00 301 VAL A N 1
ATOM 2317 C CA . VAL A 1 301 ? -4.774 6.071 19.217 1.00 95.00 301 VAL A CA 1
ATOM 2318 C C . VAL A 1 301 ? -3.870 5.111 19.980 1.00 95.00 301 VAL A C 1
ATOM 2320 O O . VAL A 1 301 ? -3.165 5.531 20.892 1.00 95.00 301 VAL A O 1
ATOM 2323 N N . THR A 1 302 ? -3.870 3.825 19.636 1.00 95.69 302 THR A N 1
ATOM 2324 C CA . THR A 1 302 ? -3.120 2.782 20.373 1.00 95.69 302 THR A CA 1
ATOM 2325 C C . THR A 1 302 ? -1.906 2.250 19.621 1.00 95.69 302 THR A C 1
ATOM 2327 O O . THR A 1 302 ? -1.098 1.522 20.199 1.00 95.69 302 THR A O 1
ATOM 2330 N N . TYR A 1 303 ? -1.753 2.635 18.358 1.00 98.25 303 TYR A N 1
ATOM 2331 C CA . TYR A 1 303 ? -0.596 2.316 17.537 1.00 98.25 303 TYR A CA 1
ATOM 2332 C C . TYR A 1 303 ? -0.230 3.505 16.648 1.00 98.25 303 TYR A C 1
ATOM 2334 O O . TYR A 1 303 ? -1.118 4.219 16.189 1.00 98.25 303 TYR A O 1
ATOM 2342 N N . VAL A 1 304 ? 1.055 3.712 16.382 1.00 98.69 304 VAL A N 1
ATOM 2343 C CA . VAL A 1 304 ? 1.531 4.599 15.321 1.00 98.69 304 VAL A CA 1
ATOM 2344 C C . VAL A 1 304 ? 2.560 3.861 14.474 1.00 98.69 304 VAL A C 1
ATOM 2346 O O . VAL A 1 304 ? 3.617 3.460 14.963 1.00 98.69 304 VAL A O 1
ATOM 2349 N N . GLU A 1 305 ? 2.245 3.702 13.194 1.00 98.81 305 GLU A N 1
ATOM 2350 C CA . GLU A 1 305 ? 3.217 3.368 12.161 1.00 98.81 305 GLU A CA 1
ATOM 2351 C C . GLU A 1 305 ? 3.945 4.659 11.777 1.00 98.81 305 GLU A C 1
ATOM 2353 O O . GLU A 1 305 ? 3.375 5.545 11.137 1.00 98.81 305 GLU A O 1
ATOM 2358 N N . ALA A 1 306 ? 5.177 4.809 12.252 1.00 98.56 306 ALA A N 1
ATOM 2359 C CA . ALA A 1 306 ? 5.969 6.010 12.037 1.00 98.56 306 ALA A CA 1
ATOM 2360 C C . ALA A 1 306 ? 6.609 6.023 10.639 1.00 98.56 306 ALA A C 1
ATOM 2362 O O . ALA A 1 306 ? 6.722 4.994 9.969 1.00 98.56 306 ALA A O 1
ATOM 2363 N N . HIS A 1 307 ? 7.121 7.184 10.237 1.00 98.00 307 HIS A N 1
ATOM 2364 C CA . HIS A 1 307 ? 7.981 7.295 9.074 1.00 98.00 307 HIS A CA 1
ATOM 2365 C C . HIS A 1 307 ? 9.297 6.540 9.312 1.00 98.00 307 HIS A C 1
ATOM 2367 O O . HIS A 1 307 ? 9.671 5.741 8.458 1.00 98.00 307 HIS A O 1
ATOM 2373 N N . GLY A 1 308 ? 9.940 6.716 10.471 1.00 96.69 308 GLY A N 1
ATOM 2374 C CA . GLY A 1 308 ? 10.956 5.816 11.026 1.00 96.69 308 GLY A CA 1
ATOM 2375 C C . GLY A 1 308 ? 12.085 5.456 10.063 1.00 96.69 308 GLY A C 1
ATOM 2376 O O . GLY A 1 308 ? 12.288 4.281 9.756 1.00 96.69 308 GLY A O 1
ATOM 2377 N N . THR A 1 309 ? 12.810 6.455 9.568 1.00 95.06 309 THR A N 1
ATOM 2378 C CA . THR A 1 309 ? 13.911 6.277 8.601 1.00 95.06 309 THR A CA 1
ATOM 2379 C C . THR A 1 309 ? 15.170 5.633 9.171 1.00 95.06 309 THR A C 1
ATOM 2381 O O . THR A 1 309 ? 16.077 5.350 8.403 1.00 95.06 309 THR A O 1
ATOM 2384 N N . GLY A 1 310 ? 15.268 5.404 10.483 1.00 94.69 310 GLY A N 1
ATOM 2385 C CA . GLY A 1 310 ? 16.487 4.828 11.054 1.00 94.69 310 GLY A CA 1
ATOM 2386 C C . GLY A 1 310 ? 17.620 5.835 11.185 1.00 94.69 310 GLY A C 1
ATOM 2387 O O . GLY A 1 310 ? 18.770 5.433 11.300 1.00 94.69 310 GLY A O 1
ATOM 2388 N N . THR A 1 311 ? 17.315 7.136 11.190 1.00 92.19 311 THR A N 1
ATOM 2389 C CA . THR A 1 311 ? 18.296 8.173 11.525 1.00 92.19 311 THR A CA 1
ATOM 2390 C C . THR A 1 311 ? 18.143 8.541 12.997 1.00 92.19 311 THR A C 1
ATOM 2392 O O . THR A 1 311 ? 17.051 8.906 13.438 1.00 92.19 311 THR A O 1
ATOM 2395 N N . THR A 1 312 ? 19.227 8.517 13.782 1.00 90.75 312 THR A N 1
ATOM 2396 C CA . THR A 1 312 ? 19.155 8.812 15.230 1.00 90.75 312 THR A CA 1
ATOM 2397 C C . THR A 1 312 ? 18.475 10.158 15.529 1.00 90.75 312 THR A C 1
ATOM 2399 O O . THR A 1 312 ? 17.673 10.278 16.462 1.00 90.75 312 THR A O 1
ATOM 2402 N N . LYS A 1 313 ? 18.742 11.192 14.719 1.00 89.81 313 LYS A N 1
ATOM 2403 C CA . LYS A 1 313 ? 18.079 12.498 14.862 1.00 89.81 313 LYS A CA 1
ATOM 2404 C C . LYS A 1 313 ? 16.637 12.470 14.351 1.00 89.81 313 LYS A C 1
ATOM 2406 O O . LYS A 1 313 ? 15.748 12.850 15.104 1.00 89.81 313 LYS A O 1
ATOM 2411 N N . GLY A 1 314 ? 16.381 12.018 13.123 1.00 92.38 314 GLY A N 1
ATOM 2412 C CA . GLY A 1 314 ? 15.029 12.034 12.553 1.00 92.38 314 GLY A CA 1
ATOM 2413 C C . GLY A 1 314 ? 14.031 11.244 13.398 1.00 92.38 314 GLY A C 1
ATOM 2414 O O . GLY A 1 314 ? 12.970 11.763 13.740 1.00 92.38 314 GLY A O 1
ATOM 2415 N N . ASP A 1 315 ? 14.422 10.051 13.842 1.00 96.00 315 ASP A N 1
ATOM 2416 C CA . ASP A 1 315 ? 13.564 9.168 14.630 1.00 96.00 315 ASP A CA 1
ATOM 2417 C C . ASP A 1 315 ? 13.263 9.743 16.023 1.00 96.00 315 ASP A C 1
ATOM 2419 O O . ASP A 1 315 ? 12.133 9.652 16.505 1.00 96.00 315 ASP A O 1
ATOM 2423 N N . SER A 1 316 ? 14.239 10.388 16.676 1.00 94.62 316 SER A N 1
ATOM 2424 C CA . SER A 1 316 ? 13.992 11.039 17.971 1.00 94.62 316 SER A CA 1
ATOM 2425 C C . SER A 1 316 ? 13.073 12.254 17.843 1.00 94.62 316 SER A C 1
ATOM 2427 O O . SER A 1 316 ? 12.191 12.436 18.685 1.00 94.62 316 SER A O 1
ATOM 2429 N N . PHE A 1 317 ? 13.213 13.050 16.779 1.00 93.50 317 PHE A N 1
ATOM 2430 C CA . PHE A 1 317 ? 12.308 14.163 16.487 1.00 93.50 317 PHE A CA 1
ATOM 2431 C C . PHE A 1 317 ? 10.882 13.678 16.218 1.00 93.50 317 PHE A C 1
ATOM 2433 O O . PHE A 1 317 ? 9.943 14.215 16.809 1.00 93.50 317 PHE A O 1
ATOM 2440 N N . GLU A 1 318 ? 10.725 12.650 15.384 1.00 97.12 318 GLU A N 1
ATOM 2441 C CA . GLU A 1 318 ? 9.418 12.100 15.031 1.00 97.12 318 GLU A CA 1
ATOM 2442 C C . GLU A 1 318 ? 8.709 11.491 16.244 1.00 97.12 318 GLU A C 1
ATOM 2444 O O . GLU A 1 318 ? 7.566 11.842 16.539 1.00 97.12 318 GLU A O 1
ATOM 2449 N N . VAL A 1 319 ? 9.388 10.630 17.008 1.00 97.25 319 VAL A N 1
ATOM 2450 C CA . VAL A 1 319 ? 8.781 10.008 18.195 1.00 97.25 319 VAL A CA 1
ATOM 2451 C C . VAL A 1 319 ? 8.419 11.064 19.236 1.00 97.25 319 VAL A C 1
ATOM 2453 O O . VAL A 1 319 ? 7.352 10.986 19.847 1.00 97.25 319 VAL A O 1
ATOM 2456 N N . THR A 1 320 ? 9.250 12.094 19.408 1.00 95.69 320 THR A N 1
ATOM 2457 C CA . THR A 1 320 ? 8.930 13.201 20.317 1.00 95.69 320 THR A CA 1
ATOM 2458 C C . THR A 1 320 ? 7.708 13.989 19.836 1.00 95.69 320 THR A C 1
ATOM 2460 O O . THR A 1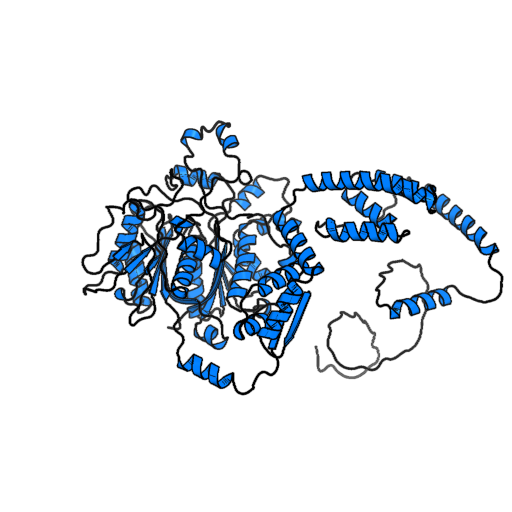 320 ? 6.879 14.364 20.665 1.00 95.69 320 THR A O 1
ATOM 2463 N N . ALA A 1 321 ? 7.549 14.207 18.525 1.00 96.19 321 ALA A N 1
ATOM 2464 C CA . ALA A 1 321 ? 6.362 14.852 17.964 1.00 96.19 321 ALA A CA 1
ATOM 2465 C C . ALA A 1 321 ? 5.095 14.008 18.179 1.00 96.19 321 ALA A C 1
ATOM 2467 O O . ALA A 1 321 ? 4.073 14.515 18.641 1.00 96.19 321 ALA A O 1
ATOM 2468 N N . ILE A 1 322 ? 5.170 12.699 17.925 1.00 97.31 322 ILE A N 1
ATOM 2469 C CA . ILE A 1 322 ? 4.068 11.759 18.176 1.00 97.31 322 ILE A CA 1
ATOM 2470 C C . ILE A 1 322 ? 3.669 11.793 19.654 1.00 97.31 322 ILE A C 1
ATOM 2472 O O . ILE A 1 322 ? 2.491 11.953 19.976 1.00 97.31 322 ILE A O 1
ATOM 2476 N N . ILE A 1 323 ? 4.647 11.692 20.559 1.00 95.62 323 ILE A N 1
ATOM 2477 C CA . ILE A 1 323 ? 4.419 11.777 22.003 1.00 95.62 323 ILE A CA 1
ATOM 2478 C C . ILE A 1 323 ? 3.778 13.116 22.361 1.00 95.62 323 ILE A C 1
ATOM 2480 O O . ILE A 1 323 ? 2.795 13.131 23.098 1.00 95.62 323 ILE A O 1
ATOM 2484 N N . GLY A 1 324 ? 4.304 14.229 21.851 1.00 94.06 324 GLY A N 1
ATOM 2485 C CA . GLY A 1 324 ? 3.781 15.563 22.119 1.00 94.06 324 GLY A CA 1
ATOM 2486 C C . GLY A 1 324 ? 2.315 15.683 21.718 1.00 94.06 324 GLY A C 1
ATOM 2487 O O . GLY A 1 324 ? 1.486 16.083 22.537 1.00 94.06 324 GLY A O 1
ATOM 2488 N N . ALA A 1 325 ? 1.978 15.279 20.493 1.00 95.31 325 ALA A N 1
ATOM 2489 C CA . ALA A 1 325 ? 0.629 15.382 19.949 1.00 95.31 325 ALA A CA 1
ATOM 2490 C C . ALA A 1 325 ? -0.381 14.426 20.599 1.00 95.31 325 ALA A C 1
ATOM 2492 O O . ALA A 1 325 ? -1.536 14.810 20.784 1.00 95.31 325 ALA A O 1
ATOM 2493 N N . LEU A 1 326 ? 0.047 13.208 20.949 1.00 94.00 326 LEU A N 1
ATOM 2494 C CA . LEU A 1 326 ? -0.826 12.153 21.478 1.00 94.00 326 LEU A CA 1
ATOM 2495 C C . LEU A 1 326 ? -0.822 12.034 23.010 1.00 94.00 326 LEU A C 1
ATOM 2497 O O . LEU A 1 326 ? -1.519 11.178 23.566 1.00 94.00 326 LEU A O 1
ATOM 2501 N N . SER A 1 327 ? -0.027 12.853 23.700 1.00 88.50 327 SER A N 1
ATOM 2502 C CA . SER A 1 327 ? -0.101 12.986 25.154 1.00 88.50 327 SER A CA 1
ATOM 2503 C C . SER A 1 327 ? -1.245 13.921 25.535 1.00 88.50 327 SER A C 1
ATOM 2505 O O . SER A 1 327 ? -1.411 15.002 24.968 1.00 88.50 327 SER A O 1
ATOM 2507 N N . SER A 1 328 ? -2.015 13.506 26.536 1.00 71.50 328 SER A N 1
ATOM 2508 C CA . SER A 1 328 ? -3.126 14.258 27.112 1.00 71.50 328 SER A CA 1
ATOM 2509 C C . SER A 1 328 ? -2.764 14.837 28.475 1.00 71.50 328 SER A C 1
ATOM 2511 O O . SER A 1 328 ? -1.841 14.357 29.135 1.00 71.50 328 SER A O 1
ATOM 2513 N N . ALA A 1 329 ? -3.526 15.839 28.927 1.00 60.84 329 ALA A N 1
ATOM 2514 C CA . ALA A 1 329 ? -3.411 16.377 30.287 1.00 60.84 329 ALA A CA 1
ATOM 2515 C C . ALA A 1 329 ? -3.860 15.373 31.366 1.00 60.84 329 ALA A C 1
ATOM 2517 O O . ALA A 1 329 ? -3.451 15.477 32.517 1.00 60.84 329 ALA A O 1
ATOM 2518 N N . LYS A 1 330 ? -4.706 14.400 31.002 1.00 65.12 330 LYS A N 1
ATOM 2519 C CA . LYS A 1 330 ? -5.157 13.331 31.901 1.00 65.12 330 LYS A CA 1
ATOM 2520 C C . LYS A 1 330 ? -4.190 12.154 31.831 1.00 65.12 330 LYS A C 1
ATOM 2522 O O . LYS A 1 330 ? -3.876 11.705 30.728 1.00 65.12 330 LYS A O 1
ATOM 2527 N N . GLU A 1 331 ? -3.770 11.641 32.985 1.00 64.62 331 GLU A N 1
ATOM 2528 C CA . GLU A 1 331 ? -3.023 10.385 33.059 1.00 64.62 331 GLU A CA 1
ATOM 2529 C C . GLU A 1 331 ? -3.905 9.213 32.618 1.00 64.62 331 GLU A C 1
ATOM 2531 O O . GLU A 1 331 ? -5.067 9.092 33.021 1.00 64.62 331 GLU A O 1
ATOM 2536 N N . LYS A 1 332 ? -3.362 8.349 31.759 1.00 68.31 332 LYS A N 1
ATOM 2537 C CA . LYS A 1 332 ? -4.058 7.171 31.228 1.00 68.31 332 LYS A CA 1
ATOM 2538 C C . LYS A 1 332 ? -3.149 5.952 31.263 1.00 68.31 332 LYS A C 1
ATOM 2540 O O . LYS A 1 332 ? -1.952 6.026 30.996 1.00 68.31 332 LYS A O 1
ATOM 2545 N N . THR A 1 333 ? -3.761 4.800 31.510 1.00 67.50 333 THR A N 1
ATOM 2546 C CA . THR A 1 333 ? -3.083 3.501 31.591 1.00 67.50 333 THR A CA 1
ATOM 2547 C C . THR A 1 333 ? -2.881 2.827 30.227 1.00 67.50 333 THR A C 1
ATOM 2549 O O . THR A 1 333 ? -2.122 1.862 30.130 1.00 67.50 333 THR A O 1
ATOM 2552 N N . SER A 1 334 ? -3.530 3.307 29.155 1.00 80.56 334 SER A N 1
ATOM 2553 C CA . SER A 1 334 ? -3.425 2.694 27.825 1.00 80.56 334 SER A CA 1
ATOM 2554 C C . SER A 1 334 ? -2.078 3.002 27.163 1.00 80.56 334 SER A C 1
ATOM 2556 O O . SER A 1 334 ? -1.698 4.156 26.952 1.00 80.56 334 SER A O 1
ATOM 2558 N N . THR A 1 335 ? -1.354 1.942 26.800 1.00 91.31 335 THR A N 1
ATOM 2559 C CA . THR A 1 335 ? -0.085 2.051 26.067 1.00 91.31 335 THR A CA 1
ATOM 2560 C C . THR A 1 335 ? -0.353 2.366 24.595 1.00 91.31 335 THR A C 1
ATOM 2562 O O . THR A 1 335 ? -1.199 1.718 23.982 1.00 91.31 335 THR A O 1
ATOM 2565 N N . CYS A 1 336 ? 0.367 3.340 24.034 1.00 94.69 336 CYS A N 1
ATOM 2566 C CA . CYS A 1 336 ? 0.460 3.535 22.588 1.00 94.69 336 CYS A CA 1
ATOM 2567 C C . CYS A 1 336 ? 1.751 2.897 22.072 1.00 94.69 336 CYS A C 1
ATOM 2569 O O . CYS A 1 336 ? 2.840 3.200 22.564 1.00 94.69 336 CYS A O 1
ATOM 2571 N N . TYR A 1 337 ? 1.633 1.993 21.109 1.00 97.50 337 TYR A N 1
ATOM 2572 C CA . TYR A 1 337 ? 2.778 1.335 20.494 1.00 97.50 337 TYR A CA 1
ATOM 2573 C C . TYR A 1 337 ? 3.287 2.134 19.293 1.00 97.50 337 TYR A C 1
ATOM 2575 O O . TYR A 1 337 ? 2.491 2.737 18.581 1.00 97.50 337 TYR A O 1
ATOM 2583 N N . ILE A 1 338 ? 4.593 2.113 19.038 1.00 98.38 338 ILE A N 1
ATOM 2584 C CA . ILE A 1 338 ? 5.200 2.758 17.864 1.00 98.38 338 ILE A CA 1
ATOM 2585 C C . ILE A 1 338 ? 6.054 1.732 17.121 1.00 98.38 338 ILE A C 1
ATOM 2587 O O . ILE A 1 338 ? 6.833 1.003 17.738 1.00 98.38 338 ILE A O 1
ATOM 2591 N N . GLY A 1 339 ? 5.904 1.664 15.801 1.00 98.06 339 GLY A N 1
ATOM 2592 C CA . GLY A 1 339 ? 6.683 0.784 14.932 1.00 98.06 339 GLY A CA 1
ATOM 2593 C C . GLY A 1 339 ? 7.005 1.436 13.590 1.00 98.06 339 GLY A C 1
ATOM 2594 O O . GLY A 1 339 ? 6.518 2.523 13.295 1.00 98.06 339 GLY A O 1
ATOM 2595 N N . ALA A 1 340 ? 7.835 0.767 12.787 1.00 97.50 340 ALA A N 1
ATOM 2596 C CA . ALA A 1 340 ? 8.168 1.189 11.426 1.00 97.50 340 ALA A CA 1
ATOM 2597 C C . ALA A 1 340 ? 8.492 -0.028 10.542 1.00 97.50 340 ALA A C 1
ATOM 2599 O O . ALA A 1 340 ? 9.362 -0.837 10.869 1.00 97.50 340 ALA A O 1
ATOM 2600 N N . CYS A 1 341 ? 7.788 -0.168 9.421 1.00 97.56 341 CYS A N 1
ATOM 2601 C CA . CYS A 1 341 ? 7.960 -1.230 8.425 1.00 97.56 341 CYS A CA 1
ATOM 2602 C C . CYS A 1 341 ? 9.246 -1.097 7.610 1.00 97.56 341 CYS A C 1
ATOM 2604 O O . CYS A 1 341 ? 9.719 -2.093 7.065 1.00 97.56 341 CYS A O 1
ATOM 2606 N N . LYS A 1 342 ? 9.851 0.099 7.568 1.00 97.94 342 LYS A N 1
ATOM 2607 C CA . LYS A 1 342 ? 11.097 0.334 6.824 1.00 97.94 342 LYS A CA 1
ATOM 2608 C C . LYS A 1 342 ? 12.256 -0.522 7.325 1.00 97.94 342 LYS A C 1
ATOM 2610 O O . LYS A 1 342 ? 13.168 -0.79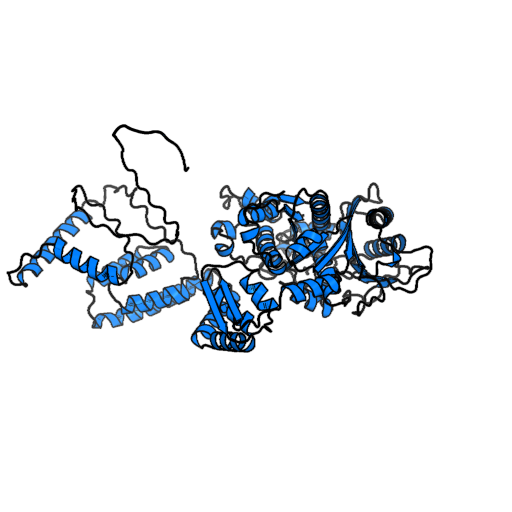8 6.559 1.00 97.94 342 LYS A O 1
ATOM 2615 N N . SER A 1 343 ? 12.198 -0.997 8.569 1.00 96.31 343 SER A N 1
ATOM 2616 C CA . SER A 1 343 ? 13.161 -1.970 9.097 1.00 96.31 343 SER A CA 1
ATOM 2617 C C . SER A 1 343 ? 13.129 -3.334 8.390 1.00 96.31 343 SER A C 1
ATOM 2619 O O . SER A 1 343 ? 14.155 -4.007 8.369 1.00 96.31 343 SER A O 1
ATOM 2621 N N . SER A 1 344 ? 12.001 -3.710 7.774 1.00 97.06 344 SER A N 1
ATOM 2622 C CA . SER A 1 344 ? 11.835 -4.972 7.038 1.00 97.06 344 SER A CA 1
ATOM 2623 C C . SER A 1 344 ? 11.952 -4.798 5.525 1.00 97.06 344 SER A C 1
ATOM 2625 O O . SER A 1 344 ? 12.626 -5.585 4.872 1.00 97.06 344 SER A O 1
ATOM 2627 N N . VAL A 1 345 ? 11.301 -3.778 4.959 1.00 97.38 345 VAL A N 1
ATOM 2628 C CA . VAL A 1 345 ? 11.222 -3.596 3.494 1.00 97.38 345 VAL A CA 1
ATOM 2629 C C . VAL A 1 345 ? 11.985 -2.382 2.982 1.00 97.38 345 VAL A C 1
ATOM 2631 O O . VAL A 1 345 ? 12.082 -2.197 1.779 1.00 97.38 345 VAL A O 1
ATOM 2634 N N . GLY A 1 346 ? 12.579 -1.573 3.860 1.00 97.19 346 GLY A N 1
ATOM 2635 C CA . GLY A 1 346 ? 13.394 -0.422 3.469 1.00 97.19 346 GLY A CA 1
ATOM 2636 C C . GLY A 1 346 ? 12.550 0.814 3.195 1.00 97.19 346 GLY A C 1
ATOM 2637 O O . GLY A 1 346 ? 11.363 0.876 3.524 1.00 97.19 346 GLY A O 1
ATOM 2638 N N . HIS A 1 347 ? 13.167 1.837 2.618 1.00 97.69 347 HIS A N 1
ATOM 2639 C CA . HIS A 1 347 ? 12.494 3.068 2.250 1.00 97.69 347 HIS A CA 1
ATOM 2640 C C . HIS A 1 347 ? 12.030 3.017 0.794 1.00 97.69 347 HIS A C 1
ATOM 2642 O O . HIS A 1 347 ? 12.803 3.260 -0.125 1.00 97.69 347 HIS A O 1
ATOM 2648 N N . LEU A 1 348 ? 10.738 2.745 0.607 1.00 97.62 348 LEU A N 1
ATOM 2649 C CA . LEU A 1 348 ? 10.091 2.613 -0.703 1.00 97.62 348 LEU A CA 1
ATOM 2650 C C . LEU A 1 348 ? 9.741 3.963 -1.362 1.00 97.62 348 LEU A C 1
ATOM 2652 O O . LEU A 1 348 ? 8.803 4.041 -2.150 1.00 97.62 348 LEU A O 1
ATOM 2656 N N . GLU A 1 349 ? 10.402 5.052 -0.955 1.00 96.81 349 GLU A N 1
ATOM 2657 C CA . GLU A 1 349 ? 10.190 6.413 -1.479 1.00 96.81 349 GLU A CA 1
ATOM 2658 C C . GLU A 1 349 ? 8.688 6.744 -1.622 1.00 96.81 349 GLU A C 1
ATOM 2660 O O . GLU A 1 349 ? 7.980 6.712 -0.608 1.00 96.81 349 GLU A O 1
ATOM 2665 N N . ALA A 1 350 ? 8.177 7.000 -2.832 1.00 97.75 350 ALA A N 1
ATOM 2666 C CA . ALA A 1 350 ? 6.770 7.336 -3.083 1.00 97.75 350 ALA A CA 1
ATOM 2667 C C . ALA A 1 350 ? 5.761 6.273 -2.600 1.00 97.75 350 ALA A C 1
ATOM 2669 O O . ALA A 1 350 ? 4.645 6.625 -2.200 1.00 97.75 350 ALA A O 1
ATOM 2670 N N . ALA A 1 351 ? 6.141 4.992 -2.572 1.00 98.38 351 ALA A N 1
ATOM 2671 C CA . ALA A 1 351 ? 5.312 3.875 -2.112 1.00 98.38 351 ALA A CA 1
ATOM 2672 C C . ALA A 1 351 ? 5.399 3.616 -0.592 1.00 98.38 351 ALA A C 1
ATOM 2674 O O . ALA A 1 351 ? 4.662 2.781 -0.061 1.00 98.38 351 ALA A O 1
ATOM 2675 N N . SER A 1 352 ? 6.237 4.357 0.146 1.00 98.25 352 SER A N 1
ATOM 2676 C CA . SER A 1 352 ? 6.443 4.157 1.594 1.00 98.25 352 SER A CA 1
ATOM 2677 C C . SER A 1 352 ? 5.165 4.270 2.422 1.00 98.25 352 SER A C 1
ATOM 2679 O O . SER A 1 352 ? 4.972 3.507 3.370 1.00 98.25 352 SER A O 1
ATOM 2681 N N . GLY A 1 353 ? 4.281 5.200 2.054 1.00 98.50 353 GLY A N 1
ATOM 2682 C CA . GLY A 1 353 ? 3.004 5.387 2.735 1.00 98.50 353 GLY A CA 1
ATOM 2683 C C . GLY A 1 353 ? 2.104 4.164 2.595 1.00 98.50 353 GLY A C 1
ATOM 2684 O O . GLY A 1 353 ? 1.462 3.760 3.562 1.00 98.50 353 GLY A O 1
ATOM 2685 N N . MET A 1 354 ? 2.119 3.523 1.422 1.00 98.81 354 MET A N 1
ATOM 2686 C CA . MET A 1 354 ? 1.339 2.313 1.158 1.00 98.81 354 MET A CA 1
ATOM 2687 C C . MET A 1 354 ? 1.888 1.103 1.909 1.00 98.81 354 MET A C 1
ATOM 2689 O O . MET A 1 354 ? 1.102 0.339 2.461 1.00 98.81 354 MET A O 1
ATOM 2693 N N . ALA A 1 355 ? 3.209 0.952 2.031 1.00 98.75 355 ALA A N 1
ATOM 2694 C CA . ALA A 1 355 ? 3.795 -0.118 2.845 1.00 98.75 355 ALA A CA 1
ATOM 2695 C C . ALA A 1 355 ? 3.386 -0.026 4.324 1.00 98.75 355 ALA A C 1
ATOM 2697 O O . ALA A 1 355 ? 3.054 -1.042 4.949 1.00 98.75 355 ALA A O 1
ATOM 2698 N N . GLY A 1 356 ? 3.348 1.195 4.868 1.00 98.75 356 GLY A N 1
ATOM 2699 C CA . GLY A 1 356 ? 2.840 1.456 6.213 1.00 98.75 356 GLY A CA 1
ATOM 2700 C C . GLY A 1 356 ? 1.333 1.211 6.331 1.00 98.75 356 GLY A C 1
ATOM 2701 O O . GLY A 1 356 ? 0.891 0.546 7.268 1.00 98.75 356 GLY A O 1
ATOM 2702 N N . LEU A 1 357 ? 0.540 1.676 5.359 1.00 98.94 357 LEU A N 1
ATOM 2703 C CA . LEU A 1 357 ? -0.912 1.479 5.339 1.00 98.94 357 LEU A CA 1
ATOM 2704 C C . LEU A 1 357 ? -1.292 -0.005 5.276 1.00 98.94 357 LEU A C 1
ATOM 2706 O O . LEU A 1 357 ? -2.088 -0.466 6.092 1.00 98.94 357 LEU A O 1
ATOM 2710 N N . VAL A 1 358 ? -0.682 -0.770 4.369 1.00 98.88 358 VAL A N 1
ATOM 2711 C CA . VAL A 1 358 ? -0.915 -2.215 4.237 1.00 98.88 358 VAL A CA 1
ATOM 2712 C C . VAL A 1 358 ? -0.540 -2.935 5.535 1.00 98.88 358 VAL A C 1
ATOM 2714 O O . VAL A 1 358 ? -1.320 -3.750 6.027 1.00 98.88 358 VAL A O 1
ATOM 2717 N N . LYS A 1 359 ? 0.591 -2.586 6.169 1.00 98.75 359 LYS A N 1
ATOM 2718 C CA . LYS A 1 359 ? 0.955 -3.134 7.487 1.00 98.75 359 LYS A CA 1
ATOM 2719 C C . LYS A 1 359 ? -0.103 -2.828 8.547 1.00 98.75 359 LYS A C 1
ATOM 2721 O O . LYS A 1 359 ? -0.430 -3.715 9.338 1.00 98.75 359 LYS A O 1
ATOM 2726 N N . VAL A 1 360 ? -0.625 -1.601 8.592 1.00 98.88 360 VAL A N 1
ATOM 2727 C CA . VAL A 1 360 ? -1.680 -1.212 9.541 1.00 98.88 360 VAL A CA 1
ATOM 2728 C C . VAL A 1 360 ? -2.943 -2.042 9.307 1.00 98.88 360 VAL A C 1
ATOM 2730 O O . VAL A 1 360 ? -3.437 -2.645 10.256 1.00 98.88 360 VAL A O 1
ATOM 2733 N N . LEU A 1 361 ? -3.417 -2.157 8.065 1.00 98.88 361 LEU A N 1
ATOM 2734 C CA . LEU A 1 361 ? -4.604 -2.949 7.713 1.00 98.88 361 LEU A CA 1
ATOM 2735 C C . LEU A 1 361 ? -4.440 -4.432 8.076 1.00 98.88 361 LEU A C 1
ATOM 2737 O O . LEU A 1 361 ? -5.320 -5.029 8.698 1.00 98.88 361 LEU A O 1
ATOM 2741 N N . LEU A 1 362 ? -3.281 -5.022 7.773 1.00 98.69 362 LEU A N 1
ATOM 2742 C CA . LEU A 1 362 ? -2.961 -6.395 8.170 1.00 98.69 362 LEU A CA 1
ATOM 2743 C C . LEU A 1 362 ? -2.904 -6.545 9.696 1.00 98.69 362 LEU A C 1
ATOM 2745 O O . LEU A 1 362 ? -3.424 -7.514 10.244 1.00 98.69 362 LEU A O 1
ATOM 2749 N N . SER A 1 363 ? -2.342 -5.564 10.403 1.00 98.62 363 SER A N 1
ATOM 2750 C CA . SER A 1 363 ? -2.275 -5.564 11.869 1.00 98.62 363 SER A CA 1
ATOM 2751 C C . SER A 1 363 ? -3.660 -5.467 12.518 1.00 98.62 363 SER A C 1
ATOM 2753 O O . SER A 1 363 ? -3.897 -6.110 13.546 1.00 98.62 363 SER A O 1
ATOM 2755 N N . LEU A 1 364 ? -4.587 -4.708 11.916 1.00 98.06 364 LEU A N 1
ATOM 2756 C CA . LEU A 1 364 ? -5.995 -4.643 12.322 1.00 98.06 364 LEU A CA 1
ATOM 2757 C C . LEU A 1 364 ? -6.665 -6.008 12.130 1.00 98.06 364 LEU A C 1
ATOM 2759 O O . LEU A 1 364 ? -7.180 -6.575 13.096 1.00 98.06 364 LEU A O 1
ATOM 2763 N N . LYS A 1 365 ? -6.559 -6.581 10.921 1.00 96.50 365 LYS A N 1
ATOM 2764 C CA . LYS A 1 365 ? -7.108 -7.902 10.573 1.00 96.50 365 LYS A CA 1
ATOM 2765 C C . LYS A 1 365 ? -6.611 -8.998 11.518 1.00 96.50 365 LYS A C 1
ATOM 2767 O O . LYS A 1 365 ? -7.399 -9.771 12.058 1.00 96.50 365 LYS A O 1
ATOM 2772 N N . MET A 1 366 ? -5.302 -9.042 11.749 1.00 97.50 366 MET A N 1
ATOM 2773 C CA . MET A 1 366 ? -4.646 -10.079 12.551 1.00 97.50 366 MET A CA 1
ATOM 2774 C C . MET A 1 366 ? -4.645 -9.771 14.053 1.00 97.50 366 MET A C 1
ATOM 2776 O O . MET A 1 366 ? -4.218 -10.603 14.858 1.00 97.50 366 MET A O 1
ATOM 2780 N N . LYS A 1 367 ? -5.113 -8.580 14.453 1.00 96.94 367 LYS A N 1
ATOM 2781 C CA . LYS A 1 367 ? -5.163 -8.105 15.845 1.00 96.94 367 LYS A CA 1
ATOM 2782 C C . LYS A 1 367 ? -3.805 -8.245 16.547 1.00 96.94 367 LYS A C 1
ATOM 2784 O O . LYS A 1 367 ? -3.720 -8.597 17.731 1.00 96.94 367 LYS A O 1
ATOM 2789 N N . ARG A 1 368 ? -2.726 -7.977 15.810 1.00 97.75 368 ARG A N 1
ATOM 2790 C CA . ARG A 1 368 ? -1.329 -8.188 16.214 1.00 97.75 368 ARG A CA 1
ATOM 2791 C C . ARG A 1 368 ? -0.448 -7.090 15.628 1.00 97.75 368 ARG A C 1
ATOM 2793 O O . ARG A 1 368 ? -0.692 -6.633 14.525 1.00 97.75 368 ARG A O 1
ATOM 2800 N N . LEU A 1 369 ? 0.569 -6.690 16.381 1.00 98.12 369 LEU A N 1
ATOM 2801 C CA . LEU A 1 369 ? 1.566 -5.701 15.996 1.00 98.12 369 LEU A CA 1
ATOM 2802 C C . LEU A 1 369 ? 2.923 -6.401 15.834 1.00 98.12 369 LEU A C 1
ATOM 2804 O O . LEU A 1 369 ? 3.439 -6.920 16.833 1.00 98.12 369 LEU A O 1
ATOM 2808 N N . PRO A 1 370 ? 3.485 -6.460 14.615 1.00 97.00 370 PRO A N 1
ATOM 2809 C CA . PRO A 1 370 ? 4.838 -6.959 14.378 1.00 97.00 370 PRO A CA 1
ATOM 2810 C C . PRO A 1 370 ? 5.910 -6.072 15.028 1.00 97.00 370 PRO A C 1
ATOM 2812 O O . PRO A 1 370 ? 5.679 -4.886 15.267 1.00 97.00 370 PRO A O 1
ATOM 2815 N N . ALA A 1 371 ? 7.082 -6.642 15.314 1.00 94.38 371 ALA A N 1
ATOM 2816 C CA . ALA A 1 371 ? 8.218 -5.873 15.821 1.00 94.38 371 ALA A CA 1
ATOM 2817 C C . ALA A 1 371 ? 8.864 -5.023 14.714 1.00 94.38 371 ALA A C 1
ATOM 2819 O O . ALA A 1 371 ? 8.771 -5.355 13.536 1.00 94.38 371 ALA A O 1
ATOM 2820 N N . ALA A 1 372 ? 9.541 -3.946 15.104 1.00 91.31 372 ALA A N 1
ATOM 2821 C CA . ALA A 1 372 ? 10.565 -3.308 14.292 1.00 91.31 372 ALA A CA 1
ATOM 2822 C C . ALA A 1 372 ? 11.880 -4.092 14.444 1.00 91.31 372 ALA A C 1
ATOM 2824 O O . ALA A 1 372 ? 12.288 -4.416 15.565 1.00 91.31 372 ALA A O 1
ATOM 2825 N N . GLY A 1 373 ? 12.515 -4.411 13.317 1.00 89.56 373 GLY A N 1
ATOM 2826 C CA . GLY A 1 373 ? 13.780 -5.143 13.272 1.00 89.56 373 GLY A CA 1
ATOM 2827 C C . GLY A 1 373 ? 14.999 -4.255 13.542 1.00 89.56 373 GLY A C 1
ATOM 2828 O O . GLY A 1 373 ? 14.897 -3.032 13.618 1.00 89.56 373 GLY A O 1
ATOM 2829 N N . ASN A 1 374 ? 16.174 -4.881 13.646 1.00 90.88 374 ASN A N 1
ATOM 2830 C CA . ASN A 1 374 ? 17.489 -4.218 13.697 1.00 90.88 374 ASN A CA 1
ATOM 2831 C C . ASN A 1 374 ? 17.747 -3.297 14.912 1.00 90.88 374 ASN A C 1
ATOM 2833 O O . ASN A 1 374 ? 18.623 -2.436 14.856 1.00 90.88 374 ASN A O 1
ATOM 2837 N N . ILE A 1 375 ? 17.042 -3.488 16.034 1.00 94.25 375 ILE A N 1
ATOM 2838 C CA . ILE A 1 375 ? 17.229 -2.691 17.260 1.00 94.25 375 ILE A CA 1
ATOM 2839 C C . ILE A 1 375 ? 18.036 -3.483 18.298 1.00 94.25 375 ILE A C 1
ATOM 2841 O O . ILE A 1 375 ? 17.510 -4.384 18.949 1.00 94.25 375 ILE A O 1
ATOM 2845 N N . LYS A 1 376 ? 19.304 -3.105 18.514 1.00 91.88 376 LYS A N 1
ATOM 2846 C CA . LYS A 1 376 ? 20.125 -3.626 19.631 1.00 91.88 376 LYS A CA 1
ATOM 2847 C C . LYS A 1 376 ? 19.897 -2.845 20.925 1.00 91.88 376 LYS A C 1
ATOM 2849 O O . LYS A 1 376 ? 19.726 -3.424 21.994 1.00 91.88 376 LYS A O 1
ATOM 2854 N N . ARG A 1 377 ? 19.894 -1.515 20.817 1.00 95.25 377 ARG A N 1
ATOM 2855 C CA . ARG A 1 377 ? 19.633 -0.564 21.901 1.00 95.25 377 ARG A CA 1
ATOM 2856 C C . ARG A 1 377 ? 18.726 0.534 21.364 1.00 95.25 377 ARG A C 1
ATOM 2858 O O . ARG A 1 377 ? 18.950 1.024 20.262 1.00 95.25 377 ARG A O 1
ATOM 2865 N N . LEU A 1 378 ? 17.713 0.908 22.142 1.00 96.69 378 LEU A N 1
ATOM 2866 C CA . LEU A 1 378 ? 16.840 2.027 21.794 1.00 96.69 378 LEU A CA 1
ATOM 2867 C C . LEU A 1 378 ? 17.606 3.346 21.855 1.00 96.69 378 LEU A C 1
ATOM 2869 O O . LEU A 1 378 ? 18.424 3.558 22.749 1.00 96.69 378 LEU A O 1
ATOM 2873 N N . ASN A 1 379 ? 17.281 4.231 20.924 1.00 95.94 379 ASN A N 1
ATOM 2874 C CA . ASN A 1 379 ? 17.824 5.573 20.836 1.00 95.94 379 ASN A CA 1
ATOM 2875 C C . ASN A 1 379 ? 17.623 6.350 22.147 1.00 95.94 379 ASN A C 1
ATOM 2877 O O . ASN A 1 379 ? 16.495 6.635 22.555 1.00 95.94 379 ASN A O 1
ATOM 2881 N N . GLN A 1 380 ? 18.729 6.736 22.790 1.00 95.19 380 GLN A N 1
ATOM 2882 C CA . GLN A 1 380 ? 18.720 7.401 24.100 1.00 95.19 380 GLN A CA 1
ATOM 2883 C C . GLN A 1 380 ? 18.117 8.818 24.082 1.00 95.19 380 GLN A C 1
ATOM 2885 O O . GLN A 1 380 ? 17.796 9.385 25.137 1.00 95.19 380 GLN A O 1
ATOM 2890 N N . TRP A 1 381 ? 17.974 9.408 22.892 1.00 93.75 381 TRP A N 1
ATOM 2891 C CA . TRP A 1 381 ? 17.356 10.717 22.686 1.00 93.75 381 TRP A CA 1
ATOM 2892 C C . TRP A 1 381 ? 15.828 10.648 22.703 1.00 93.75 381 TRP A C 1
ATOM 2894 O O . TRP A 1 381 ? 15.182 11.665 22.946 1.00 93.75 381 TRP A O 1
ATOM 2904 N N . ILE A 1 382 ? 15.243 9.458 22.531 1.00 93.56 382 ILE A N 1
ATOM 2905 C CA . ILE A 1 382 ? 13.807 9.244 22.705 1.00 93.56 382 ILE A CA 1
ATOM 2906 C C . ILE A 1 382 ? 13.499 9.253 24.203 1.00 93.56 382 ILE A C 1
ATOM 2908 O O . ILE A 1 382 ? 13.854 8.334 24.942 1.00 93.56 382 ILE A O 1
ATOM 2912 N N . LYS A 1 383 ? 12.842 10.318 24.671 1.00 91.19 383 LYS A N 1
ATOM 2913 C CA . LYS A 1 383 ? 12.455 10.462 26.080 1.00 91.19 383 LYS A CA 1
ATOM 2914 C C . LYS A 1 383 ? 11.029 9.950 26.312 1.00 91.19 383 LYS A C 1
ATOM 2916 O O . LYS A 1 383 ? 10.159 10.186 25.475 1.00 91.19 383 LYS A O 1
ATOM 2921 N N . PRO A 1 384 ? 10.764 9.271 27.443 1.00 87.19 384 PRO A N 1
ATOM 2922 C CA . PRO A 1 384 ? 9.423 8.804 27.767 1.00 87.19 384 PRO A CA 1
ATOM 2923 C C . PRO A 1 384 ? 8.472 9.981 28.014 1.00 87.19 384 PRO A C 1
ATOM 2925 O O . PRO A 1 384 ? 8.876 11.039 28.504 1.00 87.19 384 PRO A O 1
ATOM 2928 N N . SER A 1 385 ? 7.189 9.779 27.715 1.00 87.12 385 SER A N 1
ATOM 2929 C CA . SER A 1 385 ? 6.141 10.712 28.137 1.00 87.12 385 SER A CA 1
ATOM 2930 C C . SER A 1 385 ? 5.908 10.616 29.645 1.00 87.12 385 SER A C 1
ATOM 2932 O O . SER A 1 385 ? 6.077 9.554 30.246 1.00 87.12 385 SER A O 1
ATOM 2934 N N . LYS A 1 386 ? 5.489 11.732 30.249 1.00 84.62 386 LYS A N 1
ATOM 2935 C CA . LYS A 1 386 ? 5.136 11.804 31.672 1.00 84.62 386 LYS A CA 1
ATOM 2936 C C . LYS A 1 386 ? 3.694 11.378 31.959 1.00 84.62 386 LYS A C 1
ATOM 2938 O O . LYS A 1 386 ? 3.420 10.978 33.078 1.00 84.62 386 LYS A O 1
ATOM 2943 N N . THR A 1 387 ? 2.783 11.471 30.985 1.00 84.69 387 THR A N 1
ATOM 2944 C CA . THR A 1 387 ? 1.330 11.327 31.229 1.00 84.69 387 THR A CA 1
ATOM 2945 C C . THR A 1 387 ? 0.720 10.051 30.652 1.00 84.69 387 THR A C 1
ATOM 2947 O O . THR A 1 387 ? -0.389 9.661 31.019 1.00 84.69 387 THR A O 1
ATOM 2950 N N . ARG A 1 388 ? 1.424 9.382 29.736 1.00 90.25 388 ARG A N 1
ATOM 2951 C CA . ARG A 1 388 ? 0.938 8.185 29.046 1.00 90.25 388 ARG A CA 1
ATOM 2952 C C . ARG A 1 388 ? 2.103 7.291 28.646 1.00 90.25 388 ARG A C 1
ATOM 2954 O O . ARG A 1 388 ? 3.147 7.780 28.234 1.00 90.25 388 ARG A O 1
ATOM 2961 N N . LYS A 1 389 ? 1.931 5.971 28.702 1.00 92.25 389 LYS A N 1
ATOM 2962 C CA . LYS A 1 389 ? 2.976 5.044 28.256 1.00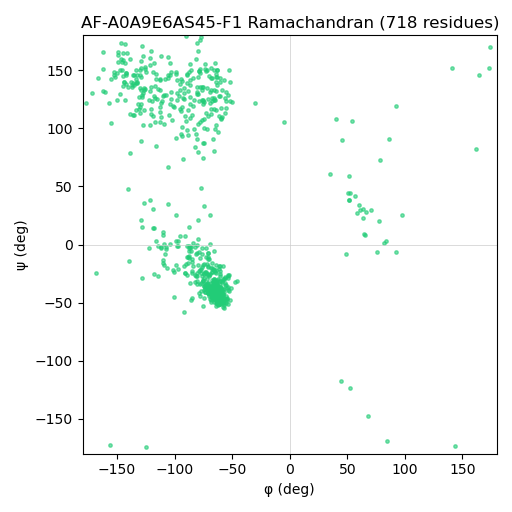 92.25 389 LYS A CA 1
ATOM 2963 C C . LYS A 1 389 ? 3.034 4.966 26.722 1.00 92.25 389 LYS A C 1
ATOM 2965 O O . LYS A 1 389 ? 2.045 4.610 26.084 1.00 92.25 389 LYS A O 1
ATOM 2970 N N . PHE A 1 390 ? 4.210 5.227 26.154 1.00 94.75 390 PHE A N 1
ATOM 2971 C CA . PHE A 1 390 ? 4.541 4.949 24.753 1.00 94.75 390 PHE A CA 1
ATOM 2972 C C . PHE A 1 390 ? 5.633 3.873 24.703 1.00 94.75 390 PHE A C 1
ATOM 2974 O O . PHE A 1 390 ? 6.589 3.942 25.473 1.00 94.75 390 PHE A O 1
ATOM 2981 N N . GLU A 1 391 ? 5.482 2.863 23.845 1.00 95.56 391 GLU A N 1
ATOM 2982 C CA . GLU A 1 391 ? 6.406 1.720 23.756 1.00 95.56 391 GLU A CA 1
ATOM 2983 C C . GLU A 1 391 ? 6.800 1.461 22.295 1.00 95.56 391 GLU A C 1
ATOM 2985 O O . GLU A 1 391 ? 5.942 1.191 21.455 1.00 95.56 391 GLU A O 1
ATOM 2990 N N . ILE A 1 392 ? 8.102 1.517 21.993 1.00 97.25 392 ILE A N 1
ATOM 2991 C CA . ILE A 1 392 ? 8.632 1.079 20.695 1.00 97.25 392 ILE A CA 1
ATOM 2992 C C . ILE A 1 392 ? 8.509 -0.448 20.602 1.00 97.25 392 ILE A C 1
ATOM 2994 O O . ILE A 1 392 ? 8.909 -1.170 21.520 1.00 97.25 392 ILE A O 1
ATOM 2998 N N . LEU A 1 393 ? 7.969 -0.953 19.494 1.00 96.19 393 LEU A N 1
ATOM 2999 C CA . LEU A 1 393 ? 7.770 -2.383 19.261 1.00 96.19 393 LEU A CA 1
ATOM 3000 C C . LEU A 1 393 ? 9.089 -3.091 18.943 1.00 96.19 393 LEU A C 1
ATOM 3002 O O . LEU A 1 393 ? 9.430 -3.289 17.788 1.00 96.19 393 LEU A O 1
ATOM 3006 N N . THR A 1 394 ? 9.809 -3.539 19.966 1.00 95.06 394 THR A N 1
ATOM 3007 C CA . THR A 1 394 ? 11.000 -4.402 19.807 1.00 95.06 394 THR A CA 1
ATOM 3008 C C . THR A 1 394 ? 10.665 -5.894 19.794 1.00 95.06 394 THR A C 1
ATOM 3010 O O . THR A 1 394 ? 11.514 -6.730 19.502 1.00 95.06 394 THR A O 1
ATOM 3013 N N . LYS A 1 395 ? 9.421 -6.251 20.136 1.00 94.81 395 LYS A N 1
ATOM 3014 C CA . LYS A 1 395 ? 8.892 -7.620 20.109 1.00 94.81 395 LYS A CA 1
ATOM 3015 C C . LYS A 1 395 ? 7.443 -7.598 19.630 1.00 94.81 395 LYS A C 1
ATOM 3017 O O . LYS A 1 395 ? 6.734 -6.645 19.969 1.00 94.81 395 LYS A O 1
ATOM 3022 N N . PRO A 1 396 ? 6.966 -8.640 18.926 1.00 95.56 396 PRO A N 1
ATOM 3023 C CA . PRO A 1 396 ? 5.579 -8.687 18.496 1.00 95.56 396 PRO A CA 1
ATOM 3024 C C . PRO A 1 396 ? 4.610 -8.669 19.685 1.00 95.56 396 PRO A C 1
ATOM 3026 O O . PRO A 1 396 ? 4.861 -9.290 20.723 1.00 95.56 396 PRO A O 1
ATOM 3029 N N . LYS A 1 397 ? 3.471 -7.990 19.534 1.00 96.00 397 LYS A N 1
ATOM 3030 C CA . LYS A 1 397 ? 2.442 -7.868 20.580 1.00 96.00 397 LYS A CA 1
ATOM 3031 C C . LYS A 1 397 ? 1.066 -8.214 20.034 1.00 96.00 397 LYS A C 1
ATOM 3033 O O . LYS A 1 397 ? 0.729 -7.882 18.904 1.00 96.00 397 LYS A O 1
ATOM 3038 N N . LYS A 1 398 ? 0.214 -8.816 20.865 1.00 96.12 398 LYS A N 1
ATOM 3039 C CA . LYS A 1 398 ? -1.229 -8.847 20.585 1.00 96.12 398 LYS A CA 1
ATOM 3040 C C . LYS A 1 398 ? -1.766 -7.419 20.694 1.00 96.12 398 LYS A C 1
ATOM 3042 O O . LYS A 1 398 ? -1.590 -6.787 21.735 1.00 96.12 398 LYS A O 1
ATOM 3047 N N . TRP A 1 399 ? -2.446 -6.934 19.662 1.00 95.38 399 TRP A N 1
ATOM 3048 C CA . TRP A 1 399 ? -3.068 -5.615 19.682 1.00 95.38 399 TRP A CA 1
ATOM 3049 C C . TRP A 1 399 ? -4.397 -5.721 20.423 1.00 95.38 399 TRP A C 1
ATOM 3051 O O . TRP A 1 399 ? -5.421 -6.098 19.855 1.00 95.38 399 TRP A O 1
ATOM 3061 N N . LYS A 1 400 ? -4.376 -5.496 21.735 1.00 89.25 400 LYS A N 1
ATOM 3062 C CA . LYS A 1 400 ? -5.581 -5.568 22.568 1.00 89.25 400 LYS A CA 1
ATOM 3063 C C . LYS A 1 400 ? -6.341 -4.243 22.511 1.00 89.25 400 LYS A C 1
ATOM 3065 O O . LYS A 1 400 ? -5.725 -3.184 22.521 1.00 89.25 400 LYS A O 1
ATOM 3070 N N . THR A 1 401 ? -7.666 -4.326 22.517 1.00 81.00 401 THR A N 1
ATOM 3071 C CA . THR A 1 401 ? -8.562 -3.204 22.809 1.00 81.00 401 THR A CA 1
ATOM 3072 C C . THR A 1 401 ? -9.628 -3.670 23.801 1.00 81.00 401 THR A C 1
ATOM 3074 O O . THR A 1 401 ? -9.935 -4.862 23.838 1.00 81.00 401 THR A O 1
ATOM 3077 N N . TYR A 1 402 ? -10.132 -2.760 24.637 1.00 66.75 402 TYR A N 1
ATOM 3078 C CA . TYR A 1 402 ? -11.010 -3.082 25.771 1.00 66.75 402 TYR A CA 1
ATOM 3079 C C . TYR A 1 402 ? -12.377 -2.382 25.731 1.00 66.75 402 TYR A C 1
ATOM 3081 O O . TYR A 1 402 ? -13.188 -2.634 26.613 1.00 66.75 402 TYR A O 1
ATOM 3089 N N . ALA A 1 403 ? -12.639 -1.518 24.742 1.00 76.50 403 ALA A N 1
ATOM 3090 C CA . ALA A 1 403 ? -13.934 -0.826 24.617 1.00 76.50 403 ALA A CA 1
ATOM 3091 C C . ALA A 1 403 ? -14.150 -0.105 23.275 1.00 76.50 403 ALA A C 1
ATOM 3093 O O . ALA A 1 403 ? -15.289 0.132 22.893 1.00 76.50 403 ALA A O 1
ATOM 3094 N N . LYS A 1 404 ? -13.075 0.283 22.579 1.00 87.50 404 LYS A N 1
ATOM 3095 C CA . LYS A 1 404 ? -13.136 1.040 21.320 1.00 87.50 404 LYS A CA 1
ATOM 3096 C C . LYS A 1 404 ? -12.516 0.253 20.164 1.00 87.50 404 LYS A C 1
ATOM 3098 O O . LYS A 1 404 ? -11.669 -0.605 20.426 1.00 87.50 404 LYS A O 1
ATOM 3103 N N . PRO A 1 405 ? -12.879 0.530 18.907 1.00 93.62 405 PRO A N 1
ATOM 3104 C CA . PRO A 1 405 ? -12.139 0.010 17.765 1.00 93.62 405 PRO A CA 1
ATOM 3105 C C . PRO A 1 405 ? -10.641 0.329 17.871 1.00 93.62 405 PRO A C 1
ATOM 3107 O O . PRO A 1 405 ? -10.239 1.322 18.484 1.00 93.62 405 PRO A O 1
ATOM 3110 N N . ARG A 1 406 ? -9.785 -0.531 17.311 1.00 96.56 406 ARG A N 1
ATOM 3111 C CA . ARG A 1 406 ? -8.349 -0.231 17.233 1.00 96.56 406 ARG A CA 1
ATOM 3112 C C . ARG A 1 406 ? -8.134 0.963 16.310 1.00 96.56 406 ARG A C 1
ATOM 3114 O O . ARG A 1 406 ? -8.512 0.902 15.147 1.00 96.56 406 ARG A O 1
ATOM 3121 N N . LEU A 1 407 ? -7.477 2.000 16.817 1.00 97.31 407 LEU A N 1
ATOM 3122 C CA . LEU A 1 407 ? -7.117 3.191 16.053 1.00 97.31 407 LEU A CA 1
ATOM 3123 C C . LEU A 1 407 ? -5.594 3.303 15.938 1.00 97.31 407 LEU A C 1
ATOM 3125 O O . LEU A 1 407 ? -4.886 3.310 16.955 1.00 97.31 407 LEU A O 1
ATOM 3129 N N . ALA A 1 408 ? -5.103 3.399 14.705 1.00 98.62 408 ALA A N 1
ATOM 3130 C CA . ALA A 1 408 ? -3.701 3.623 14.383 1.00 98.62 408 ALA A CA 1
ATOM 3131 C C . ALA A 1 408 ? -3.473 4.992 13.744 1.00 98.62 408 ALA A C 1
ATOM 3133 O O . ALA A 1 408 ? -4.265 5.441 12.921 1.00 98.62 408 ALA A O 1
ATOM 3134 N N . GLY A 1 409 ? -2.355 5.621 14.091 1.00 98.75 409 GLY A N 1
ATOM 3135 C CA . GLY A 1 409 ? -1.747 6.682 13.301 1.00 98.75 409 GLY A CA 1
ATOM 3136 C C . GLY A 1 409 ? -0.798 6.110 12.246 1.00 98.75 409 GLY A C 1
ATOM 3137 O O . GLY A 1 409 ? -0.148 5.093 12.482 1.00 98.75 409 GLY A O 1
ATOM 3138 N N . LEU A 1 410 ? -0.688 6.780 11.107 1.00 98.81 410 LEU A N 1
ATOM 3139 C CA . LEU A 1 410 ? 0.267 6.487 10.044 1.00 98.81 410 LEU A CA 1
ATOM 3140 C C . LEU A 1 410 ? 0.967 7.786 9.647 1.00 98.81 410 LEU A C 1
ATOM 3142 O O . LEU A 1 410 ? 0.319 8.709 9.159 1.00 98.81 410 LEU A O 1
ATOM 3146 N N . SER A 1 411 ? 2.278 7.850 9.859 1.00 98.44 411 SER A N 1
ATOM 3147 C CA . SER A 1 411 ? 3.121 9.007 9.556 1.00 98.44 411 SER A CA 1
ATOM 3148 C C . SER A 1 411 ? 3.917 8.769 8.279 1.00 98.44 411 SER A C 1
ATOM 3150 O O . SER A 1 411 ? 4.581 7.741 8.132 1.00 98.44 411 SER A O 1
ATOM 3152 N N . ASN A 1 412 ? 3.901 9.734 7.358 1.00 97.12 412 ASN A N 1
ATOM 3153 C CA . ASN A 1 412 ? 4.818 9.735 6.229 1.00 97.12 412 ASN A CA 1
ATOM 3154 C C . ASN A 1 412 ? 5.344 11.145 5.957 1.00 97.12 412 ASN A C 1
ATOM 3156 O O . ASN A 1 412 ? 4.627 12.030 5.490 1.00 97.12 412 ASN A O 1
ATOM 3160 N N . LEU A 1 413 ? 6.635 11.325 6.205 1.00 96.19 413 LEU A N 1
ATOM 3161 C CA . LEU A 1 413 ? 7.325 12.603 6.118 1.00 96.19 413 LEU A CA 1
ATOM 3162 C C . LEU A 1 413 ? 8.157 12.637 4.834 1.00 96.19 413 LEU A C 1
ATOM 3164 O O . LEU A 1 413 ? 8.637 11.602 4.380 1.00 96.19 413 LEU A O 1
ATOM 3168 N N . SER A 1 414 ? 8.278 13.806 4.217 1.00 93.81 414 SER A N 1
ATOM 3169 C CA . SER A 1 414 ? 9.100 13.992 3.019 1.00 93.81 414 SER A CA 1
ATOM 3170 C C . SER A 1 414 ? 10.341 14.789 3.370 1.00 93.81 414 SER A C 1
ATOM 3172 O O . SER A 1 414 ? 10.251 15.740 4.150 1.00 93.81 414 SER A O 1
ATOM 3174 N N . PHE A 1 415 ? 11.481 14.445 2.766 1.00 91.06 415 PHE A N 1
ATOM 3175 C CA . PHE A 1 415 ? 12.702 15.233 2.928 1.00 91.06 415 PHE A CA 1
ATOM 3176 C C . PHE A 1 415 ? 12.490 16.676 2.454 1.00 91.06 415 PHE A C 1
ATOM 3178 O O . PHE A 1 415 ? 13.036 17.585 3.053 1.00 91.06 415 PHE A O 1
ATOM 3185 N N . GLY A 1 416 ? 11.639 16.914 1.450 1.00 92.31 416 GLY A N 1
ATOM 3186 C CA . GLY A 1 416 ? 11.287 18.265 1.005 1.00 92.31 416 GLY A CA 1
ATOM 3187 C C . GLY A 1 416 ? 10.371 19.026 1.971 1.00 92.31 416 GLY A C 1
ATOM 3188 O O . GLY A 1 416 ? 10.038 20.170 1.706 1.00 92.31 416 GLY A O 1
ATOM 3189 N N . GLY A 1 417 ? 9.931 18.401 3.068 1.00 94.62 417 GLY A N 1
ATOM 3190 C CA . GLY A 1 417 ? 9.095 19.007 4.102 1.00 94.62 417 GLY A CA 1
ATOM 3191 C C . GLY A 1 417 ? 7.589 18.831 3.920 1.00 94.62 417 GLY A C 1
ATOM 3192 O O . GLY A 1 417 ? 6.844 19.192 4.830 1.00 94.62 417 GLY A O 1
ATOM 3193 N N . ALA A 1 418 ? 7.127 18.264 2.801 1.00 96.94 418 ALA A N 1
ATOM 3194 C CA . ALA A 1 418 ? 5.719 17.942 2.554 1.00 96.94 418 ALA A CA 1
ATOM 3195 C C . ALA A 1 418 ? 5.284 16.704 3.361 1.00 96.94 418 ALA A C 1
ATOM 3197 O O . ALA A 1 418 ? 5.556 15.561 2.987 1.00 96.94 418 ALA A O 1
ATOM 3198 N N . ASN A 1 419 ? 4.609 16.919 4.484 1.00 97.56 419 ASN A N 1
ATOM 3199 C CA . ASN A 1 419 ? 4.256 15.871 5.439 1.00 97.56 419 ASN A CA 1
ATOM 3200 C C . ASN A 1 419 ? 2.817 15.400 5.254 1.00 97.56 419 ASN A C 1
ATOM 3202 O O . ASN A 1 419 ? 1.927 16.199 4.963 1.00 97.56 419 ASN A O 1
ATOM 3206 N N . ALA A 1 420 ? 2.577 14.122 5.537 1.00 98.50 420 ALA A N 1
ATOM 3207 C CA . ALA A 1 420 ? 1.245 13.552 5.635 1.00 98.50 420 ALA A CA 1
ATOM 3208 C C . ALA A 1 420 ? 1.106 12.701 6.903 1.00 98.50 420 ALA A C 1
ATOM 3210 O O . ALA A 1 420 ? 2.049 12.032 7.331 1.00 98.50 420 ALA A O 1
ATOM 3211 N N . PHE A 1 421 ? -0.089 12.711 7.491 1.00 98.81 421 PHE A N 1
ATOM 3212 C CA . PHE A 1 421 ? -0.441 11.843 8.610 1.00 98.81 421 PHE A CA 1
ATOM 3213 C C . PHE A 1 421 ? -1.891 11.376 8.470 1.00 98.81 421 PHE A C 1
ATOM 3215 O O . PHE A 1 421 ? -2.758 12.177 8.119 1.00 98.81 421 PHE A O 1
ATOM 3222 N N . ALA A 1 422 ? -2.162 10.103 8.751 1.00 98.81 422 ALA A N 1
ATOM 3223 C CA . ALA A 1 422 ? -3.492 9.506 8.657 1.00 98.81 422 ALA A CA 1
ATOM 3224 C C . ALA A 1 422 ? -3.880 8.745 9.930 1.00 98.81 422 ALA A C 1
ATOM 3226 O O . ALA A 1 422 ? -3.025 8.207 10.627 1.00 98.81 422 ALA A O 1
ATOM 3227 N N . PHE A 1 423 ? -5.179 8.673 10.207 1.00 98.75 423 PHE A N 1
ATOM 3228 C CA . PHE A 1 423 ? -5.780 7.818 11.222 1.00 98.75 423 PHE A CA 1
ATOM 3229 C C . PHE A 1 423 ? -6.606 6.722 10.559 1.00 98.75 423 PHE A C 1
ATOM 3231 O O . PHE A 1 423 ? -7.528 7.019 9.792 1.00 98.75 423 PHE A O 1
ATOM 3238 N N . ILE A 1 424 ? -6.278 5.472 10.885 1.00 98.75 424 ILE A N 1
ATOM 3239 C CA . ILE A 1 424 ? -6.918 4.266 10.360 1.00 98.75 424 ILE A CA 1
ATOM 3240 C C . ILE A 1 424 ? -7.557 3.496 11.513 1.00 98.75 424 ILE A C 1
ATOM 3242 O O . ILE A 1 424 ? -6.888 3.205 12.507 1.00 98.75 424 ILE A O 1
ATOM 3246 N N . GLU A 1 425 ? -8.836 3.167 11.386 1.00 98.12 425 GLU A N 1
ATOM 3247 C CA . GLU A 1 425 ? -9.616 2.490 12.422 1.00 98.12 425 GLU A CA 1
ATOM 3248 C C . GLU A 1 425 ? -10.082 1.100 11.971 1.00 98.12 425 GLU A C 1
ATOM 3250 O O . GLU A 1 425 ? -10.359 0.869 10.793 1.00 98.12 425 GLU A O 1
ATOM 3255 N N . GLU A 1 426 ? -10.163 0.165 12.916 1.00 97.31 426 GLU A N 1
ATOM 3256 C CA . GLU A 1 426 ? -10.814 -1.133 12.730 1.00 97.31 426 GLU A CA 1
ATOM 3257 C C . GLU A 1 426 ? -12.292 -0.946 12.387 1.00 97.31 426 GLU A C 1
ATOM 3259 O O . GLU A 1 426 ? -13.032 -0.307 13.134 1.00 97.31 426 GLU A O 1
ATOM 3264 N N . TYR A 1 427 ? -12.743 -1.567 11.301 1.00 94.81 427 TYR A N 1
ATOM 3265 C CA . TYR A 1 427 ? -14.171 -1.701 11.060 1.00 94.81 427 TYR A CA 1
ATOM 3266 C C . TYR A 1 427 ? -14.732 -2.842 11.913 1.00 94.81 427 TYR A C 1
ATOM 3268 O O . TYR A 1 427 ? -14.262 -3.979 11.841 1.00 94.81 427 TYR A O 1
ATOM 3276 N N . ILE A 1 428 ? -15.734 -2.526 12.731 1.00 90.12 428 ILE A N 1
ATOM 3277 C CA . ILE A 1 428 ? -16.509 -3.500 13.497 1.00 90.12 428 ILE A CA 1
ATOM 3278 C C . ILE A 1 428 ? -17.918 -3.484 12.896 1.00 90.12 428 ILE A C 1
ATOM 3280 O O . ILE A 1 428 ? -18.600 -2.472 13.058 1.00 90.12 428 ILE A O 1
ATOM 3284 N N . PRO A 1 429 ? -18.342 -4.549 12.192 1.00 81.88 429 PRO A N 1
ATOM 3285 C CA . PRO A 1 429 ? -19.694 -4.634 11.647 1.00 81.88 429 PRO A CA 1
ATOM 3286 C C . PRO A 1 429 ? -20.743 -4.485 12.756 1.00 81.88 429 PRO A C 1
ATOM 3288 O O . PRO A 1 429 ? -20.545 -5.030 13.848 1.00 81.88 429 PRO A O 1
ATOM 3291 N N . ASP A 1 430 ? -21.855 -3.793 12.483 1.00 76.94 430 ASP A N 1
ATOM 3292 C CA . ASP A 1 430 ? -22.998 -3.797 13.400 1.00 76.94 430 ASP A CA 1
ATOM 3293 C C . ASP A 1 430 ? -23.572 -5.228 13.446 1.00 76.94 430 ASP A C 1
ATOM 3295 O O . ASP A 1 430 ? -23.875 -5.807 12.394 1.00 76.94 430 ASP A O 1
ATOM 3299 N N . PRO A 1 431 ? -23.716 -5.842 14.635 1.00 65.38 431 PRO A N 1
ATOM 3300 C CA . PRO A 1 431 ? -24.350 -7.149 14.765 1.00 65.38 431 PRO A CA 1
ATOM 3301 C C . PRO A 1 431 ? -25.748 -7.220 14.130 1.00 65.38 431 PRO A C 1
ATOM 3303 O O . PRO A 1 431 ? -26.142 -8.293 13.676 1.00 65.38 431 PRO A O 1
ATOM 3306 N N . ASN A 1 432 ? -26.480 -6.103 14.075 1.00 64.38 432 ASN A N 1
ATOM 3307 C CA . ASN A 1 432 ? -27.798 -6.028 13.449 1.00 64.38 432 ASN A CA 1
ATOM 3308 C C . ASN A 1 432 ? -27.716 -6.061 11.916 1.00 64.38 432 ASN A C 1
ATOM 3310 O O . ASN A 1 432 ? -28.532 -6.737 11.298 1.00 64.38 432 ASN A O 1
ATOM 3314 N N . ASP A 1 433 ? -26.704 -5.439 11.302 1.00 61.88 433 ASP A N 1
ATOM 3315 C CA . ASP A 1 433 ? -26.488 -5.506 9.845 1.00 61.88 433 ASP A CA 1
ATOM 3316 C C . ASP A 1 433 ? -26.150 -6.939 9.410 1.00 61.88 433 ASP A C 1
ATOM 3318 O O . ASP A 1 433 ? -26.676 -7.457 8.424 1.00 61.88 433 ASP A O 1
ATOM 3322 N N . ALA A 1 434 ? -25.318 -7.628 10.199 1.00 54.03 434 ALA A N 1
ATOM 3323 C CA . ALA A 1 434 ? -25.013 -9.041 9.985 1.00 54.03 434 ALA A CA 1
ATOM 3324 C C . ALA A 1 434 ? -26.253 -9.939 10.166 1.00 54.03 434 ALA A C 1
ATOM 3326 O O . ALA A 1 434 ? -26.399 -10.939 9.462 1.00 54.03 434 ALA A O 1
ATOM 3327 N N . TYR A 1 435 ? -27.154 -9.584 11.089 1.00 47.88 435 TYR A N 1
ATOM 3328 C CA . TYR A 1 435 ? -28.401 -10.306 11.348 1.00 47.88 435 TYR A CA 1
ATOM 3329 C C . TYR A 1 435 ? -29.462 -10.087 10.256 1.00 47.88 435 TYR A C 1
ATOM 3331 O O . TYR A 1 435 ? -30.138 -11.039 9.867 1.00 47.88 435 TYR A O 1
ATOM 3339 N N . GLU A 1 436 ? -29.582 -8.880 9.702 1.00 49.91 436 GLU A N 1
ATOM 3340 C CA . GLU A 1 436 ? -30.508 -8.586 8.598 1.00 49.91 436 GLU A CA 1
ATOM 3341 C C . GLU A 1 436 ? -30.030 -9.186 7.261 1.00 49.91 436 GLU A C 1
ATOM 3343 O O . GLU A 1 436 ? -30.835 -9.750 6.513 1.00 49.91 436 GLU A O 1
ATOM 3348 N N . LEU A 1 437 ? -28.716 -9.211 6.997 1.00 51.22 437 LEU A N 1
ATOM 3349 C CA . LEU A 1 437 ? -28.135 -10.004 5.899 1.00 51.22 437 LEU A CA 1
ATOM 3350 C C . LEU A 1 437 ? -28.388 -11.512 6.085 1.00 51.22 437 LEU A C 1
ATOM 3352 O O . LEU A 1 437 ? -28.682 -12.226 5.125 1.00 51.22 437 LEU A O 1
ATOM 3356 N N . TYR A 1 438 ? -28.319 -12.007 7.326 1.00 47.91 438 TYR A N 1
ATOM 3357 C CA . TYR A 1 438 ? -28.610 -13.407 7.650 1.00 47.91 438 TYR A CA 1
ATOM 3358 C C . TYR A 1 438 ? -30.092 -13.767 7.441 1.00 47.91 438 TYR A C 1
ATOM 3360 O O . TYR A 1 438 ? -30.389 -14.849 6.935 1.00 47.91 438 TYR A O 1
ATOM 3368 N N . LYS A 1 439 ? -31.021 -12.863 7.784 1.00 42.69 439 LYS A N 1
ATOM 3369 C CA . LYS A 1 439 ? -32.470 -13.037 7.578 1.00 42.69 439 LYS A CA 1
ATOM 3370 C C . LYS A 1 439 ? -32.884 -12.984 6.111 1.00 42.69 439 LYS A C 1
ATOM 3372 O O . LYS A 1 439 ? -33.710 -13.782 5.687 1.00 42.69 439 LYS A O 1
ATOM 3377 N N . THR A 1 440 ? -32.327 -12.055 5.340 1.00 50.97 440 THR A N 1
ATOM 3378 C CA . THR A 1 440 ? -32.680 -11.880 3.920 1.00 50.97 440 THR A CA 1
ATOM 3379 C C . THR A 1 440 ? -32.052 -12.945 3.013 1.00 50.97 440 THR A C 1
ATOM 3381 O O . THR A 1 440 ? -32.549 -13.178 1.914 1.00 50.97 440 THR A O 1
ATOM 3384 N N . GLY A 1 441 ? -30.994 -13.628 3.473 1.00 51.06 441 GLY A N 1
ATOM 3385 C CA . GLY A 1 441 ? -30.227 -14.605 2.692 1.00 51.06 441 GLY A CA 1
ATOM 3386 C C . GLY A 1 441 ? -30.468 -16.091 2.992 1.00 51.06 441 GLY A C 1
ATOM 3387 O O . GLY A 1 441 ? -29.813 -16.925 2.367 1.00 51.06 441 GLY A O 1
ATOM 3388 N N . ARG A 1 442 ? -31.350 -16.475 3.931 1.00 49.06 442 ARG A N 1
ATOM 3389 C CA . ARG A 1 442 ? -31.579 -17.898 4.266 1.00 49.06 442 ARG A CA 1
ATOM 3390 C C . ARG A 1 442 ? -33.045 -18.263 4.489 1.00 49.06 442 ARG A C 1
ATOM 3392 O O . ARG A 1 442 ? -33.444 -18.539 5.611 1.00 49.06 442 ARG A O 1
ATOM 3399 N N . GLU A 1 443 ? -33.781 -18.426 3.392 1.00 42.94 443 GLU A N 1
ATOM 3400 C CA . GLU A 1 443 ? -34.952 -19.319 3.331 1.00 42.94 443 GLU A CA 1
ATOM 3401 C C . GLU A 1 443 ? -35.028 -20.084 1.996 1.00 42.94 443 GLU A C 1
ATOM 3403 O O . GLU A 1 443 ? -36.073 -20.194 1.376 1.00 42.94 443 GLU A O 1
ATOM 3408 N N . THR A 1 444 ? -33.921 -20.679 1.549 1.00 46.56 444 THR A N 1
ATOM 3409 C CA . THR A 1 444 ? -33.990 -21.923 0.761 1.00 46.56 444 THR A CA 1
ATOM 3410 C C . THR A 1 444 ? -32.754 -22.760 1.073 1.00 46.56 444 THR A C 1
ATOM 3412 O O . THR A 1 444 ? -31.646 -22.226 0.979 1.00 46.56 444 THR A O 1
ATOM 3415 N N . PRO A 1 445 ? -32.879 -24.053 1.418 1.00 48.88 445 PRO A N 1
ATOM 3416 C CA . PRO A 1 445 ? -31.737 -24.956 1.388 1.00 48.88 445 PRO A CA 1
ATOM 3417 C C . PRO A 1 445 ? -31.210 -24.953 -0.050 1.00 48.88 445 PRO A C 1
ATOM 3419 O O . PRO A 1 445 ? -31.903 -25.416 -0.954 1.00 48.88 445 PRO A O 1
ATOM 3422 N N . HIS A 1 446 ? -30.033 -24.374 -0.294 1.00 57.00 446 HIS A N 1
ATOM 3423 C CA . HIS A 1 446 ? -29.412 -24.459 -1.612 1.00 57.00 446 HIS A CA 1
ATOM 3424 C C . HIS A 1 446 ? -29.098 -25.933 -1.878 1.00 57.00 446 HIS A C 1
ATOM 3426 O O . HIS A 1 446 ? -28.161 -26.486 -1.307 1.00 57.00 446 HIS A O 1
ATOM 3432 N N . THR A 1 447 ? -29.915 -26.579 -2.708 1.00 64.31 447 THR A N 1
ATOM 3433 C CA . THR A 1 447 ? -29.777 -27.993 -3.082 1.00 64.31 447 THR A CA 1
ATOM 3434 C C . THR A 1 447 ? -28.562 -28.245 -3.977 1.00 64.31 447 THR A C 1
ATOM 3436 O O . THR A 1 447 ? -28.168 -29.395 -4.150 1.00 64.31 447 THR A O 1
ATOM 3439 N N . ALA A 1 448 ? -27.951 -27.185 -4.517 1.00 79.44 448 ALA A N 1
ATOM 3440 C CA . ALA A 1 448 ? -26.745 -27.239 -5.325 1.00 79.44 448 ALA A CA 1
ATOM 3441 C C . ALA A 1 448 ? -25.833 -26.027 -5.059 1.00 79.44 448 ALA A C 1
ATOM 3443 O O . ALA A 1 448 ? -26.289 -24.893 -4.913 1.00 79.44 448 ALA A O 1
ATOM 3444 N N . GLN A 1 449 ? -24.533 -26.289 -5.018 1.00 84.44 449 GLN A N 1
ATOM 3445 C CA . GLN A 1 449 ? -23.418 -25.353 -4.964 1.00 84.44 449 GLN A CA 1
ATOM 3446 C C . GLN A 1 449 ? -22.778 -25.268 -6.343 1.00 84.44 449 GLN A C 1
ATOM 3448 O O . GLN A 1 449 ? -22.761 -26.258 -7.070 1.00 84.44 449 GLN A O 1
ATOM 3453 N N . MET A 1 450 ? -22.229 -24.108 -6.697 1.00 88.06 450 MET A N 1
ATOM 3454 C CA . MET A 1 450 ? -21.549 -23.899 -7.974 1.00 88.06 450 MET A CA 1
ATOM 3455 C C . MET A 1 450 ? -20.210 -23.207 -7.750 1.00 88.06 450 MET A C 1
ATOM 3457 O O . MET A 1 450 ? -20.116 -22.267 -6.960 1.00 88.06 450 MET A O 1
ATOM 3461 N N . MET A 1 451 ? -19.194 -23.633 -8.490 1.00 90.81 451 MET A N 1
ATOM 3462 C CA . MET A 1 451 ? -17.902 -22.962 -8.558 1.00 90.81 451 MET A CA 1
ATOM 3463 C C . MET A 1 451 ? -17.530 -22.734 -10.013 1.00 90.81 451 MET A C 1
ATOM 3465 O O . MET A 1 451 ? -17.559 -23.676 -10.799 1.00 90.81 451 MET A O 1
ATOM 3469 N N . ILE A 1 452 ? -17.171 -21.497 -10.353 1.00 90.81 452 ILE A N 1
ATOM 3470 C CA . ILE A 1 452 ? -16.674 -21.112 -11.672 1.00 90.81 452 ILE A CA 1
ATOM 3471 C C . ILE A 1 452 ? -15.263 -20.553 -11.508 1.00 90.81 452 ILE A C 1
ATOM 3473 O O . ILE A 1 452 ? -15.037 -19.590 -10.778 1.00 90.81 452 ILE A O 1
ATOM 3477 N N . LEU A 1 453 ? -14.320 -21.151 -12.226 1.00 88.81 453 LEU A N 1
ATOM 3478 C CA . LEU A 1 453 ? -12.989 -20.613 -12.456 1.00 88.81 453 LEU A CA 1
ATOM 3479 C C . LEU A 1 453 ? -12.913 -20.098 -13.885 1.00 88.81 453 LEU A C 1
ATOM 3481 O O . LEU A 1 453 ? -13.470 -20.702 -14.803 1.00 88.81 453 LEU A O 1
ATOM 3485 N N . SER A 1 454 ? -12.208 -18.990 -14.086 1.00 85.81 454 SER A N 1
ATOM 3486 C CA . SER A 1 454 ? -11.932 -18.503 -15.429 1.00 85.81 454 SER A CA 1
ATOM 3487 C C . SER A 1 454 ? -10.562 -17.850 -15.524 1.00 85.81 454 SER A C 1
ATOM 3489 O O . SER A 1 454 ? -10.075 -17.277 -14.553 1.00 85.81 454 SER A O 1
ATOM 3491 N N . ALA A 1 455 ? -9.951 -17.931 -16.703 1.00 82.12 455 ALA A N 1
ATOM 3492 C CA . ALA A 1 455 ? -8.708 -17.242 -17.018 1.00 82.12 455 ALA A CA 1
ATOM 3493 C C . ALA A 1 455 ? -8.638 -16.871 -18.509 1.00 82.12 455 ALA A C 1
ATOM 3495 O O . ALA A 1 455 ? -9.438 -17.335 -19.331 1.00 82.12 455 ALA A O 1
ATOM 3496 N N . LYS A 1 456 ? -7.703 -15.983 -18.865 1.00 79.50 456 LYS A N 1
ATOM 3497 C CA . LYS A 1 456 ? -7.494 -15.571 -20.263 1.00 79.50 456 LYS A CA 1
ATOM 3498 C C . LYS A 1 456 ? -6.791 -16.633 -21.109 1.00 79.50 456 LYS A C 1
ATOM 3500 O O . LYS A 1 456 ? -7.019 -16.648 -22.315 1.00 79.50 456 LYS A O 1
ATOM 3505 N N . THR A 1 457 ? -6.023 -17.523 -20.484 1.00 77.81 457 THR A N 1
ATOM 3506 C CA . THR A 1 457 ? -5.311 -18.637 -21.124 1.00 77.81 457 THR A CA 1
ATOM 3507 C C . THR A 1 457 ? -5.639 -19.959 -20.425 1.00 77.81 457 THR A C 1
ATOM 3509 O O . THR A 1 457 ? -6.159 -19.969 -19.301 1.00 77.81 457 THR A O 1
ATOM 3512 N N . LEU A 1 458 ? -5.364 -21.082 -21.092 1.00 74.56 458 LEU A N 1
ATOM 3513 C CA . LEU A 1 458 ? -5.593 -22.410 -20.521 1.00 74.56 458 LEU A CA 1
ATOM 3514 C C . LEU A 1 458 ? -4.609 -22.689 -19.374 1.00 74.56 458 LEU A C 1
ATOM 3516 O O . LEU A 1 458 ? -4.996 -23.225 -18.339 1.00 74.56 458 LEU A O 1
ATOM 3520 N N . GLU A 1 459 ? -3.365 -22.251 -19.527 1.00 77.69 459 GLU A N 1
ATOM 3521 C CA . GLU A 1 459 ? -2.277 -22.364 -18.559 1.00 77.69 459 GLU A CA 1
ATOM 3522 C C . GLU A 1 459 ? -2.654 -21.668 -17.248 1.00 77.69 459 GLU A C 1
ATOM 3524 O O . GLU A 1 459 ? -2.603 -22.269 -16.173 1.00 77.69 459 GLU A O 1
ATOM 3529 N N . SER A 1 460 ? -3.131 -20.420 -17.323 1.00 78.00 460 SER A N 1
ATOM 3530 C CA . SER A 1 460 ? -3.581 -19.675 -16.144 1.00 78.00 460 SER A CA 1
ATOM 3531 C C . SER A 1 460 ? -4.814 -20.307 -15.493 1.00 78.00 460 SER A C 1
ATOM 3533 O O . SER A 1 460 ? -4.929 -20.278 -14.266 1.00 78.00 460 SER A O 1
ATOM 3535 N N . LEU A 1 461 ? -5.719 -20.914 -16.272 1.00 80.31 461 LEU A N 1
ATOM 3536 C CA . LEU A 1 461 ? -6.871 -21.641 -15.727 1.00 80.31 461 LEU A CA 1
ATOM 3537 C C . LEU A 1 461 ? -6.420 -22.882 -14.944 1.00 80.31 461 LEU A C 1
ATOM 3539 O O . LEU A 1 461 ? -6.925 -23.139 -13.853 1.00 80.31 461 LEU A O 1
ATOM 3543 N N . VAL A 1 462 ? -5.438 -23.618 -15.462 1.00 81.56 462 VAL A N 1
ATOM 3544 C CA . VAL A 1 462 ? -4.856 -24.801 -14.813 1.00 81.56 462 VAL A CA 1
ATOM 3545 C C . VAL A 1 462 ? -4.088 -24.429 -13.541 1.00 81.56 462 VAL A C 1
ATOM 3547 O O . VAL A 1 462 ? -4.209 -25.113 -12.520 1.00 81.56 462 VAL A O 1
ATOM 3550 N N . LEU A 1 463 ? -3.332 -23.328 -13.556 1.00 83.06 463 LEU A N 1
ATOM 3551 C CA . LEU A 1 463 ? -2.661 -22.809 -12.360 1.00 83.06 463 LEU A CA 1
ATOM 3552 C C . LEU A 1 463 ? -3.672 -22.333 -11.309 1.00 83.06 463 LEU A C 1
ATOM 3554 O O . LEU A 1 463 ? -3.517 -22.634 -10.123 1.00 83.06 463 LEU A O 1
ATOM 3558 N N . SER A 1 464 ? -4.737 -21.648 -11.737 1.00 85.19 464 SER A N 1
ATOM 3559 C CA . SER A 1 464 ? -5.854 -21.255 -10.873 1.00 85.19 464 SER A CA 1
ATOM 3560 C C . SER A 1 464 ? -6.522 -22.481 -10.242 1.00 85.19 464 SER A C 1
ATOM 3562 O O . SER A 1 464 ? -6.705 -22.512 -9.026 1.00 85.19 464 SER A O 1
ATOM 3564 N N . LEU A 1 465 ? -6.794 -23.531 -11.022 1.00 87.44 465 LEU A N 1
ATOM 3565 C CA . LEU A 1 465 ? -7.349 -24.789 -10.522 1.00 87.44 465 LEU A CA 1
ATOM 3566 C C . LEU A 1 465 ? -6.493 -25.387 -9.396 1.00 87.44 465 LEU A C 1
ATOM 3568 O O . LEU A 1 465 ? -7.021 -25.669 -8.324 1.00 87.44 465 LEU A O 1
ATOM 3572 N N . HIS A 1 466 ? -5.178 -25.511 -9.595 1.00 86.81 466 HIS A N 1
ATOM 3573 C CA . HIS A 1 466 ? -4.268 -26.031 -8.565 1.00 86.81 466 HIS A CA 1
ATOM 3574 C C . HIS A 1 466 ? -4.246 -25.161 -7.309 1.00 86.81 466 HIS A C 1
ATOM 3576 O O . HIS A 1 466 ? -4.263 -25.680 -6.192 1.00 86.81 466 HIS A O 1
ATOM 3582 N N . LYS A 1 467 ? -4.246 -23.834 -7.480 1.00 89.00 467 LYS A N 1
ATOM 3583 C CA . LYS A 1 467 ? -4.333 -22.897 -6.359 1.00 89.00 467 LYS A CA 1
ATOM 3584 C C . LYS A 1 467 ? -5.594 -23.178 -5.541 1.00 89.00 467 LYS A C 1
ATOM 3586 O O . LYS A 1 467 ? -5.499 -23.461 -4.351 1.00 89.00 467 LYS A O 1
ATOM 3591 N N . HIS A 1 468 ? -6.763 -23.195 -6.177 1.00 89.56 468 HIS A N 1
ATOM 3592 C CA . HIS A 1 468 ? -8.041 -23.420 -5.496 1.00 89.56 468 HIS A CA 1
ATOM 3593 C C . HIS A 1 468 ? -8.213 -24.857 -4.962 1.00 89.56 468 HIS A C 1
ATOM 3595 O O . HIS A 1 468 ? -8.896 -25.072 -3.957 1.00 89.56 468 HIS A O 1
ATOM 3601 N N . ALA A 1 469 ? -7.536 -25.844 -5.553 1.00 88.94 469 ALA A N 1
ATOM 3602 C CA . ALA A 1 469 ? -7.465 -27.206 -5.027 1.00 88.94 469 ALA A CA 1
ATOM 3603 C C . ALA A 1 469 ? -6.725 -27.291 -3.682 1.00 88.94 469 ALA A C 1
ATOM 3605 O O . ALA A 1 469 ? -7.017 -28.186 -2.893 1.00 88.94 469 ALA A O 1
ATOM 3606 N N . SER A 1 470 ? -5.868 -26.327 -3.344 1.00 89.19 470 SER A N 1
ATOM 3607 C CA . SER A 1 470 ? -5.209 -26.263 -2.028 1.00 89.19 470 SER A CA 1
ATOM 3608 C C . SER A 1 470 ? -5.992 -25.468 -0.967 1.00 89.19 470 SER A C 1
ATOM 3610 O O . SER A 1 470 ? -5.761 -25.628 0.228 1.00 89.19 470 SER A O 1
ATOM 3612 N N . GLU A 1 471 ? -6.966 -24.657 -1.386 1.00 88.12 471 GLU A N 1
ATOM 3613 C CA . GLU A 1 471 ? -7.667 -23.694 -0.523 1.00 88.12 471 GLU A CA 1
ATOM 3614 C C . GLU A 1 471 ? -8.854 -24.297 0.238 1.00 88.12 471 GLU A C 1
ATOM 3616 O O . GLU A 1 471 ? -9.544 -25.192 -0.253 1.00 88.12 471 GLU A O 1
ATOM 3621 N N . SER A 1 472 ? -9.163 -23.770 1.423 1.00 88.56 472 SER A N 1
ATOM 3622 C CA . SER A 1 472 ? -10.415 -24.119 2.106 1.00 88.56 472 SER A CA 1
ATOM 3623 C C . SER A 1 472 ? -11.592 -23.406 1.436 1.00 88.56 472 SER A C 1
ATOM 3625 O O . SER A 1 472 ? -11.595 -22.180 1.330 1.00 88.56 472 SER A O 1
ATOM 3627 N N . LEU A 1 473 ? -12.593 -24.163 0.979 1.00 87.19 473 LEU A N 1
ATOM 3628 C CA . LEU A 1 473 ? -13.773 -23.606 0.317 1.00 87.19 473 LEU A CA 1
ATOM 3629 C C . LEU A 1 473 ? -14.883 -23.330 1.341 1.00 87.19 473 LEU A C 1
ATOM 3631 O O . LEU A 1 473 ? -15.199 -24.179 2.173 1.00 87.19 473 LEU A O 1
ATOM 3635 N N . THR A 1 474 ? -15.504 -22.154 1.248 1.00 87.25 474 THR A N 1
ATOM 3636 C CA . THR A 1 474 ? -16.711 -21.767 2.001 1.00 87.25 474 THR A CA 1
ATOM 3637 C C . THR A 1 474 ? -17.781 -21.229 1.051 1.00 87.25 474 THR A C 1
ATOM 3639 O O . THR A 1 474 ? -17.505 -20.979 -0.124 1.00 87.25 474 THR A O 1
ATOM 3642 N N . GLN A 1 475 ? -19.004 -21.011 1.542 1.00 84.88 475 GLN A N 1
ATOM 3643 C CA . GLN A 1 475 ? -20.081 -20.436 0.727 1.00 84.88 475 GLN A CA 1
ATOM 3644 C C . GLN A 1 475 ? -19.701 -19.045 0.199 1.00 84.88 475 GLN A C 1
ATOM 3646 O O . GLN A 1 475 ? -19.896 -18.731 -0.973 1.00 84.88 475 GLN A O 1
ATOM 3651 N N . GLU A 1 476 ? -19.111 -18.225 1.065 1.00 83.12 476 GLU A N 1
ATOM 3652 C CA . GLU A 1 476 ? -18.647 -16.872 0.763 1.00 83.12 476 GLU A CA 1
ATOM 3653 C C . GLU A 1 476 ? -17.506 -16.896 -0.257 1.00 83.12 476 GLU A C 1
ATOM 3655 O O . GLU A 1 476 ? -17.424 -16.028 -1.128 1.00 83.12 476 GLU A O 1
ATOM 3660 N N . TYR A 1 477 ? -16.647 -17.915 -0.186 1.00 86.31 477 TYR A N 1
ATOM 3661 C CA . TYR A 1 477 ? -15.582 -18.132 -1.157 1.00 86.31 477 TYR A CA 1
ATOM 3662 C C . TYR A 1 477 ? -16.145 -18.403 -2.556 1.00 86.31 477 TYR A C 1
ATOM 3664 O O . TYR A 1 477 ? -15.757 -17.738 -3.517 1.00 86.31 477 TYR A O 1
ATOM 3672 N N . LEU A 1 478 ? -17.104 -19.329 -2.664 1.00 88.25 478 LEU A N 1
ATOM 3673 C CA . LEU A 1 478 ? -17.771 -19.646 -3.930 1.00 88.25 478 LEU A CA 1
ATOM 3674 C C . LEU A 1 478 ? -18.521 -18.432 -4.486 1.00 88.25 478 LEU A C 1
ATOM 3676 O O . LEU A 1 478 ? -18.388 -18.106 -5.665 1.00 88.25 478 LEU A O 1
ATOM 3680 N N . TYR A 1 479 ? -19.244 -17.704 -3.630 1.00 87.50 479 TYR A N 1
ATOM 3681 C CA . TYR A 1 479 ? -19.897 -16.452 -4.014 1.00 87.50 479 TYR A CA 1
ATOM 3682 C C . TYR A 1 479 ? -18.891 -15.425 -4.552 1.00 87.50 479 TYR A C 1
ATOM 3684 O O . TYR A 1 479 ? -19.133 -14.806 -5.588 1.00 87.50 479 TYR A O 1
ATOM 3692 N N . THR A 1 480 ? -17.740 -15.270 -3.892 1.00 87.06 480 THR A N 1
ATOM 3693 C CA . THR A 1 480 ? -16.686 -14.342 -4.323 1.00 87.06 480 THR A CA 1
ATOM 3694 C C . THR A 1 480 ? -16.148 -14.713 -5.704 1.00 87.06 480 THR A C 1
ATOM 3696 O O . THR A 1 480 ? -16.045 -13.848 -6.573 1.00 87.06 480 THR A O 1
ATOM 3699 N N . LEU A 1 481 ? -15.852 -15.991 -5.945 1.00 87.81 481 LEU A N 1
ATOM 3700 C CA . LEU A 1 481 ? -15.385 -16.450 -7.255 1.00 87.81 481 LEU A CA 1
ATOM 3701 C C . LEU A 1 481 ? -16.423 -16.214 -8.356 1.00 87.81 481 LEU A C 1
ATOM 3703 O O . LEU A 1 481 ? -16.089 -15.705 -9.424 1.00 87.81 481 LEU A O 1
ATOM 3707 N N . ASN A 1 482 ? -17.687 -16.527 -8.083 1.00 88.62 482 ASN A N 1
ATOM 3708 C CA . ASN A 1 482 ? -18.729 -16.487 -9.104 1.00 88.62 482 ASN A CA 1
ATOM 3709 C C . ASN A 1 482 ? -19.202 -15.054 -9.403 1.00 88.62 482 ASN A C 1
ATOM 3711 O O . ASN A 1 482 ? -19.372 -14.684 -10.562 1.00 88.62 482 ASN A O 1
ATOM 3715 N N . ALA A 1 483 ? -19.420 -14.238 -8.367 1.00 85.94 483 ALA A N 1
ATOM 3716 C CA . ALA A 1 483 ? -20.065 -12.929 -8.494 1.00 85.94 483 ALA A CA 1
ATOM 3717 C C . ALA A 1 483 ? -19.086 -11.745 -8.467 1.00 85.94 483 ALA A C 1
ATOM 3719 O O . ALA A 1 483 ? -19.426 -10.651 -8.930 1.00 85.94 483 ALA A O 1
ATOM 3720 N N . ARG A 1 484 ? -17.888 -11.931 -7.897 1.00 88.19 484 ARG A N 1
ATOM 3721 C CA . ARG A 1 484 ? -16.942 -10.847 -7.572 1.00 88.19 484 ARG A CA 1
ATOM 3722 C C . ARG A 1 484 ? -15.607 -10.951 -8.325 1.00 88.19 484 ARG A C 1
ATOM 3724 O O . ARG A 1 484 ? -14.645 -10.270 -7.969 1.00 88.19 484 ARG A O 1
ATOM 3731 N N . ARG A 1 485 ? -15.532 -11.784 -9.369 1.00 88.00 485 ARG A N 1
ATOM 3732 C CA . ARG A 1 485 ? -14.386 -11.895 -10.292 1.00 88.00 485 ARG A CA 1
ATOM 3733 C C . ARG A 1 485 ? -14.800 -11.608 -11.731 1.00 88.00 485 ARG A C 1
ATOM 3735 O O . ARG A 1 485 ? -15.965 -11.774 -12.096 1.00 88.00 485 ARG A O 1
ATOM 3742 N N . ALA A 1 486 ? -13.838 -11.163 -12.538 1.00 87.31 486 ALA A N 1
ATOM 3743 C CA . ALA A 1 486 ? -14.009 -11.092 -13.983 1.00 87.31 486 ALA A CA 1
ATOM 3744 C C . ALA A 1 486 ? -14.198 -12.503 -14.562 1.00 87.31 486 ALA A C 1
ATOM 3746 O O . ALA A 1 486 ? -13.647 -13.475 -14.051 1.00 87.31 486 ALA A O 1
ATOM 3747 N N . GLN A 1 487 ? -15.000 -12.606 -15.623 1.00 88.06 487 GLN A N 1
ATOM 3748 C CA . GLN A 1 487 ? -15.301 -13.875 -16.283 1.00 88.06 487 GLN A CA 1
ATOM 3749 C C . GLN A 1 487 ? -14.609 -13.918 -17.643 1.00 88.06 487 GLN A C 1
ATOM 3751 O O . GLN A 1 487 ? -15.055 -13.293 -18.606 1.00 88.06 487 GLN A O 1
ATOM 3756 N N . HIS A 1 488 ? -13.512 -14.662 -17.722 1.00 86.75 488 HIS A N 1
ATOM 3757 C CA . HIS A 1 488 ? -12.631 -14.713 -18.886 1.00 86.75 488 HIS A CA 1
ATOM 3758 C C . HIS A 1 488 ? -13.021 -15.810 -19.891 1.00 86.75 488 HIS A C 1
ATOM 3760 O O . HIS A 1 488 ? -14.017 -16.509 -19.710 1.00 86.75 488 HIS A O 1
ATOM 3766 N N . ARG A 1 489 ? -12.265 -15.917 -20.993 1.00 85.25 489 ARG A N 1
ATOM 3767 C CA . ARG A 1 489 ? -12.560 -16.807 -22.129 1.00 85.25 489 ARG A CA 1
ATOM 3768 C C . ARG A 1 489 ? -12.533 -18.287 -21.746 1.00 85.25 489 ARG A C 1
ATOM 3770 O O . ARG A 1 489 ? -13.465 -19.006 -22.092 1.00 85.25 489 ARG A O 1
ATOM 3777 N N . PHE A 1 490 ? -11.479 -18.741 -21.070 1.00 79.31 490 PHE A N 1
ATOM 3778 C CA . PHE A 1 490 ? -11.371 -20.130 -20.631 1.00 79.31 490 PHE A CA 1
ATOM 3779 C C . PHE A 1 490 ? -12.062 -20.261 -19.286 1.00 79.31 490 PHE A C 1
ATOM 3781 O O . PHE A 1 490 ? -11.774 -19.489 -18.373 1.00 79.31 490 PHE A O 1
ATOM 3788 N N . ARG A 1 491 ? -12.994 -21.207 -19.176 1.00 85.56 491 ARG A N 1
ATOM 3789 C CA . ARG A 1 491 ? -13.827 -21.392 -17.987 1.00 85.56 491 ARG A CA 1
ATOM 3790 C C . ARG A 1 491 ? -13.886 -22.859 -17.605 1.00 85.56 491 ARG A C 1
ATOM 3792 O O . ARG A 1 491 ? -13.975 -23.721 -18.474 1.00 85.56 491 ARG A O 1
ATOM 3799 N N . LEU A 1 492 ? -13.889 -23.111 -16.306 1.00 85.44 492 LEU A N 1
ATOM 3800 C CA . LEU A 1 492 ? -14.105 -24.421 -15.712 1.00 85.44 492 LEU A CA 1
ATOM 3801 C C . LEU A 1 492 ? -15.154 -24.269 -14.617 1.00 85.44 492 LEU A C 1
ATOM 3803 O O . LEU A 1 492 ? -15.016 -23.409 -13.750 1.00 85.44 492 LEU A O 1
ATOM 3807 N N . GLY A 1 493 ? -16.209 -25.077 -14.671 1.00 88.25 493 GLY A N 1
ATOM 3808 C CA . GLY A 1 493 ? -17.315 -24.993 -13.727 1.00 88.25 493 GLY A CA 1
ATOM 3809 C C . GLY A 1 493 ? -17.719 -26.360 -13.199 1.00 88.25 493 GLY A C 1
ATOM 3810 O O . GLY A 1 493 ? -17.796 -27.313 -13.970 1.00 88.25 493 GLY A O 1
ATOM 3811 N N . CYS A 1 494 ? -18.002 -26.445 -11.901 1.00 85.75 494 CYS A N 1
ATOM 3812 C CA . CYS A 1 494 ? -18.631 -27.611 -11.280 1.00 85.75 494 CYS A CA 1
ATOM 3813 C C . CYS A 1 494 ? -19.887 -27.218 -10.509 1.00 85.75 494 CYS A C 1
ATOM 3815 O O . CYS A 1 494 ? -20.013 -26.097 -10.009 1.00 85.75 494 CYS A O 1
ATOM 3817 N N . VAL A 1 495 ? -20.800 -28.184 -10.413 1.00 90.44 495 VAL A N 1
ATOM 3818 C CA . VAL A 1 495 ? -22.009 -28.126 -9.597 1.00 90.44 495 VAL A CA 1
ATOM 3819 C C . VAL A 1 495 ? -22.022 -29.366 -8.712 1.00 90.44 495 VAL A C 1
ATOM 3821 O O . VAL A 1 495 ? -21.753 -30.458 -9.201 1.00 90.44 495 VAL A O 1
ATOM 3824 N N . GLY A 1 496 ? -22.328 -29.204 -7.428 1.00 85.50 496 GLY A N 1
ATOM 3825 C CA . GLY A 1 496 ? -22.391 -30.306 -6.465 1.00 85.50 496 GLY A CA 1
ATOM 3826 C C . GLY A 1 496 ? -23.427 -30.029 -5.386 1.00 85.50 496 GLY A C 1
ATOM 3827 O O . GLY A 1 496 ? -23.750 -28.877 -5.123 1.00 85.50 496 GLY A O 1
ATOM 3828 N N . ALA A 1 497 ? -23.952 -31.054 -4.727 1.00 86.12 497 ALA A N 1
ATOM 3829 C CA . ALA A 1 497 ? -24.948 -30.905 -3.665 1.00 86.12 497 ALA A CA 1
ATOM 3830 C C . ALA A 1 497 ? -24.363 -30.296 -2.374 1.00 86.12 497 ALA A C 1
ATOM 3832 O O . ALA A 1 497 ? -25.098 -29.890 -1.474 1.00 86.12 497 ALA A O 1
ATOM 3833 N N . SER A 1 498 ? -23.032 -30.218 -2.262 1.00 86.12 498 SER A N 1
ATOM 3834 C CA . SER A 1 498 ? -22.333 -29.638 -1.112 1.00 86.12 498 SER A CA 1
ATOM 3835 C C . SER A 1 498 ? -20.997 -28.995 -1.497 1.00 86.12 498 SER A C 1
ATOM 3837 O O . SER A 1 498 ? -20.415 -29.296 -2.539 1.00 86.12 498 SER A O 1
ATOM 3839 N N . ILE A 1 499 ? -20.464 -28.144 -0.612 1.00 88.69 499 ILE A N 1
ATOM 3840 C CA . ILE A 1 499 ? -19.116 -27.564 -0.759 1.00 88.69 499 ILE A CA 1
ATOM 3841 C C . ILE A 1 499 ? -18.046 -28.669 -0.776 1.00 88.69 499 ILE A C 1
ATOM 3843 O O . ILE A 1 499 ? -17.063 -28.564 -1.506 1.00 88.69 499 ILE A O 1
ATOM 3847 N N . SER A 1 500 ? -18.244 -29.745 -0.010 1.00 89.69 500 SER A N 1
ATOM 3848 C CA . SER A 1 500 ? -17.338 -30.898 0.012 1.00 89.69 500 SER A CA 1
ATOM 3849 C C . SER A 1 500 ? -17.285 -31.619 -1.334 1.00 89.69 500 SER A C 1
ATOM 3851 O O . SER A 1 500 ? -16.211 -32.022 -1.764 1.00 89.69 500 SER A O 1
ATOM 3853 N N . GLU A 1 501 ? -18.416 -31.743 -2.027 1.00 90.44 501 GLU A N 1
ATOM 3854 C CA . GLU A 1 501 ? -18.468 -32.357 -3.357 1.00 90.44 501 GLU A CA 1
ATOM 3855 C C . GLU A 1 501 ? -17.738 -31.507 -4.402 1.00 90.44 501 GLU A C 1
ATOM 3857 O O . GLU A 1 501 ? -16.884 -32.023 -5.120 1.00 90.44 501 GLU A O 1
ATOM 3862 N N . ILE A 1 502 ? -17.976 -30.189 -4.398 1.00 91.19 502 ILE A N 1
ATOM 3863 C CA . ILE A 1 502 ? -17.213 -29.227 -5.209 1.00 91.19 502 ILE A CA 1
ATOM 3864 C C . ILE A 1 502 ? -15.714 -29.359 -4.925 1.00 91.19 502 ILE A C 1
ATOM 3866 O O . ILE A 1 502 ? -14.907 -29.440 -5.849 1.00 91.19 502 ILE A O 1
ATOM 3870 N N . LYS A 1 503 ? -15.326 -29.424 -3.645 1.00 93.06 503 LYS A N 1
ATOM 3871 C CA . LYS A 1 503 ? -13.922 -29.555 -3.252 1.00 93.06 503 LYS A CA 1
ATOM 3872 C C . LYS A 1 503 ? -13.296 -30.834 -3.801 1.00 93.06 503 LYS A C 1
ATOM 3874 O O . LYS A 1 503 ? -12.215 -30.765 -4.379 1.00 93.06 503 LYS A O 1
ATOM 3879 N N . ASN A 1 504 ? -13.971 -31.969 -3.638 1.00 91.62 504 ASN A N 1
ATOM 3880 C CA . ASN A 1 504 ? -13.489 -33.261 -4.119 1.00 91.62 504 ASN A CA 1
ATOM 3881 C C . ASN A 1 504 ? -13.313 -33.253 -5.639 1.00 91.62 504 ASN A C 1
ATOM 3883 O O . ASN A 1 504 ? -12.304 -33.743 -6.135 1.00 91.62 504 ASN A O 1
ATOM 3887 N N . GLN A 1 505 ? -14.248 -32.648 -6.374 1.00 90.00 505 GLN A N 1
ATOM 3888 C CA . GLN A 1 505 ? -14.157 -32.538 -7.827 1.00 90.00 505 GLN A CA 1
ATOM 3889 C C . GLN A 1 505 ? -12.993 -31.645 -8.274 1.00 90.00 505 GLN A C 1
ATOM 3891 O O . GLN A 1 505 ? -12.237 -32.018 -9.166 1.00 90.00 505 GLN A O 1
ATOM 3896 N N . VAL A 1 506 ? -12.803 -30.493 -7.626 1.00 90.12 506 VAL A N 1
ATOM 3897 C CA . VAL A 1 506 ? -11.685 -29.576 -7.902 1.00 90.12 506 VAL A CA 1
ATOM 3898 C C . VAL A 1 506 ? -10.332 -30.237 -7.622 1.00 90.12 506 VAL A C 1
ATOM 3900 O O . VAL A 1 506 ? -9.406 -30.084 -8.415 1.00 90.12 506 VAL A O 1
ATOM 3903 N N . VAL A 1 507 ? -10.216 -30.989 -6.522 1.00 92.75 507 VAL A N 1
ATOM 3904 C CA . VAL A 1 507 ? -9.004 -31.760 -6.198 1.00 92.75 507 VAL A CA 1
ATOM 3905 C C . VAL A 1 507 ? -8.772 -32.857 -7.235 1.00 92.75 507 VAL A C 1
ATOM 3907 O O . VAL A 1 507 ? -7.679 -32.930 -7.785 1.00 92.75 507 VAL A O 1
ATOM 3910 N N . ALA A 1 508 ? -9.804 -33.629 -7.585 1.00 89.44 508 ALA A N 1
ATOM 3911 C CA . ALA A 1 508 ? -9.699 -34.683 -8.591 1.00 89.44 508 ALA A CA 1
ATOM 3912 C C . ALA A 1 508 ? -9.249 -34.149 -9.961 1.00 89.44 508 ALA A C 1
ATOM 3914 O O . ALA A 1 508 ? -8.434 -34.777 -10.629 1.00 89.44 508 ALA A O 1
ATOM 3915 N N . TRP A 1 509 ? -9.728 -32.972 -10.378 1.00 87.56 509 TRP A N 1
ATOM 3916 C CA . TRP A 1 509 ? -9.254 -32.329 -11.605 1.00 87.56 509 TRP A CA 1
ATOM 3917 C C . TRP A 1 509 ? -7.804 -31.857 -11.511 1.00 87.56 509 TRP A C 1
ATOM 3919 O O . TRP A 1 509 ? -7.068 -31.972 -12.484 1.00 87.56 509 TRP A O 1
ATOM 3929 N N . ALA A 1 510 ? -7.379 -31.315 -10.368 1.00 86.50 510 ALA A N 1
ATOM 3930 C CA . ALA A 1 510 ? -5.990 -30.899 -10.185 1.00 86.50 510 ALA A CA 1
ATOM 3931 C C . ALA A 1 510 ? -5.027 -32.103 -10.191 1.00 86.50 510 ALA A C 1
ATOM 3933 O O . ALA A 1 510 ? -3.927 -32.007 -10.733 1.00 86.50 510 ALA A O 1
ATOM 3934 N N . GLU A 1 511 ? -5.456 -33.237 -9.635 1.00 88.94 511 GLU A N 1
ATOM 3935 C CA . GLU A 1 511 ? -4.688 -34.486 -9.562 1.00 88.94 511 GLU A CA 1
ATOM 3936 C C . GLU A 1 511 ? -4.718 -35.316 -10.858 1.00 88.94 511 GLU A C 1
ATOM 3938 O O . GLU A 1 511 ? -3.967 -36.288 -10.966 1.00 88.94 511 GLU A O 1
ATOM 3943 N N . ASP A 1 512 ? -5.529 -34.945 -11.860 1.00 85.06 512 ASP A N 1
ATOM 3944 C CA . ASP A 1 512 ? -5.510 -35.609 -13.168 1.00 85.06 512 ASP A CA 1
ATOM 3945 C C . ASP A 1 512 ? -4.086 -35.552 -13.757 1.00 85.06 512 ASP A C 1
ATOM 3947 O O . ASP A 1 512 ? -3.524 -34.458 -13.889 1.00 85.06 512 ASP A O 1
ATOM 3951 N N . PRO A 1 513 ? -3.479 -36.693 -14.142 1.00 76.88 513 PRO A N 1
ATOM 3952 C CA . PRO A 1 513 ? -2.087 -36.734 -14.581 1.00 76.88 513 PRO A CA 1
ATOM 3953 C C . PRO A 1 513 ? -1.763 -35.799 -15.752 1.00 76.88 513 PRO A C 1
ATOM 3955 O O . PRO A 1 513 ? -0.659 -35.256 -15.810 1.00 76.88 513 PRO A O 1
ATOM 3958 N N . ASN A 1 514 ? -2.707 -35.574 -16.672 1.00 72.00 514 ASN A N 1
ATOM 3959 C CA . ASN A 1 514 ? -2.501 -34.675 -17.808 1.00 72.00 514 ASN A CA 1
ATOM 3960 C C . ASN A 1 514 ? -2.526 -33.209 -17.362 1.00 72.00 514 ASN A C 1
ATOM 3962 O O . ASN A 1 514 ? -1.699 -32.413 -17.808 1.00 72.00 514 ASN A O 1
ATOM 3966 N N . ILE A 1 515 ? -3.442 -32.859 -16.454 1.00 68.31 515 ILE A N 1
ATOM 3967 C CA . ILE A 1 515 ? -3.579 -31.504 -15.901 1.00 68.31 515 ILE A CA 1
ATOM 3968 C C . ILE A 1 515 ? -2.400 -31.177 -14.973 1.00 68.31 515 ILE A C 1
ATOM 3970 O O . ILE A 1 515 ? -1.825 -30.090 -15.059 1.00 68.31 515 ILE A O 1
ATOM 3974 N N . SER A 1 516 ? -1.987 -32.128 -14.136 1.00 67.75 516 SER A N 1
ATOM 3975 C CA . SER A 1 516 ? -0.803 -32.028 -13.279 1.00 67.75 516 SER A CA 1
ATOM 3976 C C . SER A 1 516 ? 0.485 -31.864 -14.089 1.00 67.75 516 SER A C 1
ATOM 3978 O O . SER A 1 516 ? 1.309 -31.008 -13.754 1.00 67.75 516 SER A O 1
ATOM 3980 N N . LYS A 1 517 ? 0.649 -32.631 -15.180 1.00 67.44 517 LYS A N 1
ATOM 3981 C CA . LYS A 1 517 ? 1.790 -32.490 -16.096 1.00 67.44 517 LYS A CA 1
ATOM 3982 C C . LYS A 1 517 ? 1.811 -31.106 -16.740 1.00 67.44 517 LYS A C 1
ATOM 3984 O O . LYS A 1 517 ? 2.810 -30.407 -16.616 1.00 67.44 517 LYS A O 1
ATOM 3989 N N . LEU A 1 518 ? 0.691 -30.669 -17.318 1.00 62.97 518 LEU A N 1
ATOM 3990 C CA . LEU A 1 518 ? 0.573 -29.338 -17.917 1.00 62.97 518 LEU A CA 1
ATOM 3991 C C . LEU A 1 518 ? 0.894 -28.226 -16.904 1.00 62.97 518 LEU A C 1
ATOM 3993 O O . LEU A 1 518 ? 1.609 -27.282 -17.224 1.00 62.97 518 LEU A O 1
ATOM 3997 N N . ALA A 1 519 ? 0.434 -28.348 -15.658 1.00 53.78 519 ALA A N 1
ATOM 3998 C CA . ALA A 1 519 ? 0.742 -27.380 -14.609 1.00 53.78 519 ALA A CA 1
ATOM 3999 C C . ALA A 1 519 ? 2.225 -27.368 -14.214 1.00 53.78 519 ALA A C 1
ATOM 4001 O O . ALA A 1 519 ? 2.769 -26.304 -13.912 1.00 53.78 519 ALA A O 1
ATOM 4002 N N . ALA A 1 520 ? 2.877 -28.533 -14.177 1.00 60.84 520 ALA A N 1
ATOM 4003 C CA . ALA A 1 520 ? 4.312 -28.639 -13.929 1.00 60.84 520 ALA A CA 1
ATOM 4004 C C . ALA A 1 520 ? 5.117 -27.996 -15.065 1.00 60.84 520 ALA A C 1
ATOM 4006 O O . ALA A 1 520 ? 6.014 -27.201 -14.783 1.00 60.84 520 ALA A O 1
ATOM 4007 N N . ASP A 1 521 ? 4.733 -28.256 -16.314 1.00 64.50 521 ASP A N 1
ATOM 4008 C CA . ASP A 1 521 ? 5.351 -27.666 -17.501 1.00 64.50 521 ASP A CA 1
ATOM 4009 C C . ASP A 1 521 ? 5.200 -26.134 -17.474 1.00 64.50 521 ASP A C 1
ATOM 4011 O O . ASP A 1 521 ? 6.205 -25.424 -17.535 1.00 64.50 521 ASP A O 1
ATOM 4015 N N . CYS A 1 522 ? 3.990 -25.619 -17.211 1.00 59.44 522 CYS A N 1
ATOM 4016 C CA . CYS A 1 522 ? 3.721 -24.181 -17.059 1.00 59.44 522 CYS A CA 1
ATOM 4017 C C . CYS A 1 522 ? 4.569 -23.535 -15.956 1.00 59.44 522 CYS A C 1
ATOM 4019 O O . CYS A 1 522 ? 5.175 -22.485 -16.165 1.00 59.44 522 CYS A O 1
ATOM 4021 N N . ARG A 1 523 ? 4.633 -24.158 -14.769 1.00 60.03 523 ARG A N 1
ATOM 4022 C CA . ARG A 1 523 ? 5.468 -23.670 -13.657 1.00 60.03 523 ARG A CA 1
ATOM 4023 C C . ARG A 1 523 ? 6.947 -23.672 -14.028 1.00 60.03 523 ARG A C 1
ATOM 4025 O O . ARG A 1 523 ? 7.660 -22.757 -13.633 1.00 60.03 523 ARG A O 1
ATOM 4032 N N . SER A 1 524 ? 7.403 -24.673 -14.781 1.00 55.44 524 SER A N 1
ATOM 4033 C CA . SER A 1 524 ? 8.793 -24.762 -15.223 1.00 55.44 524 SER A CA 1
ATOM 4034 C C . SER A 1 524 ? 9.146 -23.673 -16.239 1.00 55.44 524 SER A C 1
ATOM 4036 O O . SER A 1 524 ? 10.208 -23.071 -16.108 1.00 55.44 524 SER A O 1
ATOM 4038 N N . THR A 1 525 ? 8.248 -23.353 -17.178 1.00 53.50 525 THR A N 1
ATOM 4039 C CA . THR A 1 525 ? 8.410 -22.229 -18.112 1.00 53.50 525 THR A CA 1
ATOM 4040 C C . THR A 1 525 ? 8.456 -20.903 -17.357 1.00 53.50 525 THR A C 1
ATOM 4042 O O . THR A 1 525 ? 9.385 -20.122 -17.553 1.00 53.50 525 THR A O 1
ATOM 4045 N N . LEU A 1 526 ? 7.503 -20.668 -16.445 1.00 51.88 526 LEU A N 1
ATOM 4046 C CA . LEU A 1 526 ? 7.453 -19.448 -15.629 1.00 51.88 526 LEU A CA 1
ATOM 4047 C C . LEU A 1 526 ? 8.706 -19.285 -14.753 1.00 51.88 526 LEU A C 1
ATOM 4049 O O . LEU A 1 526 ? 9.200 -18.175 -14.579 1.00 51.88 526 LEU A O 1
ATOM 4053 N N . ALA A 1 527 ? 9.244 -20.386 -14.222 1.00 41.06 527 ALA A N 1
ATOM 4054 C CA . ALA A 1 527 ? 10.441 -20.375 -13.385 1.00 41.06 527 ALA A CA 1
ATOM 4055 C C . ALA A 1 527 ? 11.748 -20.204 -14.175 1.00 41.06 527 ALA A C 1
ATOM 4057 O O . ALA A 1 527 ? 12.740 -19.759 -13.601 1.00 41.06 527 ALA A O 1
ATOM 4058 N N . LYS A 1 528 ? 11.778 -20.579 -15.460 1.00 41.62 528 LYS A N 1
ATOM 4059 C CA . LYS A 1 528 ? 13.011 -20.604 -16.259 1.00 41.62 528 LYS A CA 1
ATOM 4060 C C . LYS A 1 528 ? 13.355 -19.305 -16.970 1.00 41.62 528 LYS A C 1
ATOM 4062 O O . LYS A 1 528 ? 14.474 -19.249 -17.453 1.00 41.62 528 LYS A O 1
ATOM 4067 N N . GLY A 1 529 ? 12.467 -18.304 -17.025 1.00 42.88 529 GLY A N 1
ATOM 4068 C CA . GLY A 1 529 ? 12.761 -16.974 -17.592 1.00 42.88 529 GLY A CA 1
ATOM 4069 C C . GLY A 1 529 ? 13.717 -17.034 -18.791 1.00 42.88 529 GLY A C 1
ATOM 4070 O O . GLY A 1 529 ? 14.850 -16.576 -18.688 1.00 42.88 529 GLY A O 1
ATOM 4071 N N . ILE A 1 530 ? 13.320 -17.734 -19.858 1.00 36.94 530 ILE A N 1
ATOM 4072 C CA . ILE A 1 530 ? 14.263 -18.214 -20.879 1.00 36.94 530 ILE A CA 1
ATOM 4073 C C . ILE A 1 530 ? 14.910 -17.027 -21.599 1.00 36.94 530 ILE A C 1
ATOM 4075 O O . ILE A 1 530 ? 14.214 -16.190 -22.174 1.00 36.94 530 ILE A O 1
ATOM 4079 N N . SER A 1 531 ? 16.247 -16.971 -21.600 1.00 40.19 531 SER A N 1
ATOM 4080 C CA . SER A 1 531 ? 16.976 -15.959 -22.369 1.00 40.19 531 SER A CA 1
ATOM 4081 C C . SER A 1 531 ? 17.037 -16.333 -23.854 1.00 40.19 531 SER A C 1
ATOM 4083 O O . SER A 1 531 ? 17.131 -17.505 -24.226 1.00 40.19 531 SER A O 1
ATOM 4085 N N . TYR A 1 532 ? 17.070 -15.320 -24.718 1.00 36.12 532 TYR A N 1
ATOM 4086 C CA . TYR A 1 532 ? 17.159 -15.448 -26.180 1.00 36.12 532 TYR A CA 1
ATOM 4087 C C . TYR A 1 532 ? 18.329 -16.334 -26.675 1.00 36.12 532 TYR A C 1
ATOM 4089 O O . TYR A 1 532 ? 18.272 -16.935 -27.747 1.00 36.12 532 TYR A O 1
ATOM 4097 N N . ILE A 1 533 ? 19.405 -16.456 -25.892 1.00 35.66 533 ILE A N 1
ATOM 4098 C CA . ILE A 1 533 ? 20.590 -17.256 -26.243 1.00 35.66 533 ILE A CA 1
ATOM 4099 C C . ILE A 1 533 ? 20.305 -18.762 -26.111 1.00 35.66 533 ILE A C 1
ATOM 4101 O O . ILE A 1 533 ? 20.776 -19.554 -26.929 1.00 35.66 533 ILE A O 1
ATOM 4105 N N . GLU A 1 534 ? 19.495 -19.162 -25.131 1.00 37.62 534 GLU A N 1
ATOM 4106 C CA . GLU A 1 534 ? 19.148 -20.568 -24.885 1.00 37.62 534 GLU A CA 1
ATOM 4107 C C . GLU A 1 534 ? 18.149 -21.099 -25.926 1.00 37.62 534 GLU A C 1
ATOM 4109 O O . GLU A 1 534 ? 18.220 -22.270 -26.300 1.00 37.62 534 GLU A O 1
ATOM 4114 N N . MET A 1 535 ? 17.304 -20.228 -26.498 1.00 37.50 535 MET A N 1
ATOM 4115 C CA . MET A 1 535 ? 16.464 -20.569 -27.657 1.00 37.50 535 MET A CA 1
ATOM 4116 C C . MET A 1 535 ? 17.297 -20.989 -28.876 1.00 37.50 535 MET A C 1
ATOM 4118 O O . MET A 1 535 ? 16.970 -21.977 -29.530 1.00 37.50 535 MET A O 1
ATOM 4122 N N . ASN A 1 536 ? 18.405 -20.299 -29.168 1.00 38.38 536 ASN A N 1
ATOM 4123 C CA . ASN A 1 536 ? 19.237 -20.594 -30.345 1.00 38.38 536 ASN A CA 1
ATOM 4124 C C . ASN A 1 536 ? 19.980 -21.938 -30.247 1.00 38.38 536 ASN A C 1
ATOM 4126 O O . ASN A 1 536 ? 20.167 -22.631 -31.253 1.00 38.38 536 ASN A O 1
ATOM 4130 N N . GLN A 1 537 ? 20.376 -22.342 -29.037 1.00 39.41 537 GLN A N 1
ATOM 4131 C CA . GLN A 1 537 ? 20.976 -23.660 -28.806 1.00 39.41 537 GLN A CA 1
ATOM 4132 C C . GLN A 1 537 ? 19.947 -24.784 -28.982 1.00 39.41 537 GLN A C 1
ATOM 4134 O O . GLN A 1 537 ? 20.271 -25.830 -29.546 1.00 39.41 537 GLN A O 1
ATOM 4139 N N . LEU A 1 538 ? 18.696 -24.542 -28.576 1.00 38.19 538 LEU A N 1
ATOM 4140 C CA . LEU A 1 538 ? 17.585 -25.474 -28.765 1.00 38.19 538 LEU A CA 1
ATOM 4141 C C . LEU A 1 538 ? 17.237 -25.656 -30.252 1.00 38.19 538 LEU A C 1
ATOM 4143 O O . LEU A 1 538 ? 17.063 -26.780 -30.715 1.00 38.19 538 LEU A O 1
ATOM 4147 N N . VAL A 1 539 ? 17.210 -24.561 -31.019 1.00 39.41 539 VAL A N 1
ATOM 4148 C CA . VAL A 1 539 ? 16.973 -24.580 -32.474 1.00 39.41 539 VAL A CA 1
ATOM 4149 C C . VAL A 1 539 ? 18.051 -25.390 -33.202 1.00 39.41 539 VAL A C 1
ATOM 4151 O O . VAL A 1 539 ? 17.729 -26.223 -34.048 1.00 39.41 539 VAL A O 1
ATOM 4154 N N . SER A 1 540 ? 19.319 -25.224 -32.821 1.00 42.12 540 SER A N 1
ATOM 4155 C CA . SER A 1 540 ? 20.436 -25.974 -33.415 1.00 42.12 540 SER A CA 1
AT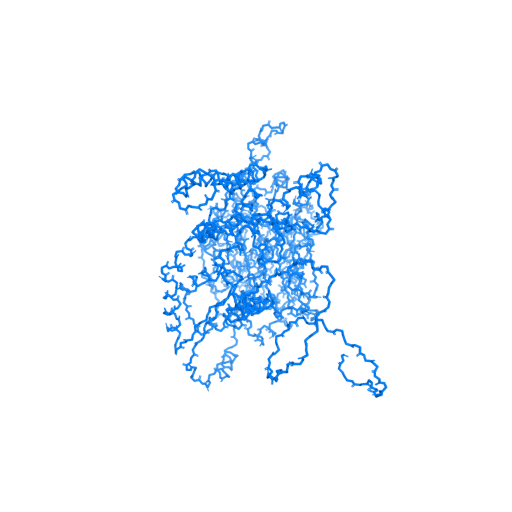OM 4156 C C . SER A 1 540 ? 20.360 -27.482 -33.124 1.00 42.12 540 SER A C 1
ATOM 4158 O O . SER A 1 540 ? 20.726 -28.301 -33.967 1.00 42.12 540 SER A O 1
ATOM 4160 N N . ALA A 1 541 ? 19.854 -27.868 -31.946 1.00 40.06 541 ALA A N 1
ATOM 4161 C CA . ALA A 1 541 ? 19.626 -29.270 -31.595 1.00 40.06 541 ALA A CA 1
ATOM 4162 C C . ALA A 1 541 ? 18.475 -29.891 -32.413 1.00 40.06 541 ALA A C 1
ATOM 4164 O O . ALA A 1 541 ? 18.596 -31.021 -32.888 1.00 40.06 541 ALA A O 1
ATOM 4165 N N . CYS A 1 542 ? 17.403 -29.130 -32.659 1.00 39.84 542 CYS A N 1
ATOM 4166 C CA . CYS A 1 542 ? 16.280 -29.553 -33.501 1.00 39.84 542 CYS A CA 1
ATOM 4167 C C . CYS A 1 542 ? 16.675 -29.728 -34.980 1.00 39.84 542 CYS A C 1
ATOM 4169 O O . CYS A 1 542 ? 16.218 -30.667 -35.633 1.00 39.84 542 CYS A O 1
ATOM 4171 N N . GLU A 1 543 ? 17.546 -28.866 -35.519 1.00 42.06 543 GLU A N 1
ATOM 4172 C CA . GLU A 1 543 ? 18.077 -29.014 -36.884 1.00 42.06 543 GLU A CA 1
ATOM 4173 C C . GLU A 1 543 ? 18.872 -30.323 -37.053 1.00 42.06 543 GLU A C 1
ATOM 4175 O O . GLU A 1 543 ? 18.763 -30.985 -38.088 1.00 42.06 543 GLU A O 1
ATOM 4180 N N . ALA A 1 544 ? 19.622 -30.742 -36.027 1.00 43.53 544 ALA A N 1
ATOM 4181 C CA . ALA A 1 544 ? 20.397 -31.982 -36.051 1.00 43.53 544 ALA A CA 1
ATOM 4182 C C . ALA A 1 544 ? 19.512 -33.246 -36.043 1.00 43.53 544 ALA A C 1
ATOM 4184 O O . ALA A 1 544 ? 19.778 -34.181 -36.803 1.00 43.53 544 ALA A O 1
ATOM 4185 N N . GLU A 1 545 ? 18.433 -33.270 -35.250 1.00 39.84 545 GLU A N 1
ATOM 4186 C CA . GLU A 1 545 ? 17.484 -34.398 -35.217 1.00 39.84 545 GLU A CA 1
ATOM 4187 C C . GLU A 1 545 ? 16.642 -34.504 -36.502 1.00 39.84 545 GLU A C 1
ATOM 4189 O O . GLU A 1 545 ? 16.385 -35.606 -36.994 1.00 39.84 545 GLU A O 1
ATOM 4194 N N . LEU A 1 546 ? 16.273 -33.372 -37.115 1.00 37.47 546 LEU A N 1
ATOM 4195 C CA . LEU A 1 546 ? 15.538 -33.345 -38.387 1.00 37.47 546 LEU A CA 1
ATOM 4196 C C . LEU A 1 546 ? 16.371 -33.877 -39.567 1.00 37.47 546 LEU A C 1
ATOM 4198 O O . LEU A 1 546 ? 15.826 -34.528 -40.463 1.00 37.47 546 LEU A O 1
ATOM 4202 N N . ILE A 1 547 ? 17.692 -33.666 -39.563 1.00 43.25 547 ILE A N 1
ATOM 4203 C CA . ILE A 1 547 ? 18.610 -34.259 -40.552 1.00 43.25 547 ILE A CA 1
ATOM 4204 C C . ILE A 1 547 ? 18.658 -35.790 -40.408 1.00 43.25 547 ILE A C 1
ATOM 4206 O O . ILE A 1 547 ? 18.712 -36.497 -41.417 1.00 43.25 547 ILE A O 1
ATOM 4210 N N . GLN A 1 548 ? 18.578 -36.309 -39.179 1.00 38.59 548 GLN A N 1
ATOM 4211 C CA . GLN A 1 548 ? 18.487 -37.747 -38.908 1.00 38.59 548 GLN A CA 1
ATOM 4212 C C . GLN A 1 548 ? 17.145 -38.340 -39.369 1.00 38.59 548 GLN A C 1
ATOM 4214 O O . GLN A 1 548 ? 17.122 -39.406 -39.985 1.00 38.59 548 GLN A O 1
ATOM 4219 N N . PHE A 1 549 ? 16.034 -37.629 -39.154 1.00 36.69 549 PHE A N 1
ATOM 4220 C CA . PHE A 1 549 ? 14.704 -38.045 -39.620 1.00 36.69 549 PHE A CA 1
ATOM 4221 C C . PHE A 1 549 ? 14.560 -38.021 -41.150 1.00 36.69 549 PHE A C 1
ATOM 4223 O O . PHE A 1 549 ? 13.935 -38.912 -41.725 1.00 36.69 549 PHE A O 1
ATOM 4230 N N . GLY A 1 550 ? 15.192 -37.061 -41.834 1.00 36.28 550 GLY A N 1
ATOM 4231 C CA . GLY A 1 550 ? 15.208 -36.983 -43.300 1.00 36.28 550 GLY A CA 1
ATOM 4232 C C . GLY A 1 550 ? 15.858 -38.187 -43.998 1.00 36.28 550 GLY A C 1
ATOM 4233 O O . GLY A 1 550 ? 15.591 -38.413 -45.178 1.00 36.28 550 GLY A O 1
ATOM 4234 N N . GLN A 1 551 ? 16.667 -38.986 -43.288 1.00 36.72 551 GLN A N 1
ATOM 4235 C CA . GLN A 1 551 ? 17.201 -40.256 -43.797 1.00 36.72 551 GLN A CA 1
ATOM 4236 C C . GLN A 1 551 ? 16.198 -41.417 -43.702 1.00 36.72 551 GLN A C 1
ATOM 4238 O O . GLN A 1 551 ? 16.295 -42.357 -44.487 1.00 36.72 551 GLN A O 1
ATOM 4243 N N . PHE A 1 552 ? 15.220 -41.355 -42.790 1.00 30.38 552 PHE A N 1
ATOM 4244 C CA . PHE A 1 552 ? 14.203 -42.400 -42.612 1.00 30.38 552 PHE A CA 1
ATOM 4245 C C . PHE A 1 552 ? 13.066 -42.312 -43.644 1.00 30.38 552 PHE A C 1
ATOM 4247 O O . PHE A 1 552 ? 12.548 -43.343 -44.070 1.00 30.38 552 PHE A O 1
ATOM 4254 N N . ASP A 1 553 ? 12.716 -41.107 -44.108 1.00 33.12 553 ASP A N 1
ATOM 4255 C CA . ASP A 1 553 ? 11.617 -40.896 -45.072 1.00 33.12 553 ASP A CA 1
ATOM 4256 C C . ASP A 1 553 ? 11.998 -41.214 -46.537 1.00 33.12 553 ASP A C 1
ATOM 4258 O O . ASP A 1 553 ? 11.141 -41.290 -47.418 1.00 33.12 553 ASP A O 1
ATOM 4262 N N . LEU A 1 554 ? 13.280 -41.513 -46.806 1.00 31.91 554 LEU A N 1
ATOM 4263 C CA . LEU A 1 554 ? 13.726 -42.129 -48.067 1.00 31.91 554 LEU A CA 1
ATOM 4264 C C . LEU A 1 554 ? 13.077 -43.506 -48.309 1.00 31.91 554 LEU A C 1
ATOM 4266 O O . LEU A 1 554 ? 13.049 -43.973 -49.446 1.00 31.91 554 LEU A O 1
ATOM 4270 N N . ALA A 1 555 ? 12.535 -44.146 -47.265 1.00 33.41 555 ALA A N 1
ATOM 4271 C CA . ALA A 1 555 ? 11.873 -45.443 -47.360 1.00 33.41 555 ALA A CA 1
ATOM 4272 C C . ALA A 1 555 ? 10.363 -45.369 -47.677 1.00 33.41 555 ALA A C 1
ATOM 4274 O O . ALA A 1 555 ? 9.801 -46.388 -48.075 1.00 33.41 555 ALA A O 1
ATOM 4275 N N . PHE A 1 556 ? 9.703 -44.207 -47.533 1.00 30.36 556 PHE A N 1
ATOM 4276 C CA . PHE A 1 556 ? 8.230 -44.106 -47.593 1.00 30.36 556 PHE A CA 1
ATOM 4277 C C . PHE A 1 556 ? 7.654 -43.036 -48.546 1.00 30.36 556 PHE A C 1
ATOM 4279 O O . PHE A 1 556 ? 6.465 -42.731 -48.489 1.00 30.36 556 PHE A O 1
ATOM 4286 N N . GLY A 1 557 ? 8.432 -42.584 -49.536 1.00 31.27 557 GLY A N 1
ATOM 4287 C CA . GLY A 1 557 ? 7.851 -42.183 -50.827 1.00 31.27 557 GLY A CA 1
ATOM 4288 C C . GLY A 1 557 ? 7.584 -40.694 -51.071 1.00 31.27 557 GLY A C 1
ATOM 4289 O O . GLY A 1 557 ? 6.763 -40.371 -51.928 1.00 31.27 557 GLY A O 1
ATOM 4290 N N . ALA A 1 558 ? 8.295 -39.772 -50.420 1.00 38.97 558 ALA A N 1
ATOM 4291 C CA . ALA A 1 558 ? 8.404 -38.407 -50.945 1.00 38.97 558 ALA A CA 1
ATOM 4292 C C . ALA A 1 558 ? 9.453 -38.352 -52.079 1.00 38.97 558 ALA A C 1
ATOM 4294 O O . ALA A 1 558 ? 10.578 -38.824 -51.920 1.00 38.97 558 ALA A O 1
ATOM 4295 N N . ASN A 1 559 ? 9.107 -37.777 -53.238 1.00 40.88 559 ASN A N 1
ATOM 4296 C CA . ASN A 1 559 ? 10.037 -37.623 -54.364 1.00 40.88 559 ASN A CA 1
ATOM 4297 C C . ASN A 1 559 ? 11.212 -36.689 -53.980 1.00 40.88 559 ASN A C 1
ATOM 4299 O O . ASN A 1 559 ? 11.008 -35.583 -53.473 1.00 40.88 559 ASN A O 1
ATOM 4303 N N . VAL A 1 560 ? 12.446 -37.114 -54.283 1.00 41.31 560 VAL A N 1
ATOM 4304 C CA . VAL A 1 560 ? 13.726 -36.397 -54.076 1.00 41.31 560 VAL A CA 1
ATOM 4305 C C . VAL A 1 560 ? 13.699 -34.926 -54.530 1.00 41.31 560 VAL A C 1
ATOM 4307 O O . VAL A 1 560 ? 14.366 -34.078 -53.931 1.00 41.31 560 VAL A O 1
ATOM 4310 N N . HIS A 1 561 ? 12.919 -34.590 -55.558 1.00 40.12 561 HIS A N 1
ATOM 4311 C CA . HIS A 1 561 ? 12.765 -33.224 -56.060 1.00 40.12 561 HIS A CA 1
ATOM 4312 C C . HIS A 1 561 ? 12.002 -32.313 -55.090 1.00 40.12 561 HIS A C 1
ATOM 4314 O O . HIS A 1 561 ? 12.411 -31.171 -54.877 1.00 40.12 561 HIS A O 1
ATOM 4320 N N . THR A 1 562 ? 10.963 -32.829 -54.432 1.00 43.16 562 THR A N 1
ATOM 4321 C CA . THR A 1 562 ? 10.195 -32.108 -53.408 1.00 43.16 562 THR A CA 1
ATOM 4322 C C . THR A 1 562 ? 11.057 -31.848 -52.173 1.00 43.16 562 THR A C 1
ATOM 4324 O O . THR A 1 562 ? 11.042 -30.760 -51.603 1.00 43.16 562 THR A O 1
ATOM 4327 N N . GLN A 1 563 ? 11.895 -32.816 -51.801 1.00 47.50 563 GLN A N 1
ATOM 4328 C CA . GLN A 1 563 ? 12.779 -32.698 -50.644 1.00 47.50 563 GLN A CA 1
ATOM 4329 C C . GLN A 1 563 ? 13.921 -31.694 -50.887 1.00 47.50 563 GLN A C 1
ATOM 4331 O O . GLN A 1 563 ? 14.203 -30.853 -50.032 1.00 47.50 563 GLN A O 1
ATOM 4336 N N . ARG A 1 564 ? 14.533 -31.707 -52.083 1.00 45.88 564 ARG A N 1
ATOM 4337 C CA . ARG A 1 564 ? 15.537 -30.704 -52.488 1.00 45.88 564 ARG A CA 1
ATOM 4338 C C . ARG A 1 564 ? 14.957 -29.297 -52.603 1.00 45.88 564 ARG A C 1
ATOM 4340 O O . ARG A 1 564 ? 15.645 -28.344 -52.246 1.00 45.88 564 ARG A O 1
ATOM 4347 N N . PHE A 1 565 ? 13.715 -29.164 -53.073 1.00 44.62 565 PHE A N 1
ATOM 4348 C CA . PHE A 1 565 ? 13.008 -27.884 -53.120 1.00 44.62 565 PHE A CA 1
ATOM 4349 C C . PHE A 1 565 ? 12.910 -27.260 -51.723 1.00 44.62 565 PHE A C 1
ATOM 4351 O O . PHE A 1 565 ? 13.356 -26.131 -51.533 1.00 44.62 565 PHE A O 1
ATOM 4358 N N . PHE A 1 566 ? 12.449 -28.017 -50.723 1.00 47.00 566 PHE A N 1
ATOM 4359 C CA . PHE A 1 566 ? 12.324 -27.498 -49.360 1.00 47.00 566 PHE A CA 1
ATOM 4360 C C . PHE A 1 566 ? 13.667 -27.272 -48.666 1.00 47.00 566 PHE A C 1
ATOM 4362 O O . PHE A 1 566 ? 13.836 -26.256 -48.002 1.00 47.00 566 PHE A O 1
ATOM 4369 N N . GLN A 1 567 ? 14.660 -28.139 -48.869 1.00 49.31 567 GLN A N 1
ATOM 4370 C CA . GLN A 1 567 ? 16.002 -27.921 -48.316 1.00 49.31 567 GLN A CA 1
ATOM 4371 C C . GLN A 1 567 ? 16.667 -26.654 -48.872 1.00 49.31 567 GLN A C 1
ATOM 4373 O O . GLN A 1 567 ? 17.308 -25.917 -48.123 1.00 49.31 567 GLN A O 1
ATOM 4378 N N . ASN A 1 568 ? 16.503 -26.372 -50.166 1.00 46.81 568 ASN A N 1
ATOM 4379 C CA . ASN A 1 568 ? 17.025 -25.149 -50.777 1.00 46.81 568 ASN A CA 1
ATOM 4380 C C . ASN A 1 568 ? 16.225 -23.911 -50.354 1.00 46.81 568 ASN A C 1
ATOM 4382 O O . ASN A 1 568 ? 16.821 -22.864 -50.117 1.00 46.81 568 ASN A O 1
ATOM 4386 N N . LEU A 1 569 ? 14.906 -24.046 -50.192 1.00 45.31 569 LEU A N 1
ATOM 4387 C CA . LEU A 1 569 ? 14.035 -22.992 -49.678 1.00 45.31 569 LEU A CA 1
ATOM 4388 C C . LEU A 1 569 ? 14.422 -22.612 -48.238 1.00 45.31 569 LEU A C 1
ATOM 4390 O O . LEU A 1 569 ? 14.650 -21.443 -47.960 1.00 45.31 569 LEU A O 1
ATOM 4394 N N . ILE A 1 570 ? 14.623 -23.586 -47.347 1.00 49.62 570 ILE A N 1
ATOM 4395 C CA . ILE A 1 570 ? 15.044 -23.346 -45.954 1.00 49.62 570 ILE A CA 1
ATOM 4396 C C . ILE A 1 570 ? 16.436 -22.702 -45.895 1.00 49.62 570 ILE A C 1
ATOM 4398 O O . ILE A 1 570 ? 16.662 -21.775 -45.123 1.00 49.62 570 ILE A O 1
ATOM 4402 N N . ARG A 1 571 ? 17.374 -23.144 -46.743 1.00 47.84 571 ARG A N 1
ATOM 4403 C CA . ARG A 1 571 ? 18.722 -22.550 -46.833 1.00 47.84 571 ARG A CA 1
ATOM 4404 C C . ARG A 1 571 ? 18.736 -21.132 -47.402 1.00 47.84 571 ARG A C 1
ATOM 4406 O O . ARG A 1 571 ? 19.718 -20.428 -47.194 1.00 47.84 571 ARG A O 1
ATOM 4413 N N . SER A 1 572 ? 17.690 -20.729 -48.121 1.00 42.44 572 SER A N 1
ATOM 4414 C CA . SER A 1 572 ? 17.579 -19.382 -48.691 1.00 42.44 572 SER A CA 1
ATOM 4415 C C . SER A 1 572 ? 17.176 -18.314 -47.668 1.00 42.44 572 SER A C 1
ATOM 4417 O O . SER A 1 572 ? 17.312 -17.128 -47.956 1.00 42.44 572 SER A O 1
ATOM 4419 N N . PHE A 1 573 ? 16.751 -18.721 -46.466 1.00 47.59 573 PHE A N 1
ATOM 4420 C CA . PHE A 1 573 ? 16.449 -17.814 -45.362 1.00 47.59 573 PHE A CA 1
ATOM 4421 C C . PHE A 1 573 ? 17.655 -17.662 -44.430 1.00 47.59 573 PHE A C 1
ATOM 4423 O O . PHE A 1 573 ? 18.281 -18.647 -44.032 1.00 47.59 573 PHE A O 1
ATOM 4430 N N . SER A 1 574 ? 17.988 -16.420 -44.081 1.00 38.88 574 SER A N 1
ATOM 4431 C CA . SER A 1 574 ? 19.068 -16.088 -43.145 1.00 38.88 574 SER A CA 1
ATOM 4432 C C . SER A 1 574 ? 18.600 -16.088 -41.690 1.00 38.88 574 SER A C 1
ATOM 4434 O O . SER A 1 574 ? 19.362 -16.497 -40.817 1.00 38.88 574 SER A O 1
ATOM 4436 N N . GLU A 1 575 ? 17.347 -15.697 -41.445 1.00 43.34 575 GLU A N 1
ATOM 4437 C CA . GLU A 1 575 ? 16.779 -15.562 -40.103 1.00 43.34 575 GLU A CA 1
ATOM 4438 C C . GLU A 1 575 ? 16.130 -16.876 -39.612 1.00 43.34 575 GLU A C 1
ATOM 4440 O O . GLU A 1 575 ? 15.448 -17.556 -40.389 1.00 43.34 575 GLU A O 1
ATOM 4445 N N . PRO A 1 576 ? 16.312 -17.267 -38.333 1.00 40.94 576 PRO A N 1
ATOM 4446 C CA . PRO A 1 576 ? 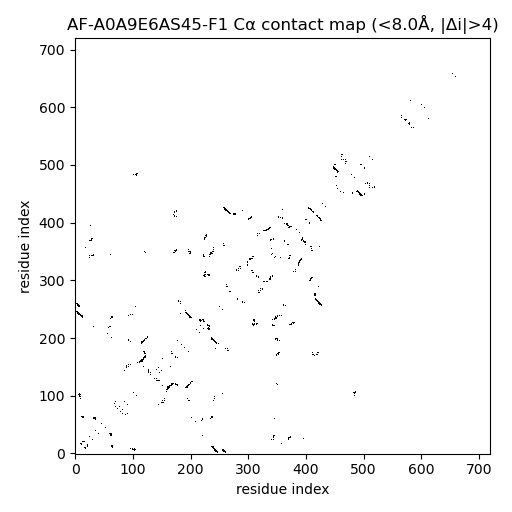15.789 -18.526 -37.785 1.00 40.94 576 PRO A CA 1
ATOM 4447 C C . PRO A 1 576 ? 14.259 -18.652 -37.848 1.00 40.94 576 PRO A C 1
ATOM 4449 O O . PRO A 1 576 ? 13.725 -19.728 -38.118 1.00 40.94 576 PRO A O 1
ATOM 4452 N N . GLU A 1 577 ? 13.551 -17.545 -37.641 1.00 44.50 577 GLU A N 1
ATOM 4453 C CA . GLU A 1 577 ? 12.084 -17.472 -37.621 1.00 44.50 577 GLU A CA 1
ATOM 4454 C C . GLU A 1 577 ? 11.467 -17.791 -38.995 1.00 44.50 577 GLU A C 1
ATOM 4456 O O . GLU A 1 577 ? 10.472 -18.519 -39.108 1.00 44.50 577 GLU A O 1
ATOM 4461 N N . ASP A 1 578 ? 12.117 -17.327 -40.063 1.00 45.34 578 ASP A N 1
ATOM 4462 C CA . ASP A 1 578 ? 11.688 -17.559 -41.443 1.00 45.34 578 ASP A CA 1
ATOM 4463 C C . ASP A 1 578 ? 11.924 -19.013 -41.872 1.00 45.34 578 ASP A C 1
ATOM 4465 O O . ASP A 1 578 ? 11.104 -19.604 -42.579 1.00 45.34 578 ASP A O 1
ATOM 4469 N N . LYS A 1 579 ? 13.001 -19.640 -41.378 1.00 46.81 579 LYS A N 1
ATOM 4470 C CA . LYS A 1 579 ? 13.272 -21.070 -41.597 1.00 46.81 579 LYS A CA 1
ATOM 4471 C C . LYS A 1 579 ? 12.210 -21.957 -40.958 1.00 46.81 579 LYS A C 1
ATOM 4473 O O . LYS A 1 579 ? 11.742 -22.901 -41.595 1.00 46.81 579 LYS A O 1
ATOM 4478 N N . VAL A 1 580 ? 11.808 -21.643 -39.725 1.00 45.25 580 VAL A N 1
ATOM 4479 C CA . VAL A 1 580 ? 10.748 -22.362 -38.998 1.00 45.25 580 VAL A CA 1
ATOM 4480 C C . VAL A 1 580 ? 9.408 -22.215 -39.719 1.00 45.25 580 VAL A C 1
ATOM 4482 O O . VAL A 1 580 ? 8.702 -23.201 -39.933 1.00 45.25 580 VAL A O 1
ATOM 4485 N N . THR A 1 581 ? 9.093 -21.010 -40.187 1.00 47.78 581 THR A N 1
ATOM 4486 C CA . THR A 1 581 ? 7.876 -20.742 -40.964 1.00 47.78 581 THR A CA 1
ATOM 4487 C C . THR A 1 581 ? 7.869 -21.506 -42.293 1.00 47.78 581 THR A C 1
ATOM 4489 O O . THR A 1 581 ? 6.862 -22.112 -42.668 1.00 47.78 581 THR A O 1
ATOM 4492 N N . ALA A 1 582 ? 9.005 -21.554 -42.995 1.00 48.12 582 ALA A N 1
ATOM 4493 C CA . ALA A 1 582 ? 9.155 -22.324 -44.227 1.00 48.12 582 ALA A CA 1
ATOM 4494 C C . ALA A 1 582 ? 9.009 -23.840 -43.997 1.00 48.12 582 ALA A C 1
ATOM 4496 O O . ALA A 1 582 ? 8.363 -24.520 -44.794 1.00 48.12 582 ALA A O 1
ATOM 4497 N N . LEU A 1 583 ? 9.547 -24.364 -42.890 1.00 47.06 583 LEU A N 1
ATOM 4498 C CA . LEU A 1 583 ? 9.416 -25.766 -42.473 1.00 47.06 583 LEU A CA 1
ATOM 4499 C C . LEU A 1 583 ? 7.966 -26.151 -42.146 1.00 47.06 583 LEU A C 1
ATOM 4501 O O . LEU A 1 583 ? 7.492 -27.206 -42.573 1.00 47.06 583 LEU A O 1
ATOM 4505 N N . LEU A 1 584 ? 7.239 -25.288 -41.434 1.00 46.22 584 LEU A N 1
ATOM 4506 C CA . LEU A 1 584 ? 5.828 -25.509 -41.112 1.00 46.22 584 LEU A CA 1
ATOM 4507 C C . LEU A 1 584 ? 4.967 -25.529 -42.381 1.00 46.22 584 LEU A C 1
ATOM 4509 O O . LEU A 1 584 ? 4.144 -26.431 -42.551 1.00 46.22 584 LEU A O 1
ATOM 4513 N N . ASN A 1 585 ? 5.225 -24.619 -43.322 1.00 43.97 585 ASN A N 1
ATOM 4514 C CA . ASN A 1 585 ? 4.528 -24.575 -44.609 1.00 43.97 585 ASN A CA 1
ATOM 4515 C C . ASN A 1 585 ? 4.902 -25.743 -45.543 1.00 43.97 585 ASN A C 1
ATOM 4517 O O . ASN A 1 585 ? 4.086 -26.165 -46.359 1.00 43.97 585 ASN A O 1
ATOM 4521 N N . ALA A 1 586 ? 6.099 -26.317 -45.407 1.00 43.97 586 ALA A N 1
ATOM 4522 C CA . ALA A 1 586 ? 6.527 -27.498 -46.158 1.00 43.97 586 ALA A CA 1
ATOM 4523 C C . ALA A 1 586 ? 5.817 -28.795 -45.734 1.00 43.97 586 ALA A C 1
ATOM 4525 O O . ALA A 1 586 ? 5.692 -29.738 -46.515 1.00 43.97 586 ALA A O 1
ATOM 4526 N N . SER A 1 587 ? 5.337 -28.849 -44.489 1.00 43.41 587 SER A N 1
ATOM 4527 C CA . SER A 1 587 ? 4.801 -30.060 -43.852 1.00 43.41 587 SER A CA 1
ATOM 4528 C C . SER A 1 587 ? 3.362 -30.429 -44.251 1.00 43.41 587 SER A C 1
ATOM 4530 O O . SER A 1 587 ? 2.801 -31.396 -43.734 1.00 43.41 587 SER A O 1
ATOM 4532 N N . ILE A 1 588 ? 2.762 -29.702 -45.202 1.00 41.91 588 ILE A N 1
ATOM 4533 C CA . ILE A 1 588 ? 1.345 -29.832 -45.589 1.00 41.91 588 ILE A CA 1
ATOM 4534 C C . ILE A 1 588 ? 1.012 -31.221 -46.187 1.00 41.91 588 ILE A C 1
ATOM 4536 O O . ILE A 1 588 ? -0.150 -31.620 -46.180 1.00 41.91 588 ILE A O 1
ATOM 4540 N N . GLY A 1 589 ? 2.011 -32.002 -46.621 1.00 37.00 589 GLY A N 1
ATOM 4541 C CA . GLY A 1 589 ? 1.812 -33.321 -47.242 1.00 37.00 589 GLY A CA 1
ATOM 4542 C C . GLY A 1 589 ? 1.993 -34.564 -46.354 1.00 37.00 589 GLY A C 1
ATOM 4543 O O . GLY A 1 589 ? 1.512 -35.626 -46.735 1.00 37.00 589 GLY A O 1
ATOM 4544 N N . SER A 1 590 ? 2.653 -34.482 -45.189 1.00 41.59 590 SER A N 1
ATOM 4545 C CA . SER A 1 590 ? 2.929 -35.662 -44.340 1.00 41.59 590 SER A CA 1
ATOM 4546 C C . SER A 1 590 ? 2.273 -35.514 -42.974 1.00 41.59 590 SER A C 1
ATOM 4548 O O . SER A 1 590 ? 2.683 -34.695 -42.157 1.00 41.59 590 SER A O 1
ATOM 4550 N N . THR A 1 591 ? 1.248 -36.326 -42.703 1.00 38.03 591 THR A N 1
ATOM 4551 C CA . THR A 1 591 ? 0.473 -36.291 -41.450 1.00 38.03 591 THR A CA 1
ATOM 4552 C C . THR A 1 591 ? 1.341 -36.575 -40.222 1.00 38.03 591 THR A C 1
ATOM 4554 O O . THR A 1 591 ? 1.097 -36.017 -39.156 1.00 38.03 591 THR A O 1
ATOM 4557 N N . VAL A 1 592 ? 2.385 -37.397 -40.367 1.00 36.81 592 VAL A N 1
ATOM 4558 C CA . VAL A 1 592 ? 3.323 -37.707 -39.278 1.00 36.81 592 VAL A CA 1
ATOM 4559 C C . VAL A 1 592 ? 4.250 -36.523 -39.019 1.00 36.81 592 VAL A C 1
ATOM 4561 O O . VAL A 1 592 ? 4.367 -36.096 -37.873 1.00 36.81 592 VAL A O 1
ATOM 4564 N N . LEU A 1 593 ? 4.824 -35.922 -40.069 1.00 40.66 593 LEU A N 1
ATOM 4565 C CA . LEU A 1 593 ? 5.672 -34.735 -39.927 1.00 40.66 593 LEU A CA 1
ATOM 4566 C C . LEU A 1 593 ? 4.870 -33.545 -39.385 1.00 40.66 593 LEU A C 1
ATOM 4568 O O . LEU A 1 593 ? 5.351 -32.820 -38.524 1.00 40.66 593 LEU A O 1
ATOM 4572 N N . ARG A 1 594 ? 3.614 -33.399 -39.819 1.00 42.38 594 ARG A N 1
ATOM 4573 C CA . ARG A 1 594 ? 2.675 -32.387 -39.330 1.00 42.38 594 ARG A CA 1
ATOM 4574 C C . ARG A 1 594 ? 2.332 -32.593 -37.860 1.00 42.38 594 ARG A C 1
ATOM 4576 O O . ARG A 1 594 ? 2.275 -31.615 -37.135 1.00 42.38 594 ARG A O 1
ATOM 4583 N N . ASN A 1 595 ? 2.155 -33.829 -37.397 1.00 41.22 595 ASN A N 1
ATOM 4584 C CA . ASN A 1 595 ? 1.865 -34.108 -35.989 1.00 41.22 595 ASN A CA 1
ATOM 4585 C C . ASN A 1 595 ? 3.096 -33.952 -35.096 1.00 41.22 595 ASN A C 1
ATOM 4587 O O . ASN A 1 595 ? 2.955 -33.456 -33.986 1.00 41.22 595 ASN A O 1
ATOM 4591 N N . VAL A 1 596 ? 4.291 -34.314 -35.571 1.00 40.47 596 VAL A N 1
ATOM 4592 C CA . VAL A 1 596 ? 5.546 -34.087 -34.837 1.00 40.47 596 VAL A CA 1
ATOM 4593 C C . VAL A 1 596 ? 5.852 -32.590 -34.775 1.00 40.47 596 VAL A C 1
ATOM 4595 O O . VAL A 1 596 ? 6.036 -32.059 -33.687 1.00 40.47 596 VAL A O 1
ATOM 4598 N N . LEU A 1 597 ? 5.800 -31.874 -35.903 1.00 41.19 597 LEU A N 1
ATOM 4599 C CA . LEU A 1 597 ? 6.017 -30.426 -35.945 1.00 41.19 597 LEU A CA 1
ATOM 4600 C C . LEU A 1 597 ? 4.924 -29.652 -35.211 1.00 41.19 597 LEU A C 1
ATOM 4602 O O . LEU A 1 597 ? 5.246 -28.678 -34.553 1.00 41.19 597 LEU A O 1
ATOM 4606 N N . TRP A 1 598 ? 3.661 -30.082 -35.247 1.00 43.03 598 TRP A N 1
ATOM 4607 C CA . TRP A 1 598 ? 2.588 -29.477 -34.452 1.00 43.03 598 TRP A CA 1
ATOM 4608 C C . TRP A 1 598 ? 2.745 -29.782 -32.964 1.00 43.03 598 TRP A C 1
ATOM 4610 O O . TRP A 1 598 ? 2.524 -28.902 -32.145 1.00 43.03 598 TRP A O 1
ATOM 4620 N N . PHE A 1 599 ? 3.181 -30.989 -32.593 1.00 39.44 599 PHE A N 1
ATOM 4621 C CA . PHE A 1 599 ? 3.488 -31.331 -31.206 1.00 39.44 599 PHE A CA 1
ATOM 4622 C C . PHE A 1 599 ? 4.676 -30.514 -30.681 1.00 39.44 599 PHE A C 1
ATOM 4624 O O . PHE A 1 599 ? 4.613 -30.021 -29.561 1.00 39.44 599 PHE A O 1
ATOM 4631 N N . PHE A 1 600 ? 5.724 -30.295 -31.477 1.00 40.41 600 PHE A N 1
ATOM 4632 C CA . PHE A 1 600 ? 6.843 -29.428 -31.094 1.00 40.41 600 PHE A CA 1
ATOM 4633 C C . PHE A 1 600 ? 6.474 -27.937 -31.138 1.00 40.41 600 PHE A C 1
ATOM 4635 O O . PHE A 1 600 ? 6.806 -27.208 -30.212 1.00 40.41 600 PHE A O 1
ATOM 4642 N N . TRP A 1 601 ? 5.726 -27.477 -32.143 1.00 38.94 601 TRP A N 1
ATOM 4643 C CA . TRP A 1 601 ? 5.245 -26.095 -32.255 1.00 38.94 601 TRP A CA 1
ATOM 4644 C C . TRP A 1 601 ? 4.338 -25.722 -31.079 1.00 38.94 601 TRP A C 1
ATOM 4646 O O . TRP A 1 601 ? 4.579 -24.720 -30.412 1.00 38.94 601 TRP A O 1
ATOM 4656 N N . LYS A 1 602 ? 3.382 -26.591 -30.743 1.00 38.62 602 LYS A N 1
ATOM 4657 C CA . LYS A 1 602 ? 2.450 -26.420 -29.625 1.00 38.62 602 LYS A CA 1
ATOM 4658 C C . LYS A 1 602 ? 3.120 -26.512 -28.253 1.00 38.62 602 LYS A C 1
ATOM 4660 O O . LYS A 1 602 ? 2.728 -25.808 -27.335 1.00 38.62 602 LYS A O 1
ATOM 4665 N N . ASN A 1 603 ? 4.124 -27.377 -28.094 1.00 37.53 603 ASN A N 1
ATOM 4666 C CA . ASN A 1 603 ? 4.771 -27.559 -26.791 1.00 37.53 603 ASN A CA 1
ATOM 4667 C C . ASN A 1 603 ? 5.995 -26.654 -26.562 1.00 37.53 603 ASN A C 1
ATOM 4669 O O . ASN A 1 603 ? 6.379 -26.485 -25.410 1.00 37.53 603 ASN A O 1
ATOM 4673 N N . TYR A 1 604 ? 6.606 -26.080 -27.607 1.00 37.06 604 TYR A N 1
ATOM 4674 C CA . TYR A 1 604 ? 7.845 -25.295 -27.470 1.00 37.06 604 TYR A CA 1
ATOM 4675 C C . TYR A 1 604 ? 7.818 -23.899 -28.104 1.00 37.06 604 TYR A C 1
ATOM 4677 O O . TYR A 1 604 ? 8.511 -23.018 -27.605 1.00 37.06 604 TYR A O 1
ATOM 4685 N N . PHE A 1 605 ? 7.044 -23.665 -29.169 1.00 35.84 605 PHE A N 1
ATOM 4686 C CA . PHE A 1 605 ? 7.076 -22.397 -29.916 1.00 35.84 605 PHE A CA 1
ATOM 4687 C C . PHE A 1 605 ? 5.825 -21.527 -29.727 1.00 35.84 605 PHE A C 1
ATOM 4689 O O . PHE A 1 605 ? 5.906 -20.323 -29.927 1.00 35.84 605 PHE A O 1
ATOM 4696 N N . GLU A 1 606 ? 4.703 -22.077 -29.250 1.00 35.00 606 GLU A N 1
ATOM 4697 C CA . GLU A 1 606 ? 3.511 -21.297 -28.859 1.00 35.00 606 GLU A CA 1
ATOM 4698 C C . GLU A 1 606 ? 3.770 -20.389 -27.630 1.00 35.00 606 GLU A C 1
ATOM 4700 O O . GLU A 1 606 ? 2.930 -19.575 -27.262 1.00 35.00 606 GLU A O 1
ATOM 4705 N N . GLN A 1 607 ? 4.957 -20.494 -27.015 1.00 31.59 607 GLN A N 1
ATOM 4706 C CA . GLN A 1 607 ? 5.414 -19.654 -25.902 1.00 31.59 607 GLN A CA 1
ATOM 4707 C C . GLN A 1 607 ? 6.343 -18.497 -26.324 1.00 31.59 607 GLN A C 1
ATOM 4709 O O . GLN A 1 607 ? 6.813 -17.766 -25.454 1.00 31.59 607 GLN A O 1
ATOM 4714 N N . ILE A 1 608 ? 6.614 -18.301 -27.623 1.00 28.95 608 ILE A N 1
ATOM 4715 C CA . ILE A 1 608 ? 7.419 -17.177 -28.135 1.00 28.95 608 ILE A CA 1
ATOM 4716 C C . ILE A 1 608 ? 6.643 -16.488 -29.260 1.00 28.95 608 ILE A C 1
ATOM 4718 O O . ILE A 1 608 ? 6.303 -17.105 -30.269 1.00 28.95 608 ILE A O 1
ATOM 4722 N N . ASP A 1 609 ? 6.364 -15.199 -29.078 1.00 29.66 609 ASP A N 1
ATOM 4723 C CA . ASP A 1 609 ? 5.563 -14.374 -29.985 1.00 29.66 609 ASP A CA 1
ATOM 4724 C C . ASP A 1 609 ? 6.373 -13.996 -31.243 1.00 29.66 609 ASP A C 1
ATOM 4726 O O . ASP A 1 609 ? 6.868 -12.878 -31.396 1.00 29.66 609 ASP A O 1
ATOM 4730 N N . VAL A 1 610 ? 6.558 -14.955 -32.155 1.00 27.14 610 VAL A N 1
ATOM 4731 C CA . VAL A 1 610 ? 7.049 -14.677 -33.510 1.00 27.14 610 VAL A CA 1
ATOM 4732 C C . VAL A 1 610 ? 5.855 -14.255 -34.355 1.00 27.14 610 VAL A C 1
ATOM 4734 O O . VAL A 1 610 ? 5.079 -15.077 -34.849 1.00 27.14 610 VAL A O 1
ATOM 4737 N N . ALA A 1 611 ? 5.705 -12.947 -34.543 1.00 26.47 611 ALA A N 1
ATOM 4738 C CA . ALA A 1 611 ? 4.773 -12.398 -35.512 1.00 26.47 611 ALA A CA 1
ATOM 4739 C C . ALA A 1 611 ? 5.237 -12.751 -36.934 1.00 26.47 611 ALA A C 1
ATOM 4741 O O . ALA A 1 611 ? 5.951 -11.981 -37.580 1.00 26.47 611 ALA A O 1
ATOM 4742 N N . VAL A 1 612 ? 4.781 -13.888 -37.462 1.00 26.97 612 VAL A N 1
ATOM 4743 C CA . VAL A 1 612 ? 4.790 -14.121 -38.908 1.00 26.97 612 VAL A CA 1
ATOM 4744 C C . VAL A 1 612 ? 3.835 -13.099 -39.515 1.00 26.97 612 VAL A C 1
ATOM 4746 O O . VAL A 1 612 ? 2.614 -13.264 -39.494 1.00 26.97 612 VAL A O 1
ATOM 4749 N N . LYS A 1 613 ? 4.377 -11.998 -40.046 1.00 25.39 613 LYS A N 1
ATOM 4750 C CA . LYS A 1 613 ? 3.621 -11.150 -40.967 1.00 25.39 613 LYS A CA 1
ATOM 4751 C C . LYS A 1 613 ? 3.166 -12.046 -42.112 1.00 25.39 613 LYS A C 1
ATOM 4753 O O . LYS A 1 613 ? 3.990 -12.498 -42.903 1.00 25.39 613 LYS A O 1
ATOM 4758 N N . ALA A 1 614 ? 1.859 -12.261 -42.233 1.00 25.16 614 ALA A N 1
ATOM 4759 C CA . ALA A 1 614 ? 1.297 -12.641 -43.517 1.00 25.16 614 ALA A CA 1
ATOM 4760 C C . ALA A 1 614 ? 1.799 -11.604 -44.543 1.00 25.16 614 ALA A C 1
ATOM 4762 O O . ALA A 1 614 ? 1.635 -10.402 -44.298 1.00 25.16 614 ALA A O 1
ATOM 4763 N N . PRO A 1 615 ? 2.478 -12.011 -45.629 1.00 25.27 615 PRO A N 1
ATOM 4764 C CA . PRO A 1 615 ? 2.931 -11.050 -46.612 1.00 25.27 615 PRO A CA 1
ATOM 4765 C C . PRO A 1 615 ? 1.706 -10.354 -47.198 1.00 25.27 615 PRO A C 1
ATOM 4767 O O . PRO A 1 615 ? 0.755 -10.999 -47.641 1.00 25.27 615 PRO A O 1
ATOM 4770 N N . ASP A 1 616 ? 1.732 -9.024 -47.175 1.00 26.61 616 ASP A N 1
ATOM 4771 C CA . ASP A 1 616 ? 0.790 -8.189 -47.902 1.00 26.61 616 ASP A CA 1
ATOM 4772 C C . ASP A 1 616 ? 0.970 -8.469 -49.402 1.00 26.61 616 ASP A C 1
ATOM 4774 O O . ASP A 1 616 ? 1.883 -7.961 -50.057 1.00 26.61 616 ASP A O 1
ATOM 4778 N N . LEU A 1 617 ? 0.119 -9.342 -49.942 1.00 29.70 617 LEU A N 1
ATOM 4779 C CA . LEU A 1 617 ? 0.129 -9.736 -51.351 1.00 29.70 617 LEU A CA 1
ATOM 4780 C C . LEU A 1 617 ? -0.315 -8.600 -52.290 1.00 29.70 617 LEU A C 1
ATOM 4782 O O . LEU A 1 617 ? -0.336 -8.797 -53.503 1.00 29.70 617 LEU A O 1
ATOM 4786 N N . THR A 1 618 ? -0.646 -7.406 -51.781 1.00 25.92 618 THR A N 1
ATOM 4787 C CA . THR A 1 618 ? -1.132 -6.300 -52.619 1.00 25.92 618 THR A CA 1
ATOM 4788 C C . THR A 1 618 ? -0.028 -5.418 -53.211 1.00 25.92 618 THR A C 1
ATOM 4790 O O . THR A 1 618 ? -0.303 -4.667 -54.144 1.00 25.92 618 THR A O 1
ATOM 4793 N N . ASN A 1 619 ? 1.231 -5.547 -52.766 1.00 27.69 619 ASN A N 1
ATOM 4794 C CA . ASN A 1 619 ? 2.355 -4.729 -53.255 1.00 27.69 619 ASN A CA 1
ATOM 4795 C C . ASN A 1 619 ? 3.567 -5.535 -53.753 1.00 27.69 619 ASN A C 1
ATOM 4797 O O . ASN A 1 619 ? 4.717 -5.102 -53.645 1.00 27.69 619 ASN A O 1
ATOM 4801 N N . PHE A 1 620 ? 3.325 -6.686 -54.383 1.00 25.98 620 PHE A N 1
ATOM 4802 C CA . PHE A 1 620 ? 4.363 -7.393 -55.134 1.00 25.98 620 PHE A CA 1
ATOM 4803 C C . PHE A 1 620 ? 4.629 -6.674 -56.472 1.00 25.98 620 PHE A C 1
ATOM 4805 O O . PHE A 1 620 ? 4.033 -6.980 -57.504 1.00 25.98 620 PHE A O 1
ATOM 4812 N N . LYS A 1 621 ? 5.529 -5.682 -56.478 1.00 23.72 621 LYS A N 1
ATOM 4813 C CA . LYS A 1 621 ? 6.112 -5.186 -57.734 1.00 23.72 621 LYS A CA 1
ATOM 4814 C C . LYS A 1 621 ? 7.158 -6.185 -58.209 1.00 23.72 621 LYS A C 1
ATOM 4816 O O . LYS A 1 621 ? 8.245 -6.280 -57.646 1.00 23.72 621 LYS A O 1
ATOM 4821 N N . ILE A 1 622 ? 6.814 -6.914 -59.267 1.00 26.91 622 ILE A N 1
ATOM 4822 C CA . ILE A 1 622 ? 7.734 -7.780 -60.002 1.00 26.91 622 ILE A CA 1
ATOM 4823 C C . ILE A 1 622 ? 8.864 -6.903 -60.548 1.00 26.91 622 ILE A C 1
ATOM 4825 O O . ILE A 1 622 ? 8.666 -6.118 -61.475 1.00 26.91 622 ILE A O 1
ATOM 4829 N N . ASN A 1 623 ? 10.052 -7.031 -59.963 1.00 25.14 623 ASN A N 1
ATOM 4830 C CA . ASN A 1 623 ? 11.266 -6.493 -60.555 1.00 25.14 623 ASN A CA 1
ATOM 4831 C C . ASN A 1 623 ? 11.595 -7.355 -61.785 1.00 25.14 623 ASN A C 1
ATOM 4833 O O . ASN A 1 623 ? 11.660 -8.584 -61.705 1.00 25.14 623 ASN A O 1
ATOM 4837 N N . SER A 1 624 ? 11.738 -6.717 -62.943 1.00 31.28 624 SER A N 1
ATOM 4838 C CA . SER A 1 624 ? 11.677 -7.315 -64.284 1.00 31.28 624 SER A CA 1
ATOM 4839 C C . SER A 1 624 ? 12.903 -8.150 -64.696 1.00 31.28 624 SER A C 1
ATOM 4841 O O . SER A 1 624 ? 13.259 -8.168 -65.871 1.00 31.28 624 SER A O 1
ATOM 4843 N N . GLN A 1 625 ? 13.567 -8.838 -63.764 1.00 30.78 625 GLN A N 1
ATOM 4844 C CA . GLN A 1 625 ? 14.712 -9.712 -64.068 1.00 30.78 625 GLN A CA 1
ATOM 4845 C C . GLN A 1 625 ? 14.471 -11.209 -63.809 1.00 30.78 625 GLN A C 1
ATOM 4847 O O . GLN A 1 625 ? 15.324 -12.017 -64.160 1.00 30.78 625 GLN A O 1
ATOM 4852 N N . HIS A 1 626 ? 13.290 -11.611 -63.319 1.00 33.94 626 HIS A N 1
ATOM 4853 C CA . HIS A 1 626 ? 12.943 -13.032 -63.118 1.00 33.94 626 HIS A CA 1
ATOM 4854 C C . HIS A 1 626 ? 11.600 -13.470 -63.737 1.00 33.94 626 HIS A C 1
ATOM 4856 O O . HIS A 1 626 ? 11.099 -14.551 -63.436 1.00 33.94 626 HIS A O 1
ATOM 4862 N N . SER A 1 627 ? 11.006 -12.680 -64.639 1.00 30.06 627 SER A N 1
ATOM 4863 C CA . SER A 1 627 ? 9.704 -13.017 -65.244 1.00 30.06 627 SER A CA 1
ATOM 4864 C C . SER A 1 627 ? 9.743 -14.188 -66.232 1.00 30.06 627 SER A C 1
ATOM 4866 O O . SER A 1 627 ? 8.700 -14.771 -66.511 1.00 30.06 627 SER A O 1
ATOM 4868 N N . ASN A 1 628 ? 10.916 -14.552 -66.760 1.00 30.47 628 ASN A N 1
ATOM 4869 C CA . ASN A 1 628 ? 11.014 -15.630 -67.750 1.00 30.47 628 ASN A CA 1
ATOM 4870 C C . ASN A 1 628 ? 11.106 -17.023 -67.105 1.00 30.47 628 ASN A C 1
ATOM 4872 O O . ASN A 1 628 ? 10.682 -17.992 -67.712 1.00 30.47 628 ASN A O 1
ATOM 4876 N N . SER A 1 629 ? 11.547 -17.139 -65.847 1.00 35.53 629 SER A N 1
ATOM 4877 C CA . SER A 1 629 ? 11.697 -18.440 -65.174 1.00 35.53 629 SER A CA 1
ATOM 4878 C C . SER A 1 629 ? 10.418 -18.972 -64.515 1.00 35.53 629 SER A C 1
ATOM 4880 O O . SER A 1 629 ? 10.362 -20.146 -64.175 1.00 35.53 629 SER A O 1
ATOM 4882 N N . PHE A 1 630 ? 9.392 -18.136 -64.321 1.00 29.41 630 PHE A N 1
ATOM 4883 C CA . PHE A 1 630 ? 8.099 -18.563 -63.762 1.00 29.41 630 PHE A CA 1
ATOM 4884 C C . PHE A 1 630 ? 7.111 -19.040 -64.835 1.00 29.41 630 PHE A C 1
ATOM 4886 O O . PHE A 1 630 ? 6.248 -19.863 -64.546 1.00 29.41 630 PHE A O 1
ATOM 4893 N N . LYS A 1 631 ? 7.243 -18.546 -66.073 1.00 31.30 631 LYS A N 1
ATOM 4894 C CA . LYS A 1 631 ? 6.335 -18.879 -67.178 1.00 31.30 631 LYS A CA 1
ATOM 4895 C C . LYS A 1 631 ? 6.651 -20.253 -67.782 1.00 31.30 631 LYS A C 1
ATOM 4897 O O . LYS A 1 631 ? 5.745 -21.063 -67.935 1.00 31.30 631 LYS A O 1
ATOM 4902 N N . ASP A 1 632 ? 7.937 -20.561 -67.950 1.00 33.22 632 ASP A N 1
ATOM 4903 C CA . ASP A 1 632 ? 8.407 -21.879 -68.407 1.00 33.22 632 ASP A CA 1
ATOM 4904 C C . ASP A 1 632 ? 8.141 -22.994 -67.370 1.00 33.22 632 ASP A C 1
ATOM 4906 O O . ASP A 1 632 ? 8.112 -24.178 -67.703 1.00 33.22 632 ASP A O 1
ATOM 4910 N N . LEU A 1 633 ? 7.927 -22.635 -66.096 1.00 32.38 633 LEU A N 1
ATOM 4911 C CA . LEU A 1 633 ? 7.683 -23.588 -65.007 1.00 32.38 633 LEU A CA 1
ATOM 4912 C C . LEU A 1 633 ? 6.219 -24.055 -64.930 1.00 32.38 633 LEU A C 1
ATOM 4914 O O . LEU A 1 633 ? 5.964 -25.195 -64.551 1.00 32.38 633 LEU A O 1
ATOM 4918 N N . PHE A 1 634 ? 5.264 -23.192 -65.293 1.00 31.81 634 PHE A N 1
ATOM 4919 C CA . PHE A 1 634 ? 3.834 -23.527 -65.306 1.00 31.81 634 PHE A CA 1
ATOM 4920 C C . PHE A 1 634 ? 3.432 -24.308 -66.565 1.00 31.81 634 PHE A C 1
ATOM 4922 O O . PHE A 1 634 ? 2.624 -25.228 -66.470 1.00 31.81 634 PHE A O 1
ATOM 4929 N N . GLU A 1 635 ? 4.051 -24.027 -67.718 1.00 32.62 635 GLU A N 1
ATOM 4930 C CA . GLU A 1 635 ? 3.764 -24.745 -68.973 1.00 32.62 635 GLU A CA 1
ATOM 4931 C C . GLU A 1 635 ? 4.214 -26.222 -68.945 1.00 32.62 635 GLU A C 1
ATOM 4933 O O . GLU A 1 635 ? 3.638 -27.054 -69.644 1.00 32.62 635 GLU A O 1
ATOM 4938 N N . ASN A 1 636 ? 5.181 -26.580 -68.092 1.00 32.94 636 ASN A N 1
ATOM 4939 C CA . ASN A 1 636 ? 5.595 -27.974 -67.891 1.00 32.94 636 ASN A CA 1
ATOM 4940 C C . ASN A 1 636 ? 4.683 -28.744 -66.912 1.00 32.94 636 ASN A C 1
ATOM 4942 O O . ASN A 1 636 ? 4.540 -29.957 -67.044 1.00 32.94 636 ASN A O 1
ATOM 4946 N N . LEU A 1 637 ? 4.013 -28.056 -65.978 1.00 31.41 637 LEU A N 1
ATOM 4947 C CA . LEU A 1 637 ? 3.084 -28.678 -65.025 1.00 31.41 637 LEU A CA 1
ATOM 4948 C C . LEU A 1 637 ? 1.767 -29.105 -65.704 1.00 31.41 637 LEU A C 1
ATOM 4950 O O . LEU A 1 637 ? 1.213 -30.156 -65.384 1.00 31.41 637 LEU A O 1
ATOM 4954 N N . ASP A 1 638 ? 1.307 -28.332 -66.693 1.00 32.34 638 ASP A N 1
ATOM 4955 C CA . ASP A 1 638 ? 0.124 -28.659 -67.504 1.00 32.34 638 ASP A CA 1
ATOM 4956 C C . ASP A 1 638 ? 0.343 -29.892 -68.406 1.00 32.34 638 ASP A C 1
ATOM 4958 O O . ASP A 1 638 ? -0.595 -30.653 -68.660 1.00 32.34 638 ASP A O 1
ATOM 4962 N N . GLN A 1 639 ? 1.578 -30.146 -68.863 1.00 35.09 639 GLN A N 1
ATOM 4963 C CA . GLN A 1 639 ? 1.893 -31.322 -69.690 1.00 35.09 639 GLN A CA 1
ATOM 4964 C C . GLN A 1 639 ? 1.950 -32.628 -68.886 1.00 35.09 639 GLN A C 1
ATOM 4966 O O . GLN A 1 639 ? 1.569 -33.681 -69.407 1.00 35.09 639 GLN A O 1
ATOM 4971 N N . ASP A 1 640 ? 2.361 -32.565 -67.619 1.00 34.19 640 ASP A N 1
ATOM 4972 C CA . ASP A 1 640 ? 2.419 -33.737 -66.742 1.00 34.19 640 ASP A CA 1
ATOM 4973 C C . ASP A 1 640 ? 1.023 -34.143 -66.228 1.00 34.19 640 ASP A C 1
ATOM 4975 O O . ASP A 1 640 ? 0.723 -35.334 -66.149 1.00 34.19 640 ASP A O 1
ATOM 4979 N N . ILE A 1 641 ? 0.112 -33.184 -66.006 1.00 36.00 641 ILE A N 1
ATOM 4980 C CA . ILE A 1 641 ? -1.285 -33.457 -65.604 1.00 36.00 641 ILE A CA 1
ATOM 4981 C C . ILE A 1 641 ? -2.119 -34.009 -66.777 1.00 36.00 641 ILE A C 1
ATOM 4983 O O . ILE A 1 641 ? -2.967 -34.886 -66.587 1.00 36.00 641 ILE A O 1
ATOM 4987 N N . ALA A 1 642 ? -1.848 -33.571 -68.012 1.00 36.56 642 ALA A N 1
ATOM 4988 C CA . ALA A 1 642 ? -2.491 -34.114 -69.212 1.00 36.56 642 ALA A CA 1
ATOM 4989 C C . ALA A 1 642 ? -2.114 -35.586 -69.489 1.00 36.56 642 ALA A C 1
ATOM 4991 O O . ALA A 1 642 ? -2.856 -36.303 -70.166 1.00 36.56 642 ALA A O 1
ATOM 4992 N N . ARG A 1 643 ? -0.983 -36.064 -68.951 1.00 34.62 643 ARG A N 1
ATOM 4993 C CA . ARG A 1 643 ? -0.534 -37.457 -69.087 1.00 34.62 643 ARG A CA 1
ATOM 4994 C C . ARG A 1 643 ? -1.318 -38.429 -68.200 1.00 34.62 643 ARG A C 1
ATOM 4996 O O . ARG A 1 643 ? -1.563 -39.553 -68.637 1.00 34.62 643 ARG A O 1
ATOM 5003 N N . ASP A 1 644 ? -1.784 -37.982 -67.033 1.00 37.88 644 ASP A N 1
ATOM 5004 C CA . ASP A 1 644 ? -2.512 -38.816 -66.061 1.00 37.88 644 ASP A CA 1
ATOM 5005 C C . ASP A 1 644 ? -4.018 -38.954 -66.351 1.00 37.88 644 ASP A C 1
ATOM 5007 O O . ASP A 1 644 ? -4.652 -39.924 -65.923 1.00 37.88 644 ASP A O 1
ATOM 5011 N N . GLN A 1 645 ? -4.602 -38.061 -67.161 1.00 39.94 645 GLN A N 1
ATOM 5012 C CA . GLN A 1 645 ? -6.011 -38.155 -67.578 1.00 39.94 645 GLN A CA 1
ATOM 5013 C C . GLN A 1 645 ? -6.312 -39.303 -68.563 1.00 39.94 645 GLN A C 1
ATOM 5015 O O . GLN A 1 645 ? -7.477 -39.631 -68.776 1.00 39.94 645 GLN A O 1
ATOM 5020 N N . ASN A 1 646 ? -5.300 -39.970 -69.129 1.00 38.06 646 ASN A N 1
ATOM 5021 C CA . ASN A 1 646 ? -5.508 -41.101 -70.044 1.00 38.06 646 ASN A CA 1
ATOM 5022 C C . ASN A 1 646 ? -5.796 -42.446 -69.345 1.00 38.06 646 ASN A C 1
ATOM 5024 O O . ASN A 1 646 ? -6.017 -43.445 -70.030 1.00 38.06 646 ASN A O 1
ATOM 5028 N N . THR A 1 647 ? -5.835 -42.489 -68.008 1.00 37.00 647 THR A N 1
ATOM 5029 C CA . THR A 1 647 ? -5.956 -43.749 -67.244 1.00 37.00 647 THR A CA 1
ATOM 5030 C C . THR A 1 647 ? -7.309 -43.957 -66.551 1.00 37.00 647 THR A C 1
ATOM 5032 O O . THR A 1 647 ? -7.515 -44.993 -65.922 1.00 37.00 647 THR A O 1
ATOM 5035 N N . LEU A 1 648 ? -8.265 -43.029 -66.682 1.00 33.16 648 LEU A N 1
ATOM 5036 C CA . LEU A 1 648 ? -9.601 -43.159 -66.084 1.00 33.16 648 LEU A CA 1
ATOM 5037 C C . LEU A 1 648 ? -10.689 -43.133 -67.163 1.00 33.16 648 LEU A C 1
ATOM 5039 O O . LEU A 1 648 ? -10.849 -42.183 -67.923 1.00 33.16 648 LEU A O 1
ATOM 5043 N N . ASN A 1 649 ? -11.400 -44.254 -67.252 1.00 31.97 649 ASN A N 1
ATOM 5044 C CA . ASN A 1 649 ? -12.348 -44.581 -68.307 1.00 31.97 649 ASN A CA 1
ATOM 5045 C C . ASN A 1 649 ? -13.607 -43.695 -68.284 1.00 31.97 649 ASN A C 1
ATOM 5047 O O . ASN A 1 649 ? -14.146 -43.357 -67.232 1.00 31.97 649 ASN A O 1
ATOM 5051 N N . LYS A 1 650 ? -14.081 -43.384 -69.493 1.00 39.25 650 LYS A N 1
ATOM 5052 C CA . LYS A 1 650 ? -15.225 -42.535 -69.846 1.00 39.25 650 LYS A CA 1
ATOM 5053 C C . LYS A 1 650 ? -16.565 -43.153 -69.427 1.00 39.25 650 LYS A C 1
ATOM 5055 O O . LYS A 1 650 ? -16.869 -44.251 -69.884 1.00 39.25 650 LYS A O 1
ATOM 5060 N N . ASN A 1 651 ? -17.361 -42.430 -68.631 1.00 33.44 651 ASN A N 1
ATOM 5061 C CA . ASN A 1 651 ? -18.821 -42.240 -68.773 1.00 33.44 651 ASN A CA 1
ATOM 5062 C C . ASN A 1 651 ? -19.450 -41.733 -67.465 1.00 33.44 651 ASN A C 1
ATOM 5064 O O . ASN A 1 651 ? -20.023 -42.504 -66.701 1.00 33.44 651 ASN A O 1
ATOM 5068 N N . SER A 1 652 ? -19.372 -40.423 -67.246 1.00 33.78 652 SER A N 1
ATOM 5069 C CA . SER A 1 652 ? -20.269 -39.660 -66.370 1.00 33.78 652 SER A CA 1
ATOM 5070 C C . SER A 1 652 ? -19.856 -38.194 -66.469 1.00 33.78 652 SER A C 1
ATOM 5072 O O . SER A 1 652 ? -18.692 -37.889 -66.208 1.00 33.78 652 SER A O 1
ATOM 5074 N N . ASP A 1 653 ? -20.772 -37.308 -66.864 1.00 34.59 653 ASP A N 1
ATOM 5075 C CA . ASP A 1 653 ? -20.577 -35.854 -66.839 1.00 34.59 653 ASP A CA 1
ATOM 5076 C C . ASP A 1 653 ? -20.440 -35.377 -65.382 1.00 34.59 653 ASP A C 1
ATOM 5078 O O . ASP A 1 653 ? -21.389 -34.909 -64.759 1.00 34.59 653 ASP A O 1
ATOM 5082 N N . TYR A 1 654 ? -19.245 -35.532 -64.815 1.00 33.22 654 TYR A N 1
ATOM 5083 C CA . TYR A 1 654 ? -18.837 -34.863 -63.586 1.00 33.22 654 TYR A CA 1
ATOM 5084 C C . TYR A 1 654 ? -18.214 -33.524 -63.980 1.00 33.22 654 TYR A C 1
ATOM 5086 O O . TYR A 1 654 ? -17.054 -33.466 -64.387 1.00 33.22 654 TYR A O 1
ATOM 5094 N N . SER A 1 655 ? -18.982 -32.434 -63.890 1.00 39.16 655 SER A N 1
ATOM 5095 C CA . SER A 1 655 ? -18.394 -31.095 -63.968 1.00 39.16 655 SER A CA 1
ATOM 5096 C C . SER A 1 655 ? -17.634 -30.794 -62.672 1.00 39.16 655 SER A C 1
ATOM 5098 O O . SER A 1 655 ? -18.005 -31.260 -61.589 1.00 39.16 655 SER A O 1
ATOM 5100 N N . TRP A 1 656 ? -16.574 -29.988 -62.778 1.00 33.62 656 TRP A N 1
ATOM 5101 C CA . TRP A 1 656 ? -15.796 -29.478 -61.642 1.00 33.62 656 TRP A CA 1
ATOM 5102 C C . TRP A 1 656 ? -16.675 -28.909 -60.516 1.00 33.62 656 TRP A C 1
ATOM 5104 O O . TRP A 1 656 ? -16.350 -29.065 -59.339 1.00 33.62 656 TRP A O 1
ATOM 5114 N N . ASP A 1 657 ? -17.820 -28.325 -60.869 1.00 35.75 657 ASP A N 1
ATOM 5115 C CA . ASP A 1 657 ? -18.767 -27.721 -59.932 1.00 35.75 657 ASP A CA 1
ATOM 5116 C C . ASP A 1 657 ? -19.421 -28.758 -59.003 1.00 35.75 657 ASP A C 1
ATOM 5118 O O . ASP A 1 657 ? -19.658 -28.483 -57.826 1.00 35.75 657 ASP A O 1
ATOM 5122 N N . HIS A 1 658 ? -19.664 -29.978 -59.495 1.00 34.88 658 HIS A N 1
ATOM 5123 C CA . HIS A 1 658 ? -20.344 -31.026 -58.731 1.00 34.88 658 HIS A CA 1
ATOM 5124 C C . HIS A 1 658 ? -19.419 -31.701 -57.705 1.00 34.88 658 HIS A C 1
ATOM 5126 O O . HIS A 1 658 ? -19.857 -32.041 -56.605 1.00 34.88 658 HIS A O 1
ATOM 5132 N N . MET A 1 659 ? -18.128 -31.831 -58.035 1.00 35.00 659 MET A N 1
ATOM 5133 C CA . MET A 1 659 ? -17.098 -32.362 -57.132 1.00 35.00 659 MET A CA 1
ATOM 5134 C C . MET A 1 659 ? -16.751 -31.355 -56.022 1.00 35.00 659 MET A C 1
ATOM 5136 O O . MET A 1 659 ? -16.519 -31.738 -54.874 1.00 35.00 659 MET A O 1
ATOM 5140 N N . LEU A 1 660 ? -16.782 -30.055 -56.343 1.00 34.75 660 LEU A N 1
ATOM 5141 C CA . LEU A 1 660 ? -16.562 -28.970 -55.385 1.00 34.75 660 LEU A CA 1
ATOM 5142 C C . LEU A 1 660 ? -17.722 -28.853 -54.380 1.00 34.75 660 LEU A C 1
ATOM 5144 O O . LEU A 1 660 ? -17.488 -28.687 -53.184 1.00 34.75 660 LEU A O 1
ATOM 5148 N N . LEU A 1 661 ? -18.967 -29.006 -54.843 1.00 36.78 661 LEU A N 1
ATOM 5149 C CA . LEU A 1 661 ? -20.160 -29.016 -53.990 1.00 36.78 661 LEU A CA 1
ATOM 5150 C C . LEU A 1 661 ? -20.191 -30.210 -53.025 1.00 36.78 661 LEU A C 1
ATOM 5152 O O . LEU A 1 661 ? -20.568 -30.035 -51.867 1.00 36.78 661 LEU A O 1
ATOM 5156 N N . GLU A 1 662 ? -19.760 -31.403 -53.445 1.00 34.53 662 GLU A N 1
ATOM 5157 C CA . GLU A 1 662 ? -19.677 -32.572 -52.553 1.00 34.53 662 GLU A CA 1
ATOM 5158 C C . GLU A 1 662 ? -18.582 -32.433 -51.482 1.00 34.53 662 GLU A C 1
ATOM 5160 O O . GLU A 1 662 ? -18.788 -32.838 -50.333 1.00 34.53 662 GLU A O 1
ATOM 5165 N N . LEU A 1 663 ? -17.443 -31.819 -51.826 1.00 34.12 663 LEU A N 1
ATOM 5166 C CA . LEU A 1 663 ? -16.364 -31.505 -50.881 1.00 34.12 663 LEU A CA 1
ATOM 5167 C C . LEU A 1 663 ? -16.788 -30.439 -49.862 1.00 34.12 663 LEU A C 1
ATOM 5169 O O . LEU A 1 663 ? -16.533 -30.596 -48.666 1.00 34.12 663 LEU A O 1
ATOM 5173 N N . LEU A 1 664 ? -17.497 -29.401 -50.313 1.00 34.94 664 LEU A N 1
ATOM 5174 C CA . LEU A 1 664 ? -18.015 -28.339 -49.449 1.00 34.94 664 LEU A CA 1
ATOM 5175 C C . LEU A 1 664 ? -19.125 -28.846 -48.513 1.00 34.94 664 LEU A C 1
ATOM 5177 O O . LEU A 1 664 ? -19.104 -28.519 -47.327 1.00 34.94 664 LEU A O 1
ATOM 5181 N N . ASN A 1 665 ? -20.037 -29.707 -48.985 1.00 31.62 665 ASN A N 1
ATOM 5182 C CA . ASN A 1 665 ? -21.105 -30.272 -48.145 1.00 31.62 665 ASN A CA 1
ATOM 5183 C C . ASN A 1 665 ? -20.580 -31.245 -47.077 1.00 31.62 665 ASN A C 1
ATOM 5185 O O . ASN A 1 665 ? -21.062 -31.236 -45.943 1.00 31.62 665 ASN A O 1
ATOM 5189 N N . LYS A 1 666 ? -19.576 -32.075 -47.400 1.00 30.42 666 LYS A N 1
ATOM 5190 C CA . LYS A 1 666 ? -18.986 -33.009 -46.423 1.00 30.42 666 LYS A CA 1
ATOM 5191 C C . LYS A 1 666 ? -18.110 -32.315 -45.375 1.00 30.42 666 LYS A C 1
ATOM 5193 O O . LYS A 1 666 ? -17.962 -32.855 -44.283 1.00 30.42 666 LYS A O 1
ATOM 5198 N N . GLN A 1 667 ? -17.569 -31.127 -45.659 1.00 33.31 667 GLN A N 1
ATOM 5199 C CA . GLN A 1 667 ? -16.785 -30.351 -44.688 1.00 33.31 667 GLN A CA 1
ATOM 5200 C C . GLN A 1 667 ? -17.619 -29.367 -43.854 1.00 33.31 667 GLN A C 1
ATOM 5202 O O . GLN A 1 667 ? -17.248 -29.096 -42.711 1.00 33.31 667 GLN A O 1
ATOM 5207 N N . PHE A 1 668 ? -18.777 -28.907 -44.345 1.00 29.36 668 PHE A N 1
ATOM 5208 C CA . PHE A 1 668 ? -19.693 -28.055 -43.569 1.00 29.36 668 PHE A CA 1
ATOM 5209 C C . PHE A 1 668 ? -20.274 -28.764 -42.333 1.00 29.36 668 PHE A C 1
ATOM 5211 O O . PHE A 1 668 ? -20.469 -28.138 -41.294 1.00 29.36 668 PHE A O 1
ATOM 5218 N N . LEU A 1 669 ? -20.473 -30.085 -42.401 1.00 27.67 669 LEU A N 1
ATOM 5219 C CA . LEU A 1 669 ? -20.906 -30.901 -41.257 1.00 27.67 669 LEU A CA 1
ATOM 5220 C C . LEU A 1 669 ? -19.808 -31.116 -40.195 1.00 27.67 669 LEU A C 1
ATOM 5222 O O . LEU A 1 669 ? -20.115 -31.564 -39.093 1.00 27.67 669 LEU A O 1
ATOM 5226 N N . CYS A 1 670 ? -18.551 -30.761 -40.487 1.00 28.14 670 CYS A N 1
ATOM 5227 C CA . CYS A 1 670 ? -17.402 -30.952 -39.593 1.00 28.14 670 CYS A CA 1
ATOM 5228 C C . CYS A 1 670 ? -16.836 -29.642 -39.006 1.00 28.14 670 CYS A C 1
ATOM 5230 O O . CYS A 1 670 ? -15.799 -29.674 -38.345 1.00 28.14 670 CYS A O 1
ATOM 5232 N N . GLY A 1 671 ? -17.502 -28.498 -39.206 1.00 26.38 671 GLY A N 1
ATOM 5233 C CA . GLY A 1 671 ? -17.241 -27.273 -38.438 1.00 26.38 671 GLY A CA 1
ATOM 5234 C C . GLY A 1 671 ? -15.850 -26.643 -38.599 1.00 26.38 671 GLY A C 1
ATOM 5235 O O . GLY A 1 671 ? -15.360 -26.023 -37.657 1.00 26.38 671 GLY A O 1
ATOM 5236 N N . GLN A 1 672 ? -15.200 -26.777 -39.760 1.00 28.69 672 GLN A N 1
ATOM 5237 C CA . GLN A 1 672 ? -13.936 -26.086 -40.053 1.00 28.69 672 GLN A CA 1
ATOM 5238 C C . GLN A 1 672 ? -14.150 -24.889 -40.987 1.00 28.69 672 GLN A C 1
ATOM 5240 O O . GLN A 1 672 ? -14.676 -25.032 -42.087 1.00 28.69 672 GLN A O 1
ATOM 5245 N N . THR A 1 673 ? -13.696 -23.707 -40.567 1.00 25.64 673 THR A N 1
ATOM 5246 C CA . THR A 1 673 ? -13.659 -22.499 -41.401 1.00 25.64 673 THR A CA 1
ATOM 5247 C C . THR A 1 673 ? -12.392 -22.505 -42.257 1.00 25.64 673 THR A C 1
ATOM 5249 O O . THR A 1 673 ? -11.287 -22.472 -41.717 1.00 25.64 673 THR A O 1
ATOM 5252 N N . ILE A 1 674 ? -12.529 -22.506 -43.585 1.00 27.11 674 ILE A N 1
ATOM 5253 C CA . ILE A 1 674 ? -11.424 -22.227 -44.515 1.00 27.11 674 ILE A CA 1
ATOM 5254 C C . ILE A 1 674 ? -11.520 -20.759 -44.943 1.00 27.11 674 ILE A C 1
ATOM 5256 O O . ILE A 1 674 ? -12.575 -20.303 -45.376 1.00 27.11 674 ILE A O 1
ATOM 5260 N N . ASN A 1 675 ? -10.410 -20.025 -44.855 1.00 24.36 675 ASN A N 1
ATOM 5261 C CA . ASN A 1 675 ? -10.277 -18.684 -45.418 1.00 24.36 675 ASN A CA 1
ATOM 5262 C C . ASN A 1 675 ? -9.644 -18.808 -46.818 1.00 24.36 675 ASN A C 1
ATOM 5264 O O . ASN A 1 675 ? -8.429 -18.944 -46.941 1.00 24.36 675 ASN A O 1
ATOM 5268 N N . LEU A 1 676 ? -10.466 -18.850 -47.871 1.00 24.44 676 LEU A N 1
ATOM 5269 C CA . LEU A 1 676 ? -10.005 -18.862 -49.265 1.00 24.44 676 LEU A CA 1
ATOM 5270 C C . LEU A 1 676 ? -9.964 -17.426 -49.796 1.00 24.44 676 LEU A C 1
ATOM 5272 O O . LEU A 1 676 ? -10.950 -16.910 -50.316 1.00 24.44 676 LEU A O 1
ATOM 5276 N N . ALA A 1 677 ? -8.803 -16.783 -49.697 1.00 22.52 677 ALA A N 1
ATOM 5277 C CA . ALA A 1 677 ? -8.488 -15.631 -50.530 1.00 22.52 677 ALA A CA 1
ATOM 5278 C C . ALA A 1 677 ? -7.854 -16.146 -51.830 1.00 22.52 677 ALA A C 1
ATOM 5280 O O . ALA A 1 677 ? -6.651 -16.389 -51.903 1.00 22.52 677 ALA A O 1
ATOM 5281 N N . THR A 1 678 ? -8.661 -16.344 -52.872 1.00 25.19 678 THR A N 1
ATOM 5282 C CA . THR A 1 678 ? -8.145 -16.513 -54.236 1.00 25.19 678 THR A CA 1
ATOM 5283 C C . THR A 1 678 ? -8.958 -15.639 -55.176 1.00 25.19 678 THR A C 1
ATOM 5285 O O . THR A 1 678 ? -10.168 -15.794 -55.325 1.00 25.19 678 THR A O 1
ATOM 5288 N N . VAL A 1 679 ? -8.267 -14.666 -55.765 1.00 24.69 679 VAL A N 1
ATOM 5289 C CA . VAL A 1 679 ? -8.763 -13.762 -56.799 1.00 24.69 679 VAL A CA 1
ATOM 5290 C C . VAL A 1 679 ? -9.156 -14.599 -58.016 1.00 24.69 679 VAL A C 1
ATOM 5292 O O . VAL A 1 679 ? -8.284 -15.129 -58.698 1.00 24.69 679 VAL A O 1
ATOM 5295 N N . PHE A 1 680 ? -10.453 -14.700 -58.308 1.00 25.11 680 PHE A N 1
ATOM 5296 C CA . PHE A 1 680 ? -10.929 -15.177 -59.604 1.00 25.11 680 PHE A CA 1
ATOM 5297 C C . PHE A 1 680 ? -11.348 -13.986 -60.460 1.00 25.11 680 PHE A C 1
ATOM 5299 O O . PHE A 1 680 ? -12.234 -13.200 -60.119 1.00 25.11 680 PHE A O 1
ATOM 5306 N N . SER A 1 681 ? -10.662 -13.849 -61.587 1.00 26.17 681 SER A N 1
ATOM 5307 C CA . SER A 1 681 ? -10.978 -12.930 -62.666 1.00 26.17 681 SER A CA 1
ATOM 5308 C C . SER A 1 681 ? -12.378 -13.218 -63.224 1.00 26.17 681 SER A C 1
ATOM 5310 O O . SER A 1 681 ? -12.607 -14.213 -63.900 1.00 26.17 681 SER A O 1
ATOM 5312 N N . GLY A 1 682 ? -13.312 -12.310 -62.933 1.00 29.88 682 GLY A N 1
ATOM 5313 C CA . GLY A 1 682 ? -14.520 -12.022 -63.709 1.00 29.88 682 GLY A CA 1
ATOM 5314 C C . GLY A 1 682 ? -15.354 -13.207 -64.207 1.00 29.88 682 GLY A C 1
ATOM 5315 O O . GLY A 1 682 ? -15.209 -13.601 -65.358 1.00 29.88 682 GLY A O 1
ATOM 5316 N N . ARG A 1 683 ? -16.327 -13.661 -63.403 1.00 22.83 683 ARG A N 1
ATOM 5317 C CA . ARG A 1 683 ? -17.600 -14.268 -63.857 1.00 22.83 683 ARG A CA 1
ATOM 5318 C C . ARG A 1 683 ? -18.620 -14.262 -62.708 1.00 22.83 683 ARG A C 1
ATOM 5320 O O . ARG A 1 683 ? -18.292 -14.628 -61.588 1.00 22.83 683 ARG A O 1
ATOM 5327 N N . VAL A 1 684 ? -19.845 -13.815 -62.988 1.00 22.59 684 VAL A N 1
ATOM 5328 C CA . VAL A 1 684 ? -20.972 -13.767 -62.036 1.00 22.59 684 VAL A CA 1
ATOM 5329 C C . VAL A 1 684 ? -21.768 -15.070 -62.144 1.00 22.59 684 VAL A C 1
ATOM 5331 O O . VAL A 1 684 ? -22.158 -15.442 -63.247 1.00 22.59 684 VAL A O 1
ATOM 5334 N N . ILE A 1 685 ? -22.048 -15.728 -61.015 1.00 22.70 685 ILE A N 1
ATOM 5335 C CA . ILE A 1 685 ? -23.004 -16.844 -60.913 1.00 22.70 685 ILE A CA 1
ATOM 5336 C C . ILE A 1 685 ? -24.079 -16.443 -59.897 1.00 22.70 685 ILE A C 1
ATOM 5338 O O . ILE A 1 685 ? -23.763 -15.934 -58.825 1.00 22.70 685 ILE A O 1
ATOM 5342 N N . THR A 1 686 ? -25.351 -16.628 -60.245 1.00 21.55 686 THR A N 1
ATOM 5343 C CA . THR A 1 686 ? -26.516 -16.299 -59.405 1.00 21.55 686 THR A CA 1
ATOM 5344 C C . THR A 1 686 ? -27.227 -17.590 -58.998 1.00 21.55 686 THR A C 1
ATOM 5346 O O . THR A 1 686 ? -27.489 -18.424 -59.861 1.00 21.55 686 THR A O 1
ATOM 5349 N N . VAL A 1 687 ? -27.576 -17.751 -57.715 1.00 23.19 687 VAL A N 1
ATOM 5350 C CA . VAL A 1 687 ? -28.396 -18.875 -57.214 1.00 23.19 687 VAL A CA 1
ATOM 5351 C C . VAL A 1 687 ? -29.573 -18.312 -56.395 1.00 23.19 687 VAL A C 1
ATOM 5353 O O . VAL A 1 687 ? -29.324 -17.494 -55.508 1.00 23.19 687 VAL A O 1
ATOM 5356 N N . PRO A 1 688 ? -30.842 -18.681 -56.672 1.00 22.78 688 PRO A N 1
ATOM 5357 C CA . PRO A 1 688 ? -32.006 -18.135 -55.973 1.00 22.78 688 PRO A CA 1
ATOM 5358 C C . PRO A 1 688 ? -32.485 -18.989 -54.777 1.00 22.78 688 PRO A C 1
ATOM 5360 O O . PRO A 1 688 ? -32.545 -20.209 -54.867 1.00 22.78 688 PRO A O 1
ATOM 5363 N N . ASN A 1 689 ? -32.915 -18.287 -53.717 1.00 23.56 689 ASN A N 1
ATOM 5364 C CA . ASN A 1 689 ? -33.863 -18.651 -52.644 1.00 23.56 689 ASN A CA 1
ATOM 5365 C C . ASN A 1 689 ? -33.647 -19.934 -51.810 1.00 23.56 689 ASN A C 1
ATOM 5367 O O . ASN A 1 689 ? -34.056 -21.018 -52.210 1.00 23.56 689 ASN A O 1
ATOM 5371 N N . TYR A 1 690 ? -33.215 -19.757 -50.552 1.00 22.58 690 TYR A N 1
ATOM 5372 C CA . TYR A 1 690 ? -33.531 -20.658 -49.429 1.00 22.58 690 TYR A CA 1
ATOM 5373 C C . TYR A 1 690 ? -33.724 -19.832 -48.137 1.00 22.58 690 TYR A C 1
ATOM 5375 O O . TYR A 1 690 ? -32.850 -19.046 -47.778 1.00 22.58 690 TYR A O 1
ATOM 5383 N N . GLN A 1 691 ? -34.881 -19.965 -47.473 1.00 22.14 691 GLN A N 1
ATOM 5384 C CA . GLN A 1 691 ? -35.230 -19.301 -46.202 1.00 22.14 691 GLN A CA 1
ATOM 5385 C C . GLN A 1 691 ? -34.991 -20.243 -45.007 1.00 22.14 691 GLN A C 1
ATOM 5387 O O . GLN A 1 691 ? -35.315 -21.424 -45.097 1.00 22.14 691 GLN A O 1
ATOM 5392 N N . PHE A 1 692 ? -34.500 -19.707 -43.882 1.00 23.56 692 PHE A N 1
ATOM 5393 C CA . PHE A 1 692 ? -34.553 -20.337 -42.553 1.00 23.56 692 PHE A CA 1
ATOM 5394 C C . PHE A 1 692 ? -35.319 -19.422 -41.578 1.00 23.56 692 PHE A C 1
ATOM 5396 O O . PHE A 1 692 ? -35.104 -18.211 -41.581 1.00 23.56 692 PHE A O 1
ATOM 5403 N N . GLU A 1 693 ? -36.217 -20.012 -40.781 1.00 23.44 693 GLU A N 1
ATOM 5404 C CA . GLU A 1 693 ? -37.023 -19.373 -39.725 1.00 23.44 693 GLU A CA 1
ATOM 5405 C C . GLU A 1 693 ? -36.214 -19.127 -38.431 1.00 23.44 693 GLU A C 1
ATOM 5407 O O . GLU A 1 693 ? -35.320 -19.898 -38.079 1.00 23.44 693 GLU A O 1
ATOM 5412 N N . GLU A 1 694 ? -36.544 -18.041 -37.721 1.00 25.47 694 GLU A N 1
ATOM 5413 C CA . GLU A 1 694 ? -35.850 -17.501 -36.541 1.00 25.47 694 GLU A CA 1
ATOM 5414 C C . GLU A 1 694 ? -36.301 -18.114 -35.197 1.00 25.47 694 GLU A C 1
ATOM 5416 O O . GLU A 1 694 ? -37.494 -18.238 -34.925 1.00 25.47 694 GLU A O 1
ATOM 5421 N N . THR A 1 695 ? -35.348 -18.329 -34.275 1.00 23.09 695 THR A N 1
ATOM 5422 C CA . THR A 1 695 ? -35.581 -18.247 -32.816 1.00 23.09 695 THR A CA 1
ATOM 5423 C C . THR A 1 695 ? -34.433 -17.504 -32.116 1.00 23.09 695 THR A C 1
ATOM 5425 O O . THR A 1 695 ? -33.263 -17.712 -32.425 1.00 23.09 695 THR A O 1
ATOM 5428 N N . ASN A 1 696 ? -34.801 -16.625 -31.178 1.00 25.45 696 ASN A N 1
ATOM 5429 C CA . ASN A 1 696 ? -34.012 -15.552 -30.561 1.00 25.45 696 ASN A CA 1
ATOM 5430 C C . ASN A 1 696 ? -32.854 -15.982 -29.628 1.00 25.45 696 ASN A C 1
ATOM 5432 O O . ASN A 1 696 ? -33.096 -16.527 -28.553 1.00 25.45 696 ASN A O 1
ATOM 5436 N N . SER A 1 697 ? -31.621 -15.560 -29.944 1.00 25.53 697 SER A N 1
ATOM 5437 C CA . SER A 1 697 ? -30.534 -15.293 -28.979 1.00 25.53 697 SER A CA 1
ATOM 5438 C C . SER A 1 697 ? -29.511 -14.323 -29.594 1.00 25.53 697 SER A C 1
ATOM 5440 O O . SER A 1 697 ? -28.951 -14.615 -30.649 1.00 25.53 697 SER A O 1
ATOM 5442 N N . TRP A 1 698 ? -29.265 -13.169 -28.964 1.00 24.16 698 TRP A N 1
ATOM 5443 C CA . TRP A 1 698 ? -28.384 -12.120 -29.497 1.00 24.16 698 TRP A CA 1
ATOM 5444 C C . TRP A 1 698 ? -26.901 -12.424 -29.213 1.00 24.16 698 TRP A C 1
ATOM 5446 O O . TRP A 1 698 ? -26.373 -12.078 -28.160 1.00 24.16 698 TRP A O 1
ATOM 5456 N N . PHE A 1 699 ? -26.226 -13.043 -30.183 1.00 23.34 699 PHE A N 1
ATOM 5457 C CA . PHE A 1 699 ? -24.788 -12.889 -30.423 1.00 23.34 699 PHE A CA 1
ATOM 5458 C C . PHE A 1 699 ? -24.601 -11.753 -31.441 1.00 23.34 699 PHE A C 1
ATOM 5460 O O . PHE A 1 699 ? -25.171 -11.807 -32.528 1.00 23.34 699 PHE A O 1
ATOM 5467 N N . GLN A 1 700 ? -23.797 -10.730 -31.133 1.00 22.72 700 GLN A N 1
ATOM 5468 C CA . GLN A 1 700 ? -23.395 -9.739 -32.138 1.00 22.72 700 GLN A CA 1
ATOM 5469 C C . GLN A 1 700 ? -22.290 -10.327 -33.022 1.00 22.72 700 GLN A C 1
ATOM 5471 O O . GLN A 1 700 ? -21.137 -10.433 -32.613 1.00 22.72 700 GLN A O 1
ATOM 5476 N N . THR A 1 701 ? -22.661 -10.688 -34.248 1.00 22.86 701 THR A N 1
ATOM 5477 C CA . THR A 1 701 ? -21.736 -10.836 -35.377 1.00 22.86 701 THR A CA 1
ATOM 5478 C C . THR A 1 701 ? -21.987 -9.649 -36.302 1.00 22.86 701 THR A C 1
ATOM 5480 O O . THR A 1 701 ? -23.136 -9.363 -36.634 1.00 22.86 701 THR A O 1
ATOM 5483 N N . SER A 1 702 ? -20.941 -8.924 -36.693 1.00 21.39 702 SER A N 1
ATOM 5484 C CA . SER A 1 702 ? -21.052 -7.822 -37.649 1.00 21.39 702 SER A CA 1
ATOM 5485 C C . SER A 1 702 ? -21.401 -8.378 -39.031 1.00 21.39 702 SER A C 1
ATOM 5487 O O . SER A 1 702 ? -20.578 -9.051 -39.646 1.00 21.39 702 SER A O 1
ATOM 5489 N N . VAL A 1 703 ? -22.603 -8.086 -39.528 1.00 22.05 703 VAL A N 1
ATOM 5490 C CA . VAL A 1 703 ? -22.994 -8.332 -40.922 1.00 22.05 703 VAL A CA 1
ATOM 5491 C C . VAL A 1 703 ? -23.175 -6.980 -41.602 1.00 22.05 703 VAL A C 1
ATOM 5493 O O . VAL A 1 703 ? -23.976 -6.155 -41.171 1.00 22.05 703 VAL A O 1
ATOM 5496 N N . LEU A 1 704 ? -22.417 -6.750 -42.670 1.00 19.97 704 LEU A N 1
ATOM 5497 C CA . LEU A 1 704 ? -22.583 -5.603 -43.556 1.00 19.97 704 LEU A CA 1
ATOM 5498 C C . LEU A 1 704 ? -23.560 -6.023 -44.665 1.00 19.97 704 LEU A C 1
ATOM 5500 O O . LEU A 1 704 ? -23.194 -6.800 -45.542 1.00 19.97 704 LEU A O 1
ATOM 5504 N N . VAL A 1 705 ? -24.803 -5.534 -44.621 1.00 21.75 705 VAL A N 1
ATOM 5505 C CA . VAL A 1 705 ? -25.760 -5.645 -45.737 1.00 21.75 705 VAL A CA 1
ATOM 5506 C C . VAL A 1 705 ? -26.163 -4.241 -46.165 1.00 21.75 705 VAL A C 1
ATOM 5508 O O . VAL A 1 705 ? -26.834 -3.520 -45.434 1.00 21.75 705 VAL A O 1
ATOM 5511 N N . GLN A 1 706 ? -25.757 -3.849 -47.370 1.00 20.67 706 GLN A N 1
ATOM 5512 C CA . GLN A 1 706 ? -26.273 -2.670 -48.055 1.00 20.67 706 GLN A CA 1
ATOM 5513 C C . GLN A 1 706 ? -27.407 -3.137 -48.973 1.00 20.67 706 GLN A C 1
ATOM 5515 O O . GLN A 1 706 ? -27.151 -3.879 -49.919 1.00 20.67 706 GLN A O 1
ATOM 5520 N N . HIS A 1 707 ? -28.650 -2.715 -48.723 1.00 22.70 707 HIS A N 1
ATOM 5521 C CA . HIS A 1 707 ? -29.754 -2.957 -49.656 1.00 22.70 707 HIS A CA 1
ATOM 5522 C C . HIS A 1 707 ? -30.414 -1.647 -50.100 1.00 22.70 707 HIS A C 1
ATOM 5524 O O . HIS A 1 707 ? -30.853 -0.836 -49.289 1.00 22.70 707 HIS A O 1
ATOM 5530 N N . LYS A 1 708 ? -30.450 -1.462 -51.427 1.00 24.73 708 LYS A N 1
ATOM 5531 C CA . LYS A 1 708 ? -31.202 -0.435 -52.164 1.00 24.73 708 LYS A CA 1
ATOM 5532 C C . LYS A 1 708 ? -32.673 -0.430 -51.750 1.00 24.73 708 LYS A C 1
ATOM 5534 O O . LYS A 1 708 ? -33.291 -1.492 -51.742 1.00 24.73 708 LYS A O 1
ATOM 5539 N N . THR A 1 709 ? -33.266 0.753 -51.623 1.00 24.98 709 THR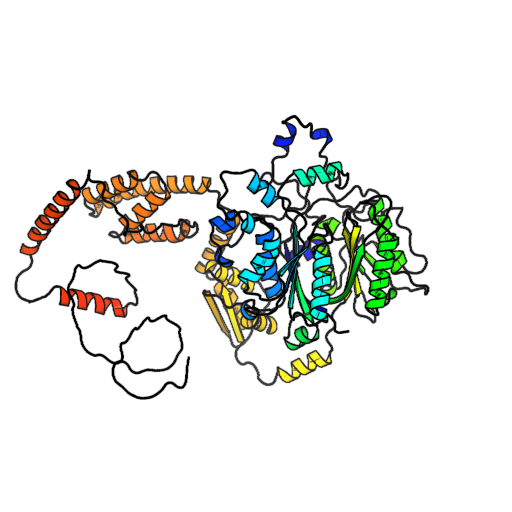 A N 1
ATOM 5540 C CA . THR A 1 709 ? -34.720 0.908 -51.746 1.00 24.98 709 THR A CA 1
ATOM 5541 C C . THR A 1 709 ? -35.070 2.117 -52.605 1.00 24.98 709 THR A C 1
ATOM 5543 O O . THR A 1 709 ? -34.912 3.255 -52.179 1.00 24.98 709 THR A O 1
ATOM 5546 N N . GLU A 1 710 ? -35.614 1.852 -53.788 1.00 26.28 710 GLU A N 1
ATOM 5547 C CA . GLU A 1 710 ? -36.721 2.626 -54.354 1.00 26.28 710 GLU A CA 1
ATOM 5548 C C . GLU A 1 710 ? -37.894 1.633 -54.357 1.00 26.28 710 GLU A C 1
ATOM 5550 O O . GLU A 1 710 ? -37.780 0.527 -54.874 1.00 26.28 710 GLU A O 1
ATOM 5555 N N . ASN A 1 711 ? -38.987 1.882 -53.650 1.00 31.84 711 ASN A N 1
ATOM 5556 C CA . ASN A 1 711 ? -39.960 2.851 -54.116 1.00 31.84 711 ASN A CA 1
ATOM 5557 C C . ASN A 1 711 ? -40.790 3.440 -52.973 1.00 31.84 711 ASN A C 1
ATOM 5559 O O . ASN A 1 711 ? -41.191 2.740 -52.048 1.00 31.84 711 ASN A O 1
ATOM 5563 N N . ASN A 1 712 ? -41.074 4.737 -53.117 1.00 30.77 712 ASN A N 1
ATOM 5564 C CA . ASN A 1 712 ? -42.132 5.520 -52.476 1.00 30.77 712 ASN A CA 1
ATOM 5565 C C . ASN A 1 712 ? -43.119 4.733 -51.594 1.00 30.77 712 ASN A C 1
ATOM 5567 O O . ASN A 1 712 ? -44.070 4.143 -52.102 1.00 30.77 712 ASN A O 1
ATOM 5571 N N . ASN A 1 713 ? -42.991 4.856 -50.272 1.00 25.97 713 ASN A N 1
ATOM 5572 C CA . ASN A 1 713 ? -43.926 5.608 -49.424 1.00 25.97 713 ASN A CA 1
ATOM 5573 C C . ASN A 1 713 ? -43.745 5.265 -47.937 1.00 25.97 713 ASN A C 1
ATOM 5575 O O . ASN A 1 713 ? -43.589 4.109 -47.571 1.00 25.97 713 ASN A O 1
ATOM 5579 N N . LYS A 1 714 ? -43.954 6.297 -47.106 1.00 26.62 714 LYS A N 1
ATOM 5580 C CA . LYS A 1 714 ? -44.140 6.304 -45.638 1.00 26.62 714 LYS A CA 1
ATOM 5581 C C . LYS A 1 714 ? -42.883 6.353 -44.753 1.00 26.62 714 LYS A C 1
ATOM 5583 O O . LYS A 1 714 ? -42.366 5.355 -44.284 1.00 26.62 714 LYS A O 1
ATOM 5588 N N . LYS A 1 715 ? -42.529 7.611 -44.458 1.00 27.66 715 LYS A N 1
ATOM 5589 C CA . LYS A 1 715 ? -42.282 8.217 -43.133 1.00 27.66 715 LYS A CA 1
ATOM 5590 C C . LYS A 1 715 ? -41.537 7.380 -42.080 1.00 27.66 715 LYS A C 1
ATOM 5592 O O . LYS A 1 715 ? -42.123 6.547 -41.403 1.00 27.66 715 LYS A O 1
ATOM 5597 N N . ILE A 1 716 ? -40.297 7.818 -41.860 1.00 38.72 716 ILE A N 1
ATOM 5598 C CA . ILE A 1 716 ? -39.511 7.788 -40.617 1.00 38.72 716 ILE A CA 1
ATOM 5599 C C . ILE A 1 716 ? -40.406 7.875 -39.370 1.00 38.72 716 ILE A C 1
ATOM 5601 O O . ILE A 1 716 ? -41.111 8.876 -39.202 1.00 38.72 716 ILE A O 1
ATOM 5605 N N . LYS A 1 717 ? -40.316 6.867 -38.496 1.00 26.64 717 LYS A N 1
ATOM 5606 C CA . LYS A 1 717 ? -40.381 6.968 -37.029 1.00 26.64 717 LYS A CA 1
ATOM 5607 C C . LYS A 1 717 ? -40.038 5.605 -36.410 1.00 26.64 717 LYS A C 1
ATOM 5609 O O . LYS A 1 717 ? -40.621 4.603 -36.802 1.00 26.64 717 LYS A O 1
ATOM 5614 N N . ASP A 1 718 ? -39.125 5.663 -35.444 1.00 23.70 718 ASP A N 1
ATOM 5615 C CA . ASP A 1 718 ? -38.698 4.640 -34.479 1.00 23.70 718 ASP A CA 1
ATOM 5616 C C . ASP A 1 718 ? -37.494 3.748 -34.860 1.00 23.70 718 ASP A C 1
ATOM 5618 O O . ASP A 1 718 ? -37.523 2.975 -35.812 1.00 23.70 718 ASP A O 1
ATOM 5622 N N . PHE A 1 719 ? -36.461 3.857 -34.009 1.00 20.95 719 PHE A N 1
ATOM 5623 C CA . PHE A 1 719 ? -35.288 2.989 -33.828 1.00 20.95 719 PHE A CA 1
ATOM 5624 C C . PHE A 1 719 ? -34.117 3.080 -34.827 1.00 20.95 719 PHE A C 1
ATOM 5626 O O . PHE A 1 719 ? -33.828 2.160 -35.587 1.00 20.95 719 PHE A O 1
ATOM 5633 N N . PHE A 1 720 ? -33.374 4.185 -34.712 1.00 25.31 720 PHE A N 1
ATOM 5634 C CA . PHE A 1 720 ? -31.967 4.163 -34.287 1.00 25.31 720 PHE A CA 1
ATOM 5635 C C . PHE A 1 720 ? -31.727 5.312 -33.307 1.00 25.31 720 PHE A C 1
ATOM 5637 O O . PHE A 1 720 ? -32.293 6.403 -33.559 1.00 25.31 720 PHE A O 1
#

Secondary structure (DSSP, 8-state):
-PPEEEEEEEEEBTTBSSHHHHHHHHHHT---EEEPPTTT--HHHHHTSSS-GGGT----EEE--TTTT---TTTTT--HHHHHTS-HHHHHHHHHHHHHHHHTT--GGGGTTS-EEEEEE----HHHHHHHH-GGG--S-HHHHH-THHHHHHHHHHHT--S-EEEE--GGGHHHHHHHHHHHHHHTTS-SEEEEEEEE----SHHHHHHHHTT-B-TTSS--TTBTT-B-B-BB-EEEEEEEEEHHHHHHTT----EEEEEEEEEE--S-SSTT---HHHHHHHHHHHHHHTT--GGGEEEEE----SBHHHHHHHHHHHHHHH--SS-EEEEEEEE-THHHH-B-GGGHHHHHHHHHHHHHHHTEEPPPSS-SSB-TT-PPPSSEEEEE-SS-EE---SSS--EEEEEE--TTSEEEEEEEE-----HHHHHHHHHHT-SS--S-EEEEEEESSHHHHHHHHHHHHHSPP-HHHHHHHHHSS---SEEEEEEESSHHHHHHHHHHHHH-HHHHHHHHHHHHHHHH---HHHHHHHHHHHHHHHHHHHHHGGGTT--HHHHHHHHHHHHT--SHHHHHHHHHHHGGG-HHHHHHHHHHIIIIITTS--------TT-----TTSHHHHHHHHHHHHHHHHHHGGGS-------HHHHHHHHHHHHHTTTPPP-------S-----------------------------------S--

pLDDT: mean 73.81, std 27.08, range [19.97, 98.94]

Foldseek 3Di:
DFWKFFQFKFKQFFQDRGLVSLVVLLQVLAARKDFDDVVLDDPVVVCPPPPNCVVQDLARIAREGPPLLDAPCVVLVHDPLLSNLADSLLRQLLVRLQRRLLRQLAALQVQAAFQEEEEEEEADQVSLVVVVVVVVPDPVCSCCRTPPQVSFVSNCVSSVHDHHTGYAHPKQCRQLVQVQVVVVCQVVVVHFKYKTKYWFDDNDCVVVSVCRVVQADDSVSFQAFQAQPQRHWHHTGMMMITMMGRPVVCLVVVTHGLWIFLWKDKWFLPDDPDLLDEHLVRLLCRLLVRCVVSVHALQLAQEEAAQRGSHLVVNLSRLVSNLNNSFDPAADAREREYEYCCRHRIRNIRRRQRSSVSQVSVCLVVQKDGARHDHPDGRPSNDAHPRHHYYYRRHMDRNDDDPAWHKYKYWTAGSSRITMITIITRDDDDPVSVVVCVVVPDDDLPQKAKAKAADQDPLVSLVVLLVVLVDDDDNVNRCSRPPSYHHYDDMDMDMDRDPVVVSVVSNVQNPPPVSVVSNVLSVCVVVCVDDPVVVVVVLVVVVVVVVVVVVVCVVPDDDPVLVVVLVVVLVVDPDSLVSLVSLQVSCPPPPVSNVVNCVCCVSPVVPPPDPPPPPPPPPPDPPPPCPVVVVVVVVVVVVVVVVVVVPDDDDDPDDPVNVVVVVVVVVVVVDDDDDDDDDDPDDDDDDDDDDDDDDDDDDDDDDDDDDDDDDDDDDDDDDD

Radius of gyration: 33.25 Å; Cα contacts (8 Å, |Δi|>4): 1198; chains: 1; bounding box: 82×73×103 Å

Mean predicted aligned error: 15.99 Å

Sequence (720 aa):
MKDVAIVGMACRFPGATTPSEYWSLLNSGDNAFIDVPKNRWDWNEFFFGHLNPANILNFQKAGFIDQLDQFDHAFFNMDHKDAERLDPQQKLALMATWEALENAGINPHKLNGTETAVIMGVAHSDHARKLKIDYPSYNGKIGEHSYECFVANRISYFLNLKGPSFTINSACSSSLHALYIAQQMLKSHEIDTAIVGGVNAILSVDESISSEMAGWLSARGVTASFADDGDGFVKSEGCGVVVLRRLEDAIEEGNPVLGLLKGIGLSHNGLSNGITAPSRKAQEDLIRKILTRSNLQAEDVTYVEAHGTGTTKGDSFEVTAIIGALSSAKEKTSTCYIGACKSSVGHLEAASGMAGLVKVLLSLKMKRLPAAGNIKRLNQWIKPSKTRKFEILTKPKKWKTYAKPRLAGLSNLSFGGANAFAFIEEYIPDPNDAYELYKTGRETPHTAQMMILSAKTLESLVLSLHKHASESLTQEYLYTLNARRAQHRFRLGCVGASISEIKNQVVAWAEDPNISKLAADCRSTLAKGISYIEMNQLVSACEAELIQFGQFDLAFGANVHTQRFFQNLIRSFSEPEDKVTALLNASIGSTVLRNVLWFFWKNYFEQIDVAVKAPDLTNFKINSQHSNSFKDLFENLDQDIARDQNTLNKNSDYSWDHMLLELLNKQFLCGQTINLATVFSGRVITVPNYQFEETNSWFQTSVLVQHKTENNNKKIKDFF

Solvent-accessible surface area (backbone atoms only — not comparable to full-atom values): 39943 Å² total; per-residue (Å²): 131,86,52,34,23,32,27,17,53,24,28,38,35,19,81,14,75,36,62,67,44,40,47,51,43,41,63,69,41,52,60,31,62,40,66,67,53,68,93,73,53,56,69,67,66,50,60,74,57,98,49,75,35,94,81,55,63,64,62,58,31,29,12,53,50,80,69,60,85,70,72,67,30,72,82,69,75,38,57,65,78,58,49,74,59,36,32,49,52,37,53,46,43,45,53,27,45,53,48,8,33,51,57,20,48,40,30,61,74,78,42,51,67,32,49,36,27,28,29,27,5,41,58,81,56,53,53,40,55,55,55,67,72,41,66,90,75,68,75,89,47,61,63,74,26,28,41,68,51,39,43,14,40,48,46,33,59,74,44,40,36,64,28,62,60,36,55,36,70,44,40,31,13,5,16,42,51,30,47,41,52,48,53,48,37,43,72,70,65,76,28,71,35,31,41,32,22,11,29,30,69,84,73,56,65,64,66,53,50,52,37,40,74,70,60,47,43,9,65,82,38,49,16,14,37,54,9,53,84,17,59,8,25,15,51,21,17,21,30,19,24,36,29,36,29,39,38,67,60,32,58,76,70,67,37,51,64,57,24,30,54,63,32,57,44,75,46,56,39,73,92,50,95,41,72,63,40,84,40,44,65,42,50,20,53,43,52,43,51,33,30,64,76,48,76,49,59,51,82,57,41,39,33,30,38,41,50,35,52,2,28,46,65,61,27,29,43,50,53,50,18,51,48,62,43,43,51,53,96,61,75,48,89,68,58,26,37,36,35,28,60,26,26,30,38,24,45,13,44,7,8,36,35,31,56,45,50,52,51,51,39,51,25,54,74,67,38,31,41,51,28,29,20,73,58,90,47,71,28,82,76,52,73,82,62,93,39,36,51,69,43,73,28,74,55,67,43,75,56,80,71,91,88,59,66,56,25,30,37,39,40,24,60,14,60,81,25,40,30,29,42,35,35,43,29,47,66,74,81,56,71,62,60,57,47,52,53,51,63,78,69,61,89,68,87,68,73,58,40,62,43,50,48,51,16,85,40,68,65,54,34,49,49,47,41,45,54,57,46,73,52,89,83,46,73,68,52,33,46,41,46,59,74,15,41,67,84,45,82,38,70,51,74,52,72,22,69,36,70,66,50,44,48,52,51,42,36,53,54,38,65,32,68,69,52,39,48,52,40,50,52,50,51,49,55,68,72,54,68,81,52,79,70,61,54,55,56,51,52,58,53,51,56,56,53,50,58,58,51,61,64,60,48,74,78,75,74,71,59,69,66,63,54,51,50,51,55,52,55,38,68,70,43,89,53,73,68,57,28,53,52,47,52,61,65,65,32,80,82,39,72,66,58,37,50,51,51,47,52,48,38,65,74,66,44,74,83,54,94,74,81,76,71,76,76,74,80,86,72,76,75,78,67,91,84,57,70,71,69,59,56,65,54,53,64,53,52,57,57,58,56,62,61,62,62,78,77,64,84,91,88,74,97,75,52,73,68,60,59,52,50,53,54,50,58,65,40,63,80,67,75,69,90,80,88,82,90,70,92,72,86,81,81,90,83,88,87,85,90,87,90,83,88,88,82,95,74,94,74,94,71,94,75,92,79,90,78,90,82,87,75,96,80,82,80,94,82,88,90,132

Nearest PDB structures (foldseek):
  7s6c-assembly1_A  TM=9.292E-01  e=1.724E-48  Saccharopolyspora erythraea
  2hg4-assembly2_D  TM=9.298E-01  e=1.597E-46  Saccharopolyspora erythraea
  2hg4-assembly3_E  TM=9.222E-01  e=4.953E-46  Saccharopolyspora erythraea
  8ee1-assembly1_A  TM=8.641E-01  e=4.265E-48  Saccharopolyspora erythraea
  8ee1-assembly1_D-2  TM=8.792E-01  e=3.463E-47  Saccharopolyspora erythraea